Protein AF-A0A1M3D382-F1 (afdb_monomer_lite)

Secondary structure (DSSP, 8-state):
--------------------------------------------GGG---SEEEEEEEEEPTTS-TTSGGGTS-EEE--SSGGG-SEEEEEEE-TT-THIIIIIIHHHTTPPEEPTT----HHHHHTT---S-EE--SS--EEE-SSS-EEE---EEE--TT-GGGGPPP---TT--S--GGGS--SS--HHHHHHHHTTT-EEEB---S-S-TT-HHHHHHHHHHHHHHHHHHTTT----EEEPSTT-HHHHHHHHH-TT--EEEESSS-B---GGG--S--TT-EEE-EE--HHHHHHHHHHHHTS-GGGPPPEEEEES--HHHHHHHHHHHHHHHSTTTT--EE---HHHHHHHHHHHHH-EEEEEEETTEEEEEEEE---TT----EEEEEEET--GGGEEEEEE-TT--EEEEEEETTEEEEEEE--TTHHHHHHHHHHHHHHH--HHHHHHHHHHHHTSPSSHHHHHHHHHHT--

Foldseek 3Di:
DDDDDDDDDDDDDDDDDDDDPDPPPPPPPPPPPPPPPPPPDFQQLQPWDFWDKWKKKFFFDPPDDCPDPLNVDKDKAFDLDQLQFLAEAAEEAEQQWQCVQQPVVCLQLQHWRAPPFFGDAPVCVLLVVDDPGTDTPNDHFAFASNFPAGQTFEYEYEDALPDCCLQDDQDHDHPDDPDRPSGGIDSHHHLRSVRVNVLSVHAYAYEDFPDPPLLDLVRLLVRLVVSQVSCCVSNNHQGHQEYEYYPQRCSNLVSSVVPQSNQYAEDAPPADFCLSLPDQDACGSGHHHEDEDDLVVLVVLVVVQVVDRSNRGTHHHYYHHRQGPSNSVVSVVCRCDCHHVHPSNYDRHYPLLSNLSSVQNNPKDWDWDDDPSMIMIIITRGDDPNRQWSKTKMWTGSAAPVRTPDMDIDLQFFFWGKDGDDNTIIIITTRGPCLLVSLVVLLVVCVVPVDPSSLVVSCNSLNRGDDDPSSVVSCVSSVND

pLDDT: mean 91.49, std 16.64, range [26.42, 98.94]

Radius of gyration: 28.89 Å; chains: 1; bounding box: 68×46×131 Å

Sequence (481 aa):
MNLLKAYKPYLFFSLLLLTFNSCLKLVMPSNPKPEEEEKRYLYPFSNEVNNIIANIYIDINEDVDLNQPEFNDIITEIPHLKYNKTWLLLISQDDTRQDSFSSTFAAIHGRPVPAEKYYYDIEHLEKNDLPPDTLSFGKTLGHTDGAGNEVRFSFLITVQPQEEWMGVKPNVNPGFTGNFNRFLMKSGLTYNNVKEMMNYGVGIAFHDVKTLNVNNKDSVCKHIEISQSIILDSLLGRGCKTLAEPNGNKVYIDAARMLPFIHVITAQQGVLRIHPFQIDNDLYQVALGRWFHTESTFRVFVENQLIKPKEQREAVSLGVHGTRIPWANNLLWLNDTYGKDGDDSMWAPNIEEYYEYNYYRVHGKTDVKRTGRRLHLEINLPAAEYFYYPSVTVNVKGIKMADIASITSGDEVKGMSYADYDGGVMVNIDCRKYLLEHATHYVEKYEKSKLKHLKSDAIYFVNMLKDSPAKKALQSRLGQS

Structure (mmCIF, N/CA/C/O backbone):
data_AF-A0A1M3D382-F1
#
_entry.id   AF-A0A1M3D382-F1
#
loop_
_atom_site.group_PDB
_atom_site.id
_atom_site.type_symbol
_atom_site.label_atom_id
_atom_site.label_alt_id
_atom_site.label_comp_id
_atom_site.label_asym_id
_atom_site.label_entity_id
_atom_site.label_seq_id
_atom_site.pdbx_PDB_ins_code
_atom_site.Cartn_x
_atom_site.Cartn_y
_atom_site.Cartn_z
_atom_site.occupancy
_atom_site.B_iso_or_equiv
_atom_site.auth_seq_id
_atom_site.auth_comp_id
_atom_site.auth_asym_id
_atom_site.auth_atom_id
_atom_site.pdbx_PDB_model_num
ATOM 1 N N . MET A 1 1 ? 40.091 -7.649 -94.694 1.00 38.78 1 MET A N 1
ATOM 2 C CA . MET A 1 1 ? 39.550 -8.772 -93.901 1.00 38.78 1 MET A CA 1
ATOM 3 C C . MET A 1 1 ? 38.042 -8.582 -93.785 1.00 38.78 1 MET A C 1
ATOM 5 O O . MET A 1 1 ? 37.605 -7.702 -93.062 1.00 38.78 1 MET A O 1
ATOM 9 N N . ASN A 1 2 ? 37.322 -9.304 -94.652 1.00 34.56 2 ASN A N 1
ATOM 10 C CA . ASN A 1 2 ? 35.906 -9.726 -94.662 1.00 34.56 2 ASN A CA 1
ATOM 11 C C . ASN A 1 2 ? 35.071 -9.468 -93.390 1.00 34.56 2 ASN A C 1
ATOM 13 O O . ASN A 1 2 ? 35.599 -9.639 -92.302 1.00 34.56 2 ASN A O 1
ATOM 17 N N . LEU A 1 3 ? 33.753 -9.225 -93.382 1.00 33.16 3 LEU A N 1
ATOM 18 C CA . LEU A 1 3 ? 32.632 -9.099 -94.343 1.00 33.16 3 LEU A CA 1
ATOM 19 C C . LEU A 1 3 ? 31.444 -8.649 -93.436 1.00 33.16 3 LEU A C 1
ATOM 21 O O . LEU A 1 3 ? 31.245 -9.241 -92.383 1.00 33.16 3 LEU A O 1
ATOM 25 N N . LEU A 1 4 ? 3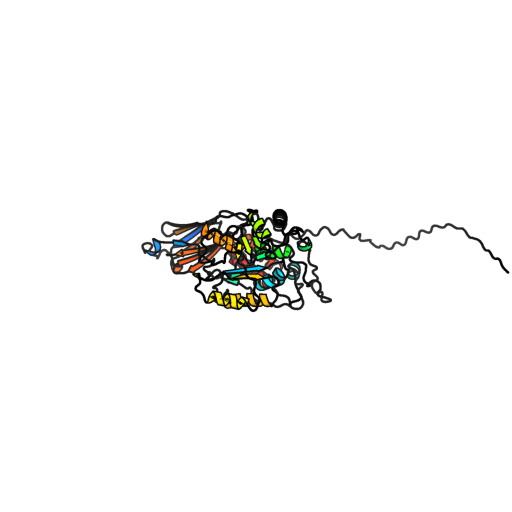0.784 -7.503 -93.645 1.00 35.09 4 LEU A N 1
ATOM 26 C CA . LEU A 1 4 ? 29.459 -7.358 -94.287 1.00 35.09 4 LEU A CA 1
ATOM 27 C C . LEU A 1 4 ? 28.348 -8.345 -93.850 1.00 35.09 4 LEU A C 1
ATOM 29 O O . LEU A 1 4 ? 28.414 -9.521 -94.200 1.00 35.09 4 LEU A O 1
ATOM 33 N N . LYS A 1 5 ? 27.288 -7.800 -93.212 1.00 34.88 5 LYS A N 1
ATOM 34 C CA . LYS A 1 5 ? 25.818 -8.010 -93.412 1.00 34.88 5 LYS A CA 1
ATOM 35 C C . LYS A 1 5 ? 25.081 -7.596 -92.117 1.00 34.88 5 LYS A C 1
ATOM 37 O O . LYS A 1 5 ? 25.279 -8.223 -91.091 1.00 34.88 5 LYS A O 1
ATOM 42 N N . ALA A 1 6 ? 24.398 -6.453 -92.000 1.00 38.69 6 ALA A N 1
ATOM 43 C CA . ALA A 1 6 ? 23.149 -6.014 -92.643 1.00 38.69 6 ALA A CA 1
ATOM 44 C C . ALA A 1 6 ? 21.990 -7.018 -92.494 1.00 38.69 6 ALA A C 1
ATOM 46 O O . ALA A 1 6 ? 22.061 -8.075 -93.101 1.00 38.69 6 ALA A O 1
ATOM 47 N N . TYR A 1 7 ? 20.932 -6.658 -91.750 1.00 30.59 7 TYR A N 1
ATOM 48 C CA . TYR A 1 7 ? 19.534 -6.613 -92.221 1.00 30.59 7 TYR A CA 1
ATOM 49 C C . TYR A 1 7 ? 18.663 -5.791 -91.245 1.00 30.59 7 TYR A C 1
ATOM 51 O O . TYR A 1 7 ? 18.943 -5.696 -90.055 1.00 30.59 7 TYR A O 1
ATOM 59 N N . LYS A 1 8 ? 17.670 -5.110 -91.819 1.00 36.41 8 LYS A N 1
ATOM 60 C CA . LYS A 1 8 ? 16.887 -3.972 -91.300 1.00 36.41 8 LYS A CA 1
ATOM 61 C C . LYS A 1 8 ? 15.404 -4.425 -91.082 1.00 36.41 8 LYS A C 1
ATOM 63 O O . LYS A 1 8 ? 15.166 -5.627 -91.123 1.00 36.41 8 LYS A O 1
ATOM 68 N N . PRO A 1 9 ? 14.420 -3.538 -90.817 1.00 53.00 9 PRO A N 1
ATOM 69 C CA . PRO A 1 9 ? 13.468 -3.598 -89.698 1.00 53.00 9 PRO A CA 1
ATOM 70 C C . PRO A 1 9 ? 12.046 -4.070 -90.080 1.00 53.00 9 PRO A C 1
ATOM 72 O O . PRO A 1 9 ? 11.712 -4.114 -91.259 1.00 53.00 9 PRO A O 1
ATOM 75 N N . TYR A 1 10 ? 11.165 -4.279 -89.091 1.00 33.38 10 TYR A N 1
ATOM 76 C CA . TYR A 1 10 ? 9.712 -4.203 -89.300 1.00 33.38 10 TYR A CA 1
ATOM 77 C C . TYR A 1 10 ? 9.013 -3.434 -88.171 1.00 33.38 10 TYR A C 1
ATOM 79 O O . TYR A 1 10 ? 9.110 -3.771 -86.994 1.00 33.38 10 TYR A O 1
ATOM 87 N N . LEU A 1 11 ? 8.325 -2.371 -88.592 1.00 37.41 11 LEU A N 1
ATOM 88 C CA . LEU A 1 11 ? 7.204 -1.703 -87.934 1.00 37.41 11 LEU A CA 1
ATOM 89 C C . LEU A 1 11 ? 6.090 -2.729 -87.651 1.00 37.41 11 LEU A C 1
ATOM 91 O O . LEU A 1 11 ? 5.818 -3.533 -88.535 1.00 37.41 11 LEU A O 1
ATOM 95 N N . PHE A 1 12 ? 5.387 -2.638 -86.518 1.00 32.16 12 PHE A N 1
ATOM 96 C CA . PHE A 1 12 ? 3.940 -2.354 -86.498 1.00 32.16 12 PHE A CA 1
ATOM 97 C C . PHE A 1 12 ? 3.411 -2.210 -85.062 1.00 32.16 12 PHE A C 1
ATOM 99 O O . PHE A 1 12 ? 3.708 -2.995 -84.167 1.00 32.16 12 PHE A O 1
ATOM 106 N N . PHE A 1 13 ? 2.613 -1.163 -84.882 1.00 40.59 13 PHE A N 1
ATOM 107 C CA . PHE A 1 13 ? 1.751 -0.889 -83.740 1.00 40.59 13 PHE A CA 1
ATOM 108 C C . PHE A 1 13 ? 0.617 -1.923 -83.703 1.00 40.59 13 PHE A C 1
ATOM 110 O O . PHE A 1 13 ? -0.061 -2.096 -84.714 1.00 40.59 13 PHE A O 1
ATOM 117 N N . SER A 1 14 ? 0.334 -2.524 -82.549 1.00 35.16 14 SER A N 1
ATOM 118 C CA . SER A 1 14 ? -1.008 -3.048 -82.265 1.00 35.16 14 SER A CA 1
ATOM 119 C C . SER A 1 14 ? -1.209 -3.253 -80.768 1.00 35.16 14 SER A C 1
ATOM 121 O O . SER A 1 14 ? -0.724 -4.202 -80.158 1.00 35.16 14 SER A O 1
ATOM 123 N N . LEU A 1 15 ? -1.955 -2.299 -80.219 1.00 42.44 15 LEU A N 1
ATOM 124 C CA . LEU A 1 15 ? -2.762 -2.377 -79.015 1.00 42.44 15 LEU A CA 1
ATOM 125 C C . LEU A 1 15 ? -3.522 -3.718 -78.985 1.00 42.44 15 LEU A C 1
ATOM 127 O O . LEU A 1 15 ? -4.312 -3.985 -79.889 1.00 42.44 15 LEU A O 1
ATOM 131 N N . LEU A 1 16 ? -3.330 -4.535 -77.950 1.00 35.66 16 LEU A N 1
ATOM 132 C CA . LEU A 1 16 ? -4.281 -5.596 -77.629 1.00 35.66 16 LEU A CA 1
ATOM 133 C C . LEU A 1 16 ? -4.580 -5.556 -76.131 1.00 35.66 16 LEU A C 1
ATOM 135 O O . LEU A 1 16 ? -3.845 -6.086 -75.299 1.00 35.66 16 LEU A O 1
ATOM 139 N N . LEU A 1 17 ? -5.683 -4.875 -75.812 1.00 42.41 17 LEU A N 1
ATOM 140 C CA . LEU A 1 17 ? -6.456 -5.127 -74.607 1.00 42.41 17 LEU A CA 1
ATOM 141 C C . LEU A 1 17 ? -6.859 -6.606 -74.605 1.00 42.41 17 LEU A C 1
ATOM 143 O O . LEU A 1 17 ? -7.662 -7.031 -75.432 1.00 42.41 17 LEU A O 1
ATOM 147 N N . LEU A 1 18 ? -6.349 -7.365 -73.641 1.00 36.84 18 LEU A N 1
ATOM 148 C CA . LEU A 1 18 ? -6.991 -8.591 -73.186 1.00 36.84 18 LEU A CA 1
ATOM 149 C C . LEU A 1 18 ? -7.339 -8.424 -71.713 1.00 36.84 18 LEU A C 1
ATOM 151 O O . LEU A 1 18 ? -6.524 -8.581 -70.807 1.00 36.84 18 LEU A O 1
ATOM 155 N N . THR A 1 19 ? -8.596 -8.048 -71.518 1.00 39.75 19 THR A N 1
ATOM 156 C CA . THR A 1 19 ? -9.332 -8.083 -70.264 1.00 39.75 19 THR A CA 1
ATOM 157 C C . THR A 1 19 ? -9.413 -9.524 -69.766 1.00 39.75 19 THR A C 1
ATOM 159 O O . THR A 1 19 ? -10.273 -10.286 -70.207 1.00 39.75 19 THR A O 1
ATOM 162 N N . PHE A 1 20 ? -8.555 -9.898 -68.820 1.00 37.25 20 PHE A N 1
ATOM 163 C CA . PHE A 1 20 ? -8.860 -11.013 -67.930 1.00 37.25 20 PHE A CA 1
ATOM 164 C C . PHE A 1 20 ? -9.636 -10.478 -66.728 1.00 37.25 20 PHE A C 1
ATOM 166 O O . PHE A 1 20 ? -9.079 -9.926 -65.782 1.00 37.25 20 PHE A O 1
ATOM 173 N N . ASN A 1 21 ? -10.957 -10.651 -66.796 1.00 42.28 21 ASN A N 1
ATOM 174 C CA . ASN A 1 21 ? -11.835 -10.670 -65.634 1.00 42.28 21 ASN A CA 1
ATOM 175 C C .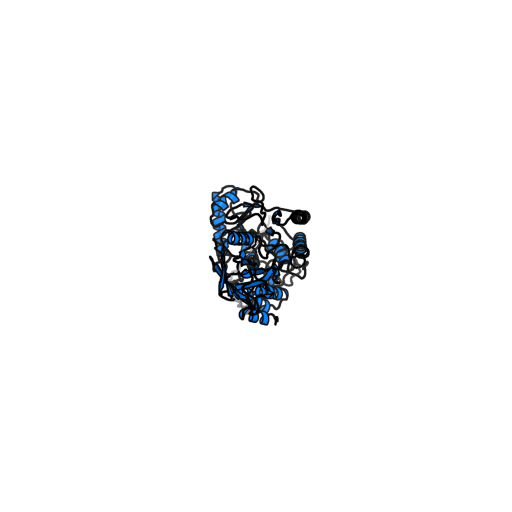 ASN A 1 21 ? -11.423 -11.847 -64.739 1.00 42.28 21 ASN A C 1
ATOM 177 O O . ASN A 1 21 ? -11.949 -12.949 -64.864 1.00 42.28 21 ASN A O 1
ATOM 181 N N . SER A 1 22 ? -10.487 -11.618 -63.822 1.00 33.88 22 SER A N 1
ATOM 182 C CA . SER A 1 22 ? -10.455 -12.362 -62.569 1.00 33.88 22 SER A CA 1
ATOM 183 C C . SER A 1 22 ? -11.112 -11.482 -61.516 1.00 33.88 22 SER A C 1
ATOM 185 O O . SER A 1 22 ? -10.588 -10.415 -61.195 1.00 33.88 22 SER A O 1
ATOM 187 N N . CYS A 1 23 ? -12.253 -11.911 -60.977 1.00 38.03 23 CYS A N 1
ATOM 188 C CA . CYS A 1 23 ? -12.840 -11.347 -59.766 1.00 38.03 23 CYS A CA 1
ATOM 189 C C . CYS A 1 23 ? -11.916 -11.599 -58.563 1.00 38.03 23 CYS A C 1
ATOM 191 O O . CYS A 1 23 ? -12.217 -12.398 -57.684 1.00 38.03 23 CYS A O 1
ATOM 193 N N . LEU A 1 24 ? -10.789 -10.898 -58.507 1.00 30.17 24 LEU A N 1
ATOM 194 C CA . LEU A 1 24 ? -10.094 -10.627 -57.264 1.00 30.17 24 LEU A CA 1
ATOM 195 C C . LEU A 1 24 ? -10.744 -9.370 -56.699 1.00 30.17 24 LEU A C 1
ATOM 197 O O . LEU A 1 24 ? -10.467 -8.255 -57.138 1.00 30.17 24 LEU A O 1
ATOM 201 N N . LYS A 1 25 ? -11.643 -9.552 -55.725 1.00 29.77 25 LYS A N 1
ATOM 202 C CA . LYS A 1 25 ? -11.921 -8.482 -54.767 1.00 29.77 25 LYS A CA 1
ATOM 203 C C . LYS A 1 25 ? -10.582 -8.161 -54.113 1.00 29.77 25 LYS A C 1
ATOM 205 O O . LYS A 1 25 ? -10.142 -8.889 -53.227 1.00 29.77 25 LYS A O 1
ATOM 210 N N . LEU A 1 26 ? -9.937 -7.086 -54.560 1.00 26.42 26 LEU A N 1
ATOM 211 C CA . LEU A 1 26 ? -8.982 -6.377 -53.728 1.00 26.42 26 LEU A CA 1
ATOM 212 C C . LEU A 1 26 ? -9.775 -5.928 -52.502 1.00 26.42 26 LEU A C 1
ATOM 214 O O . LEU A 1 26 ? -10.508 -4.939 -52.531 1.00 26.42 26 LEU A O 1
ATOM 218 N N . VAL A 1 27 ? -9.681 -6.718 -51.436 1.00 33.12 27 VAL A N 1
ATOM 219 C CA . VAL A 1 27 ? -9.951 -6.225 -50.097 1.00 33.12 27 VAL A CA 1
ATOM 220 C C . VAL A 1 27 ? -8.845 -5.212 -49.863 1.00 33.12 27 VAL A C 1
ATOM 222 O O . VAL A 1 27 ? -7.720 -5.568 -49.519 1.00 33.12 27 VAL A O 1
ATOM 225 N N . MET A 1 28 ? -9.147 -3.947 -50.155 1.00 32.56 28 MET A N 1
ATOM 226 C CA . MET A 1 28 ? -8.391 -2.835 -49.596 1.00 32.56 28 MET A CA 1
ATOM 227 C C . MET A 1 28 ? -8.269 -3.146 -48.105 1.00 32.56 28 MET A C 1
ATOM 229 O O . MET A 1 28 ? -9.311 -3.439 -47.503 1.00 32.56 28 MET A O 1
ATOM 233 N N . PRO A 1 29 ? -7.062 -3.165 -47.512 1.00 32.84 29 PRO A N 1
ATOM 234 C CA . PRO A 1 29 ? -6.962 -3.291 -46.074 1.00 32.84 29 PRO A CA 1
ATOM 235 C C . PRO A 1 29 ? -7.818 -2.161 -45.521 1.00 32.84 29 PRO A C 1
ATOM 237 O O . PRO A 1 29 ? -7.533 -0.983 -45.742 1.00 32.84 29 PRO A O 1
ATOM 240 N N . SER A 1 30 ? -8.939 -2.517 -44.893 1.00 35.94 30 SER A N 1
ATOM 241 C CA . SER A 1 30 ? -9.622 -1.578 -44.031 1.00 35.94 30 SER A CA 1
ATOM 242 C C . SER A 1 30 ? -8.530 -1.115 -43.090 1.00 35.94 30 SER A C 1
ATOM 244 O O . SER A 1 30 ? -7.963 -1.966 -42.396 1.00 35.94 30 SER A O 1
ATOM 246 N N . ASN A 1 31 ? -8.189 0.179 -43.116 1.00 33.97 31 ASN A N 1
ATOM 247 C CA . ASN A 1 31 ? -7.444 0.773 -42.016 1.00 33.97 31 ASN A CA 1
ATOM 248 C C . ASN A 1 31 ? -8.076 0.176 -40.763 1.00 33.97 31 ASN A C 1
ATOM 250 O O . ASN A 1 31 ? -9.305 0.304 -40.637 1.00 33.97 31 ASN A O 1
ATOM 254 N N . PRO A 1 32 ? -7.325 -0.569 -39.928 1.00 38.00 32 PRO A N 1
ATOM 255 C CA . PRO A 1 32 ? -7.893 -1.018 -38.680 1.00 38.00 32 PRO A CA 1
ATOM 256 C C . PRO A 1 32 ? -8.456 0.254 -38.065 1.00 38.00 32 PRO A C 1
ATOM 258 O O . PRO A 1 32 ? -7.742 1.255 -37.933 1.00 38.00 32 PRO A O 1
ATOM 261 N N . LYS A 1 33 ? -9.773 0.265 -37.812 1.00 32.38 33 LYS A N 1
ATOM 262 C CA . LYS A 1 33 ? -10.326 1.257 -36.896 1.00 32.38 33 LYS A CA 1
ATOM 263 C C . LYS A 1 33 ? -9.356 1.245 -35.718 1.00 32.38 33 LYS A C 1
ATOM 265 O O . LYS A 1 33 ? -9.006 0.127 -35.323 1.00 32.38 33 LYS A O 1
ATOM 270 N N . PRO A 1 34 ? -8.854 2.400 -35.240 1.00 33.56 34 PRO A N 1
ATOM 271 C CA . PRO A 1 34 ? -8.050 2.396 -34.031 1.00 33.56 34 PRO A CA 1
ATOM 272 C C . PRO A 1 34 ? -8.832 1.539 -33.045 1.00 33.56 34 PRO A C 1
ATOM 274 O O . PRO A 1 34 ? -10.006 1.829 -32.803 1.00 33.56 34 PRO A O 1
ATOM 277 N N . GLU A 1 35 ? -8.257 0.393 -32.665 1.00 38.28 35 GLU A N 1
ATOM 278 C CA . GLU A 1 35 ? -8.839 -0.449 -31.631 1.00 38.28 35 GLU A CA 1
ATOM 279 C C . GLU A 1 35 ? -9.096 0.532 -30.500 1.00 38.28 35 GLU A C 1
ATOM 281 O O . GLU A 1 35 ? -8.146 1.180 -30.047 1.00 38.28 35 GLU A O 1
ATOM 286 N N . GLU A 1 36 ? -10.371 0.757 -30.164 1.00 36.84 36 GLU A N 1
ATOM 287 C CA . GLU A 1 36 ? -10.712 1.548 -28.993 1.00 36.84 36 GLU A CA 1
ATOM 288 C C . GLU A 1 36 ? -9.889 0.941 -27.877 1.00 36.84 36 GLU A C 1
ATOM 290 O O . GLU A 1 36 ? -10.037 -0.241 -27.566 1.00 36.84 36 GLU A O 1
ATOM 295 N N . GLU A 1 37 ? -8.920 1.712 -27.392 1.00 46.94 37 GLU A N 1
ATOM 296 C CA . GLU A 1 37 ? -8.005 1.222 -26.392 1.00 46.94 37 GLU A CA 1
ATOM 297 C C . GLU A 1 37 ? -8.869 0.865 -25.194 1.00 46.94 37 GLU A C 1
ATOM 299 O O . GLU A 1 37 ? -9.465 1.751 -24.576 1.00 46.94 37 GLU A O 1
ATOM 304 N N . GLU A 1 38 ? -9.041 -0.438 -24.953 1.00 55.69 38 GLU A N 1
ATOM 305 C CA . GLU A 1 38 ? -9.892 -0.919 -23.879 1.00 55.69 38 GLU A CA 1
ATOM 306 C C . GLU A 1 38 ? -9.371 -0.263 -22.604 1.00 55.69 38 GLU A C 1
ATOM 308 O O . GLU A 1 38 ? -8.236 -0.503 -22.182 1.00 55.69 38 GLU A O 1
ATOM 313 N N . LYS A 1 39 ? -10.154 0.676 -22.059 1.00 77.56 39 LYS A N 1
ATOM 314 C CA . LYS A 1 39 ? -9.711 1.495 -20.936 1.00 77.56 39 LYS A CA 1
ATOM 315 C C . LYS A 1 39 ? -9.494 0.564 -19.751 1.00 77.56 39 LYS A C 1
ATOM 317 O O . LYS A 1 39 ? -10.454 0.147 -19.105 1.00 77.56 39 LYS A O 1
ATOM 322 N N . ARG A 1 40 ? -8.229 0.233 -19.474 1.00 89.19 40 ARG A N 1
ATOM 323 C CA . ARG A 1 40 ? -7.843 -0.559 -18.304 1.00 89.19 40 ARG A CA 1
ATOM 324 C C . ARG A 1 40 ? -8.331 0.165 -17.058 1.00 89.19 40 ARG A C 1
ATOM 326 O O . ARG A 1 40 ? -8.040 1.347 -16.872 1.00 89.19 40 ARG A O 1
ATOM 333 N N . TYR A 1 41 ? -9.069 -0.557 -16.223 1.00 95.62 41 TYR A N 1
ATOM 334 C CA . TYR A 1 41 ? -9.539 -0.027 -14.956 1.00 95.62 41 TYR A CA 1
ATOM 335 C C . TYR A 1 41 ? -8.351 0.411 -14.095 1.00 95.62 41 TYR A C 1
ATOM 337 O O . TYR A 1 41 ? -7.357 -0.306 -13.956 1.00 95.62 41 TYR A O 1
ATOM 345 N N . LEU A 1 42 ? -8.486 1.588 -13.505 1.00 97.00 42 LEU A N 1
ATOM 346 C CA . LEU A 1 42 ? -7.592 2.111 -12.492 1.00 97.00 42 LEU A CA 1
ATOM 347 C C . LEU A 1 42 ? -8.463 2.774 -11.431 1.00 97.00 42 LEU A C 1
ATOM 349 O O . LEU A 1 42 ? -9.425 3.468 -11.775 1.00 97.00 42 LEU A O 1
ATOM 353 N N . TYR A 1 43 ? -8.135 2.560 -10.160 1.00 97.88 43 TYR A N 1
ATOM 354 C CA . TYR A 1 43 ? -8.794 3.259 -9.066 1.00 97.88 43 TYR A CA 1
ATOM 355 C C . TYR A 1 43 ? -8.761 4.784 -9.322 1.00 97.88 43 TYR A C 1
ATOM 357 O O . TYR A 1 43 ? -7.725 5.313 -9.733 1.00 97.88 43 TYR A O 1
ATOM 365 N N . PRO A 1 44 ? -9.873 5.514 -9.132 1.00 96.88 44 PRO A N 1
ATOM 366 C CA . PRO A 1 44 ? -9.985 6.924 -9.517 1.00 96.88 44 PRO A CA 1
ATOM 367 C C . PRO A 1 44 ? -9.300 7.864 -8.506 1.00 96.88 44 PRO A C 1
ATOM 369 O O . PRO A 1 4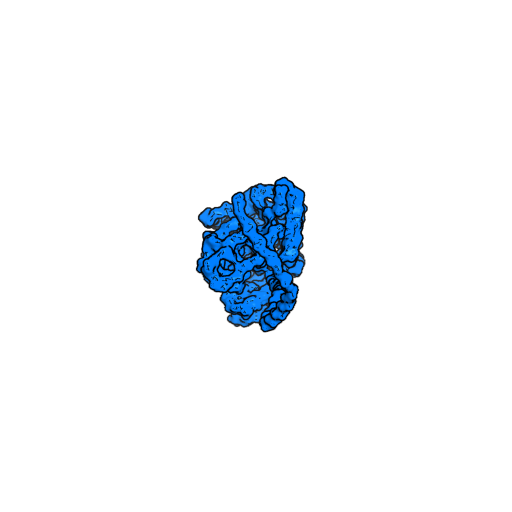4 ? -9.953 8.638 -7.807 1.00 96.88 44 PRO A O 1
ATOM 372 N N . PHE A 1 45 ? -7.969 7.810 -8.447 1.00 95.94 45 PHE A N 1
ATOM 373 C CA . PHE A 1 45 ? -7.135 8.515 -7.466 1.00 95.94 45 PHE A CA 1
ATOM 374 C C . PHE A 1 45 ? -7.324 10.036 -7.442 1.00 95.94 45 PHE A C 1
ATOM 376 O O . PHE A 1 45 ? -7.299 10.633 -6.372 1.00 95.94 45 PHE A O 1
ATOM 383 N N . SER A 1 46 ? -7.553 10.663 -8.598 1.00 94.06 46 SER A N 1
ATOM 384 C CA . SER A 1 46 ? -7.811 12.111 -8.697 1.00 94.06 46 SER A CA 1
ATOM 385 C C . SER A 1 46 ? -9.086 12.573 -7.994 1.00 94.06 46 SER A C 1
ATOM 387 O O . SER A 1 46 ? -9.214 13.754 -7.689 1.00 94.06 46 SER A O 1
ATOM 389 N N . ASN A 1 47 ? -10.027 11.661 -7.742 1.00 94.56 47 ASN A N 1
ATOM 390 C CA . ASN A 1 47 ? -11.316 11.984 -7.140 1.00 94.56 47 ASN A CA 1
ATOM 391 C C . ASN A 1 47 ? -11.414 11.556 -5.669 1.00 94.56 47 ASN A C 1
ATOM 393 O O . ASN A 1 47 ? -12.530 11.525 -5.126 1.00 94.56 47 ASN A O 1
ATOM 397 N N . GLU A 1 48 ? -10.288 11.166 -5.066 1.00 95.19 48 GLU A N 1
ATOM 398 C CA . GLU A 1 48 ? -10.210 10.759 -3.666 1.00 95.19 48 GLU A CA 1
ATOM 399 C C . GLU A 1 48 ? -10.542 11.927 -2.726 1.00 95.19 48 GLU A C 1
ATOM 401 O O . GLU A 1 48 ? -10.419 13.102 -3.083 1.00 95.19 48 GLU A O 1
ATOM 406 N N . VAL A 1 49 ? -11.040 11.602 -1.535 1.00 92.19 49 VAL A N 1
ATOM 407 C CA . VAL A 1 49 ? -11.396 12.600 -0.519 1.00 92.19 49 VAL A CA 1
ATOM 408 C C . VAL A 1 49 ? -10.198 12.996 0.333 1.00 92.19 49 VAL A C 1
ATOM 410 O O . VAL A 1 49 ? -9.382 12.164 0.714 1.00 92.19 49 VAL A O 1
ATOM 413 N N . ASN A 1 50 ? -10.150 14.279 0.685 1.00 93.62 50 ASN A N 1
ATOM 414 C CA . ASN A 1 50 ? -9.154 14.864 1.577 1.00 93.62 50 ASN A CA 1
ATOM 415 C C . ASN A 1 50 ? -9.829 15.359 2.859 1.00 93.62 50 ASN A C 1
ATOM 417 O O . ASN A 1 50 ? -11.000 15.736 2.819 1.00 93.62 50 ASN A O 1
ATOM 421 N N . ASN A 1 51 ? -9.068 15.439 3.956 1.00 96.56 51 ASN A N 1
ATOM 422 C CA . ASN A 1 51 ? -9.511 15.998 5.243 1.00 96.56 51 ASN A CA 1
ATOM 423 C C . ASN A 1 51 ? -10.802 15.342 5.757 1.00 96.56 51 ASN A C 1
ATOM 425 O O . ASN A 1 51 ? -11.851 15.976 5.868 1.00 96.56 51 ASN A O 1
ATOM 429 N N . ILE A 1 52 ? -10.721 14.038 6.009 1.00 97.62 52 ILE A N 1
ATOM 430 C CA . ILE A 1 52 ? -11.873 13.198 6.337 1.00 97.62 52 ILE A CA 1
ATOM 431 C C . ILE A 1 52 ? -12.139 13.271 7.838 1.00 97.62 52 ILE A C 1
ATOM 433 O O . ILE A 1 52 ? -11.211 13.185 8.635 1.00 97.62 52 ILE A O 1
ATOM 437 N N . ILE A 1 53 ? -13.409 13.359 8.227 1.00 98.12 53 ILE A N 1
ATOM 438 C CA . ILE A 1 53 ? -13.842 13.153 9.611 1.00 98.12 53 ILE A CA 1
ATOM 439 C C . ILE A 1 53 ? -14.648 11.859 9.643 1.00 98.12 53 ILE A C 1
ATOM 441 O O . ILE A 1 53 ? -15.811 11.852 9.245 1.00 98.12 53 ILE A O 1
ATOM 445 N N . ALA A 1 54 ? -14.015 10.769 10.069 1.00 98.19 54 ALA A N 1
ATOM 446 C CA . ALA A 1 54 ? -14.636 9.456 10.174 1.00 98.19 54 ALA A CA 1
ATOM 447 C C . ALA A 1 54 ? -15.379 9.297 11.503 1.00 98.19 54 ALA A C 1
ATOM 449 O O . ALA A 1 54 ? -14.836 9.567 12.570 1.00 98.19 54 ALA A O 1
ATOM 450 N N . ASN A 1 55 ? -16.620 8.827 11.433 1.00 98.44 55 ASN A N 1
ATOM 451 C CA . ASN A 1 55 ? -17.513 8.641 12.564 1.00 98.44 55 ASN A CA 1
ATOM 452 C C . ASN A 1 55 ? -17.757 7.154 12.782 1.00 98.44 55 ASN A C 1
ATOM 454 O O . ASN A 1 55 ? -18.275 6.463 11.900 1.00 98.44 55 ASN A O 1
ATOM 458 N N . ILE A 1 56 ? -17.436 6.681 13.982 1.00 98.56 56 ILE A N 1
ATOM 459 C CA . ILE A 1 56 ? -17.735 5.326 14.440 1.00 98.56 56 ILE A CA 1
ATOM 460 C C . ILE A 1 56 ? -18.682 5.420 15.631 1.00 98.56 56 ILE A C 1
ATOM 462 O O . ILE A 1 56 ? -18.527 6.274 16.506 1.00 98.56 56 ILE A O 1
ATOM 466 N N . TYR A 1 57 ? -19.663 4.529 15.676 1.00 98.12 57 TYR A N 1
ATOM 467 C CA . TYR A 1 57 ? -20.609 4.429 16.772 1.00 98.12 57 TYR A CA 1
ATOM 468 C C . TYR A 1 57 ? -20.561 3.035 17.374 1.00 98.12 57 TYR A C 1
ATOM 470 O O . TYR A 1 57 ? -20.696 2.049 16.651 1.00 98.12 57 TYR A O 1
ATOM 478 N N . ILE A 1 58 ? -20.401 2.970 18.691 1.00 97.75 58 ILE A N 1
ATOM 479 C CA . ILE A 1 58 ? -20.365 1.724 19.451 1.00 97.75 58 ILE A CA 1
ATOM 480 C C . ILE A 1 58 ? -21.536 1.749 20.427 1.00 97.75 58 ILE A C 1
ATOM 482 O O . ILE A 1 58 ? -21.574 2.589 21.326 1.00 97.75 58 ILE A O 1
ATOM 486 N N . ASP A 1 59 ? -22.499 0.857 20.232 1.00 97.31 59 ASP A N 1
ATOM 487 C CA . ASP A 1 59 ? -23.627 0.680 21.144 1.00 97.31 59 ASP A CA 1
ATOM 488 C C . ASP A 1 59 ? -23.273 -0.415 22.164 1.00 97.31 59 ASP A C 1
ATOM 490 O O . ASP A 1 59 ? -22.798 -1.487 21.791 1.00 97.31 59 ASP A O 1
ATOM 494 N N . ILE A 1 60 ? -23.467 -0.127 23.450 1.00 95.44 60 ILE A N 1
ATOM 495 C CA . 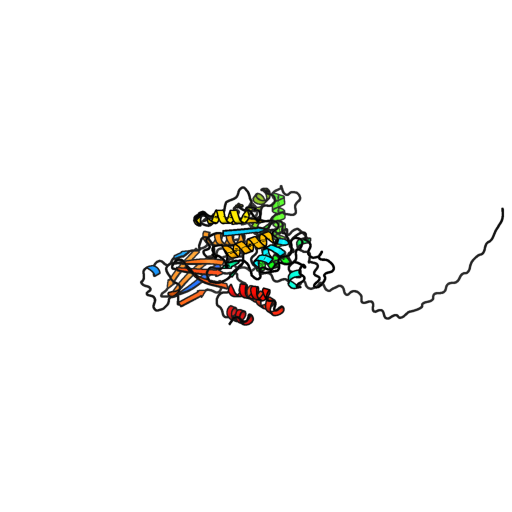ILE A 1 60 ? -23.121 -0.986 24.592 1.00 95.44 60 ILE A CA 1
ATOM 496 C C . ILE A 1 60 ? -24.338 -1.842 24.965 1.00 95.44 60 ILE A C 1
ATOM 498 O O . ILE A 1 60 ? -25.459 -1.327 25.023 1.00 95.44 60 ILE A O 1
ATOM 502 N N . ASN A 1 61 ? -24.113 -3.123 25.266 1.00 95.69 61 ASN A N 1
ATOM 503 C CA . ASN A 1 61 ? -25.148 -4.073 25.681 1.00 95.69 61 ASN A CA 1
ATOM 504 C C . ASN A 1 61 ? -25.944 -3.579 26.903 1.00 95.69 61 ASN A C 1
ATOM 506 O O . ASN A 1 61 ? -25.435 -2.831 27.739 1.00 95.69 61 ASN A O 1
ATOM 510 N N . GLU A 1 62 ? -27.217 -3.970 27.010 1.00 93.75 62 GLU A N 1
ATOM 511 C CA . GLU A 1 62 ? -28.138 -3.467 28.045 1.00 93.75 62 GLU A CA 1
ATOM 512 C C . GLU A 1 62 ? -27.796 -3.924 29.470 1.00 93.75 62 GLU A C 1
ATOM 514 O O . GLU A 1 62 ? -28.117 -3.223 30.432 1.00 93.75 62 GLU A O 1
ATOM 519 N N . ASP A 1 63 ? -27.141 -5.071 29.608 1.00 91.31 63 ASP A N 1
ATOM 520 C CA . ASP A 1 63 ? -26.762 -5.718 30.866 1.00 91.31 63 ASP A CA 1
ATOM 521 C C . ASP A 1 63 ? -25.453 -5.179 31.465 1.00 91.31 63 ASP A C 1
ATOM 523 O O . ASP A 1 63 ? -25.170 -5.407 32.641 1.00 91.31 63 ASP A O 1
ATOM 527 N N . VAL A 1 64 ? -24.690 -4.397 30.698 1.00 90.88 64 VAL A N 1
ATOM 528 C CA . VAL A 1 64 ? -23.441 -3.771 31.153 1.00 90.88 64 VAL A CA 1
ATOM 529 C C . VAL A 1 64 ? -23.737 -2.629 32.131 1.00 90.88 64 VAL A C 1
ATOM 531 O O . VAL A 1 64 ? -24.513 -1.715 31.818 1.00 90.88 64 VAL A O 1
ATOM 534 N N . ASP A 1 65 ? -23.101 -2.636 33.305 1.00 88.00 65 ASP A N 1
ATOM 535 C CA . ASP A 1 65 ? -23.175 -1.535 34.273 1.00 88.00 65 ASP A CA 1
ATOM 536 C C . ASP A 1 65 ? -22.240 -0.385 33.872 1.00 88.00 65 ASP A C 1
ATOM 538 O O . ASP A 1 65 ? -21.021 -0.458 34.013 1.00 88.00 65 ASP A O 1
ATOM 542 N N . LEU A 1 66 ? -22.829 0.716 33.403 1.00 85.50 66 LEU A N 1
ATOM 543 C CA . LEU A 1 66 ? -22.097 1.898 32.939 1.00 85.50 66 LEU A CA 1
ATOM 544 C C . LEU A 1 66 ? -21.450 2.721 34.063 1.00 85.50 66 LEU A C 1
ATOM 546 O O . LEU A 1 66 ? -20.760 3.695 33.766 1.00 85.50 66 LEU A O 1
ATOM 550 N N . ASN A 1 67 ? -21.716 2.399 35.332 1.00 83.81 67 ASN A N 1
ATOM 551 C CA . ASN A 1 67 ? -21.116 3.105 36.466 1.00 83.81 67 ASN A CA 1
ATOM 552 C C . ASN A 1 67 ? -19.737 2.548 36.840 1.00 83.81 67 ASN A C 1
ATOM 554 O O . ASN A 1 67 ? -19.090 3.079 37.747 1.00 83.81 67 ASN A O 1
ATOM 558 N N . GLN A 1 68 ? -19.283 1.484 36.169 1.00 79.19 68 GLN A N 1
ATOM 559 C CA . GLN A 1 68 ? -17.955 0.940 36.407 1.00 79.19 68 GLN A CA 1
ATOM 560 C C . GLN A 1 68 ? -16.863 1.942 35.991 1.00 79.19 68 GLN A C 1
ATOM 562 O O . GLN A 1 68 ? -17.015 2.629 34.976 1.00 79.19 68 GLN A O 1
ATOM 567 N N . PRO A 1 69 ? -15.744 2.025 36.741 1.00 76.12 69 PRO A N 1
ATOM 568 C CA . PRO A 1 69 ? -14.680 2.998 36.484 1.00 76.12 69 PRO A CA 1
ATOM 569 C C . PRO A 1 69 ? -14.110 2.955 35.061 1.00 76.12 69 PRO A C 1
ATOM 571 O O . PRO A 1 69 ? -13.760 3.998 34.522 1.00 76.12 69 PRO A O 1
ATOM 574 N N . GLU A 1 70 ? -14.068 1.776 34.436 1.00 74.00 70 GLU A N 1
ATOM 575 C CA . GLU A 1 70 ? -13.576 1.580 33.064 1.00 74.00 70 GLU A CA 1
ATOM 576 C C . GLU A 1 70 ? -14.340 2.389 32.001 1.00 74.00 70 GLU A C 1
ATOM 578 O O . GLU A 1 70 ? -13.738 2.819 31.019 1.00 74.00 70 GLU A O 1
ATOM 583 N N . PHE A 1 71 ? -15.617 2.717 32.237 1.00 77.94 71 PHE A N 1
ATOM 584 C CA . PHE A 1 71 ? -16.429 3.544 31.333 1.00 77.94 71 PHE A CA 1
ATOM 585 C C . PHE A 1 71 ? -16.296 5.056 31.565 1.00 77.94 71 PHE A C 1
ATOM 587 O O . PHE A 1 71 ? -16.887 5.844 30.813 1.00 77.94 71 PHE A O 1
ATOM 594 N N . ASN A 1 72 ? -15.558 5.476 32.598 1.00 73.81 72 ASN A N 1
ATOM 595 C CA . ASN A 1 72 ? -15.292 6.890 32.869 1.00 73.81 72 ASN A CA 1
ATOM 596 C C . ASN A 1 72 ? -14.085 7.412 32.078 1.00 73.81 72 ASN A C 1
ATOM 598 O O . ASN A 1 72 ? -14.073 8.589 31.727 1.00 73.81 72 ASN A O 1
ATOM 602 N N . ASP A 1 73 ? -13.142 6.529 31.729 1.00 79.00 73 ASP A N 1
ATOM 603 C CA . ASP A 1 73 ? -11.867 6.867 31.087 1.00 79.00 73 ASP A CA 1
ATOM 604 C C . ASP A 1 73 ? -11.687 6.114 29.754 1.00 79.00 73 ASP A C 1
ATOM 606 O O . ASP A 1 73 ? -10.687 5.431 29.526 1.00 79.00 73 ASP A O 1
ATOM 610 N N . ILE A 1 74 ? -12.671 6.219 28.852 1.00 88.25 74 ILE A N 1
ATOM 611 C CA . ILE A 1 74 ? -12.535 5.664 27.497 1.00 88.25 74 ILE A CA 1
ATOM 612 C C . ILE A 1 74 ? -11.510 6.499 26.732 1.00 88.25 74 ILE A C 1
ATOM 614 O O . ILE A 1 74 ? -11.699 7.697 26.517 1.00 88.25 74 ILE A O 1
ATOM 618 N N . ILE A 1 75 ? -10.434 5.846 26.302 1.00 90.50 75 ILE A N 1
ATOM 619 C CA . ILE A 1 75 ? -9.315 6.480 25.604 1.00 90.50 75 ILE A CA 1
ATOM 620 C C . ILE A 1 75 ? -9.217 5.893 24.206 1.00 90.50 75 ILE A C 1
ATOM 622 O O . ILE A 1 75 ? -9.261 4.676 24.023 1.00 90.50 75 ILE A O 1
ATOM 626 N N . THR A 1 76 ? -9.045 6.771 23.224 1.00 94.50 76 THR A N 1
ATOM 627 C CA . THR A 1 76 ? -8.789 6.396 21.837 1.00 94.50 76 THR A CA 1
ATOM 628 C C . THR A 1 76 ? -7.375 6.782 21.430 1.00 94.50 76 THR A C 1
ATOM 630 O O . THR A 1 76 ? -6.932 7.887 21.737 1.00 94.50 76 THR A O 1
ATOM 633 N N . GLU A 1 77 ? -6.680 5.903 20.714 1.00 94.94 77 GLU A N 1
ATOM 634 C CA . GLU A 1 77 ? -5.348 6.185 20.166 1.00 94.94 77 GLU A CA 1
ATOM 635 C C . GLU A 1 77 ? -5.163 5.545 18.785 1.00 94.94 77 GLU A C 1
ATOM 637 O O . GLU A 1 77 ? -5.665 4.450 18.527 1.00 94.94 77 GLU A O 1
ATOM 642 N N . ILE A 1 78 ? -4.401 6.203 17.907 1.00 97.75 78 ILE A N 1
ATOM 643 C CA . ILE A 1 78 ? -3.876 5.585 16.682 1.00 97.75 78 ILE A CA 1
ATOM 644 C C . ILE A 1 78 ? -2.505 4.970 17.034 1.00 97.75 78 ILE A C 1
ATOM 646 O O . ILE A 1 78 ? -1.575 5.716 17.359 1.00 97.75 78 ILE A O 1
ATOM 650 N N . PRO A 1 79 ? -2.341 3.632 16.999 1.00 97.56 79 PRO A N 1
ATOM 651 C CA . PRO A 1 79 ? -1.110 2.970 17.433 1.00 97.56 79 PRO A CA 1
ATOM 652 C C . PRO A 1 79 ? 0.062 3.259 16.485 1.00 97.56 79 PRO A C 1
ATOM 654 O O . PRO A 1 79 ? -0.148 3.581 15.318 1.00 97.56 79 PRO A O 1
ATOM 657 N N . HIS A 1 80 ? 1.307 3.085 16.955 1.00 97.88 80 HIS A N 1
ATOM 658 C CA . HIS A 1 80 ? 2.534 3.345 16.173 1.00 97.88 80 HIS A CA 1
ATOM 659 C C . HIS A 1 80 ? 2.564 2.678 14.796 1.00 97.88 80 HIS A C 1
ATOM 661 O O . HIS A 1 80 ? 3.038 3.272 13.830 1.00 97.88 80 HIS A O 1
ATOM 667 N N . LEU A 1 81 ? 2.043 1.457 14.703 1.00 98.69 81 LEU A N 1
ATOM 668 C CA . LEU A 1 81 ? 1.926 0.706 13.462 1.00 98.69 81 LEU A CA 1
ATOM 669 C C . LEU A 1 81 ? 0.468 0.314 13.250 1.00 98.69 81 LEU A C 1
ATOM 671 O O . LEU A 1 81 ? -0.216 -0.083 14.199 1.00 98.69 81 LEU A O 1
ATOM 675 N N . LYS A 1 82 ? 0.012 0.402 11.997 1.00 98.69 82 LYS A N 1
ATOM 676 C CA . LYS A 1 82 ? -1.329 -0.037 11.605 1.00 98.69 82 LYS A CA 1
ATOM 677 C C . LYS A 1 82 ? -1.519 -1.507 11.987 1.00 98.69 82 LYS A C 1
ATOM 679 O O . LYS A 1 82 ? -0.561 -2.282 11.997 1.00 98.69 82 LYS A O 1
ATOM 684 N N . TYR A 1 83 ? -2.748 -1.875 12.328 1.00 98.75 83 TYR A N 1
ATOM 685 C CA . TYR A 1 83 ? -3.156 -3.216 12.754 1.00 98.75 83 TYR A CA 1
ATOM 686 C C . TYR A 1 83 ? -2.466 -3.715 14.033 1.00 98.75 83 TYR A C 1
ATOM 688 O O . TYR A 1 83 ? -2.385 -4.921 14.256 1.00 98.75 83 TYR A O 1
ATOM 696 N N . ASN A 1 84 ? -1.929 -2.800 14.853 1.00 98.56 84 ASN A N 1
ATOM 697 C CA . ASN A 1 84 ? -1.173 -3.114 16.069 1.00 98.56 84 ASN A CA 1
ATOM 698 C C . ASN A 1 84 ? 0.021 -4.063 15.847 1.00 98.56 84 ASN A C 1
ATOM 700 O O . ASN A 1 84 ? 0.426 -4.806 16.745 1.00 98.56 84 ASN A O 1
ATOM 704 N N . LYS A 1 85 ? 0.614 -4.036 14.648 1.00 98.75 85 LYS A N 1
ATOM 705 C CA . LYS A 1 85 ? 1.803 -4.838 14.338 1.00 98.75 85 LYS A CA 1
ATOM 706 C C . LYS A 1 85 ? 2.998 -4.407 15.187 1.00 98.75 85 LYS A C 1
ATOM 708 O O . LYS A 1 85 ? 3.064 -3.294 15.706 1.00 98.75 85 LYS A O 1
ATOM 713 N N . THR A 1 86 ? 3.969 -5.302 15.338 1.00 98.56 86 THR A N 1
ATOM 714 C CA . THR A 1 86 ? 5.105 -5.110 16.256 1.00 98.56 86 THR A CA 1
ATOM 715 C C . THR A 1 86 ? 6.406 -4.730 15.554 1.00 98.56 86 THR A C 1
ATOM 717 O O . THR A 1 86 ? 7.392 -4.413 16.222 1.00 98.56 86 THR A O 1
ATOM 720 N N . TRP A 1 87 ? 6.443 -4.770 14.223 1.00 98.81 87 TRP A N 1
ATOM 721 C CA . TRP A 1 87 ? 7.562 -4.276 13.427 1.00 98.81 87 TRP A CA 1
ATOM 722 C C . TRP A 1 87 ? 7.130 -3.950 11.993 1.00 98.81 87 TRP A C 1
ATOM 724 O O . TRP A 1 87 ? 6.065 -4.369 11.534 1.00 98.81 87 TRP A O 1
ATOM 734 N N . LEU A 1 88 ? 7.960 -3.160 11.312 1.00 98.94 88 LEU A N 1
ATOM 735 C CA . LEU A 1 88 ? 7.677 -2.583 10.001 1.00 98.94 88 LEU A CA 1
ATOM 736 C C . LEU A 1 88 ? 8.644 -3.134 8.949 1.00 98.94 88 LEU A C 1
ATOM 738 O O . LEU A 1 88 ? 9.860 -3.055 9.132 1.00 98.94 88 LEU A O 1
ATOM 742 N N . LEU A 1 89 ? 8.094 -3.619 7.839 1.00 98.88 89 LEU A N 1
ATOM 743 C CA . LEU A 1 89 ? 8.806 -3.958 6.611 1.00 98.88 89 LEU A CA 1
ATOM 744 C C . LEU A 1 89 ? 8.431 -2.941 5.528 1.00 98.88 89 LEU A C 1
ATOM 746 O O . LEU A 1 89 ? 7.256 -2.741 5.253 1.00 98.88 89 LEU A O 1
ATOM 750 N N . LEU A 1 90 ? 9.423 -2.335 4.884 1.00 98.88 90 LEU A N 1
ATOM 751 C CA . LEU A 1 90 ? 9.232 -1.469 3.721 1.00 98.88 90 LEU A CA 1
ATOM 752 C C . LEU A 1 90 ? 10.045 -2.038 2.565 1.00 98.88 90 LEU A C 1
ATOM 754 O O . LEU A 1 90 ? 11.226 -2.331 2.734 1.00 98.88 90 LEU A O 1
ATOM 758 N N . ILE A 1 91 ? 9.437 -2.183 1.390 1.00 98.62 91 ILE A N 1
ATOM 759 C CA . ILE A 1 91 ? 10.126 -2.660 0.185 1.00 98.62 91 ILE A CA 1
ATOM 760 C C . ILE A 1 91 ? 10.015 -1.596 -0.903 1.00 98.62 91 ILE A C 1
ATOM 762 O O . ILE A 1 91 ? 8.920 -1.130 -1.218 1.00 98.62 91 ILE A O 1
ATOM 766 N N . SER A 1 92 ? 11.153 -1.242 -1.496 1.00 98.25 92 SER A N 1
ATOM 767 C CA . SER A 1 92 ? 11.249 -0.408 -2.694 1.00 98.25 92 SER A CA 1
ATOM 768 C C . SER A 1 92 ? 12.025 -1.137 -3.784 1.00 98.25 92 SER A C 1
ATOM 770 O O . SER A 1 92 ? 13.098 -1.680 -3.517 1.00 98.25 92 SER A O 1
ATOM 772 N N . GLN A 1 93 ? 11.468 -1.174 -4.994 1.00 98.56 93 GLN A N 1
ATOM 773 C CA . GLN A 1 93 ? 12.089 -1.786 -6.160 1.00 98.56 93 GLN A CA 1
ATOM 774 C C . GLN A 1 93 ? 12.422 -0.732 -7.219 1.00 98.56 93 GLN A C 1
ATOM 776 O O . GLN A 1 93 ? 11.531 -0.066 -7.754 1.00 98.56 93 GLN A O 1
ATOM 781 N N . ASP A 1 94 ? 13.715 -0.609 -7.505 1.00 98.31 94 ASP A N 1
ATOM 782 C CA . ASP A 1 94 ? 14.284 0.438 -8.349 1.00 98.31 94 ASP A CA 1
ATOM 783 C C . ASP A 1 94 ? 14.334 0.045 -9.841 1.00 98.31 94 ASP A C 1
ATOM 785 O O . ASP A 1 94 ? 13.924 -1.045 -10.251 1.00 98.31 94 ASP A O 1
ATOM 789 N N . ASP A 1 95 ? 14.804 0.982 -10.667 1.00 97.62 95 ASP A N 1
ATOM 790 C CA . ASP A 1 95 ? 14.996 0.887 -12.122 1.00 97.62 95 ASP A CA 1
ATOM 791 C C . ASP A 1 95 ? 13.760 0.537 -12.973 1.00 97.62 95 ASP A C 1
ATOM 793 O O . ASP A 1 95 ? 13.903 0.079 -14.106 1.00 97.62 95 ASP A O 1
ATOM 797 N N . THR A 1 96 ? 12.534 0.733 -12.466 1.00 97.94 96 THR A N 1
ATOM 798 C CA . THR A 1 96 ? 11.291 0.467 -13.226 1.00 97.94 96 THR A CA 1
ATOM 799 C C . THR A 1 96 ? 11.266 -0.949 -13.829 1.00 97.94 96 THR A C 1
ATOM 801 O O . THR A 1 96 ? 10.779 -1.177 -14.939 1.00 97.94 96 THR A O 1
ATOM 804 N N . ARG A 1 97 ? 11.841 -1.938 -13.132 1.00 96.62 97 ARG A N 1
ATOM 805 C CA . ARG A 1 97 ? 12.100 -3.254 -13.730 1.00 96.62 97 ARG A CA 1
ATOM 806 C C . ARG A 1 97 ? 10.839 -4.085 -13.932 1.00 96.62 97 ARG A C 1
ATOM 808 O O . ARG A 1 97 ? 9.942 -4.128 -13.095 1.00 96.62 97 ARG A O 1
ATOM 815 N N . GLN A 1 98 ? 10.811 -4.847 -15.025 1.00 96.81 98 GLN A N 1
ATOM 816 C CA . GLN A 1 98 ? 9.684 -5.723 -15.366 1.00 96.81 98 GLN A CA 1
ATOM 817 C C . GLN A 1 98 ? 9.457 -6.863 -14.344 1.00 96.81 98 GLN A C 1
ATOM 819 O O . GLN A 1 98 ? 8.339 -7.371 -14.208 1.00 96.81 98 GLN A O 1
ATOM 824 N N . ASP A 1 99 ? 10.490 -7.269 -13.595 1.00 96.06 99 ASP A N 1
ATOM 825 C CA . ASP A 1 99 ? 10.360 -8.256 -12.510 1.00 96.06 99 ASP A CA 1
ATOM 826 C C . ASP A 1 99 ? 9.641 -7.709 -11.267 1.00 96.06 99 ASP A C 1
ATOM 828 O O . ASP A 1 99 ? 9.137 -8.510 -10.479 1.00 96.06 99 ASP A O 1
ATOM 832 N N . SER A 1 100 ? 9.448 -6.391 -11.133 1.00 98.06 100 SER A N 1
ATOM 833 C CA . SER A 1 100 ? 8.508 -5.834 -10.148 1.00 98.06 100 SER A CA 1
ATOM 834 C C . SER A 1 100 ? 7.092 -6.370 -10.358 1.00 98.06 100 SER A C 1
ATOM 836 O O . SER A 1 100 ? 6.405 -6.716 -9.400 1.00 98.06 100 SER A O 1
ATOM 838 N N . PHE A 1 101 ? 6.668 -6.512 -11.619 1.00 98.56 101 PHE A N 1
ATOM 839 C CA . PHE A 1 101 ? 5.360 -7.069 -11.960 1.00 98.56 101 PHE A CA 1
ATOM 840 C C . PHE A 1 101 ? 5.383 -8.600 -12.014 1.00 98.56 101 PHE A C 1
ATOM 842 O O . PHE A 1 101 ? 4.596 -9.276 -11.353 1.00 98.56 101 PHE A O 1
ATOM 849 N N . SER A 1 102 ? 6.295 -9.157 -12.811 1.00 97.75 102 SER A N 1
ATOM 850 C CA . SER A 1 102 ? 6.303 -10.593 -13.117 1.00 97.75 102 SER A CA 1
ATOM 851 C C . SER A 1 102 ? 6.868 -11.470 -12.000 1.00 97.75 102 SER A C 1
ATOM 853 O O . SER A 1 102 ? 6.674 -12.679 -12.042 1.00 97.75 102 SER A O 1
ATOM 855 N N . SER A 1 103 ? 7.517 -10.890 -10.985 1.00 97.38 103 SER A N 1
ATOM 856 C CA . SER A 1 103 ? 8.045 -11.633 -9.839 1.00 97.38 103 SER A CA 1
ATOM 857 C C . SER A 1 103 ? 7.512 -11.121 -8.506 1.00 97.38 103 SER A C 1
ATOM 859 O O . SER A 1 103 ? 6.851 -11.877 -7.803 1.00 97.38 103 SER A O 1
ATOM 861 N N . THR A 1 104 ? 7.753 -9.857 -8.148 1.00 98.50 104 THR A N 1
ATOM 862 C CA . THR A 1 104 ? 7.382 -9.320 -6.823 1.00 98.50 104 THR A CA 1
ATOM 863 C C . THR A 1 104 ? 5.865 -9.274 -6.644 1.00 98.50 104 THR A C 1
ATOM 865 O O . THR A 1 104 ? 5.315 -9.955 -5.778 1.00 98.50 104 THR A O 1
ATOM 868 N N . PHE A 1 105 ? 5.169 -8.546 -7.521 1.00 98.75 105 PHE A N 1
ATOM 869 C CA . PHE A 1 105 ? 3.708 -8.503 -7.550 1.00 98.75 105 PHE A CA 1
ATOM 870 C C . PHE A 1 105 ? 3.114 -9.896 -7.801 1.00 98.75 105 PHE A C 1
ATOM 872 O O . PHE A 1 105 ? 2.166 -10.304 -7.131 1.00 98.75 105 PHE A O 1
ATOM 879 N N . ALA A 1 106 ? 3.699 -10.665 -8.722 1.00 98.31 106 ALA A N 1
ATOM 880 C CA . ALA A 1 106 ? 3.239 -12.016 -9.010 1.00 98.31 106 ALA A CA 1
ATOM 881 C C . ALA A 1 106 ? 3.236 -12.918 -7.765 1.00 98.31 106 ALA A C 1
ATOM 883 O O . ALA A 1 106 ? 2.208 -13.516 -7.450 1.00 98.31 106 ALA A O 1
ATOM 884 N N . ALA A 1 107 ? 4.343 -12.957 -7.022 1.00 98.31 107 ALA A N 1
ATOM 885 C CA . ALA A 1 107 ? 4.475 -13.728 -5.791 1.00 98.31 107 ALA A CA 1
ATOM 886 C C . ALA A 1 107 ? 3.435 -13.311 -4.743 1.00 98.31 107 ALA A C 1
ATOM 888 O O . ALA A 1 107 ? 2.717 -14.159 -4.216 1.00 98.31 107 ALA A O 1
ATOM 889 N N . ILE A 1 108 ? 3.310 -12.005 -4.486 1.00 98.81 108 ILE A N 1
ATOM 890 C CA . ILE A 1 108 ? 2.393 -11.455 -3.477 1.00 98.81 108 ILE A CA 1
ATOM 891 C C . ILE A 1 108 ? 0.935 -11.791 -3.807 1.00 98.81 108 ILE A C 1
ATOM 893 O O . ILE A 1 108 ? 0.174 -12.221 -2.937 1.00 98.81 108 ILE A O 1
ATOM 897 N N . HIS A 1 109 ? 0.533 -11.641 -5.070 1.00 98.38 109 HIS A N 1
ATOM 898 C CA . HIS A 1 109 ? -0.861 -11.794 -5.491 1.00 98.38 109 HIS A CA 1
ATOM 899 C C . HIS A 1 109 ? -1.183 -13.194 -6.041 1.00 98.38 109 HIS A C 1
ATOM 901 O O . HIS A 1 109 ? -2.195 -13.381 -6.724 1.00 98.38 109 HIS A O 1
ATOM 907 N N . GLY A 1 110 ? -0.350 -14.195 -5.731 1.00 96.81 110 GLY A N 1
ATOM 908 C CA . GLY A 1 110 ? -0.603 -15.597 -6.070 1.00 96.81 110 GLY A CA 1
ATOM 909 C C . GLY A 1 110 ? -0.654 -15.863 -7.578 1.00 96.81 110 GLY A C 1
ATOM 910 O O . GLY A 1 110 ? -1.438 -16.695 -8.039 1.00 96.81 110 GLY A O 1
ATOM 911 N N . ARG A 1 111 ? 0.134 -15.123 -8.361 1.00 96.44 111 ARG A N 1
ATOM 912 C CA . ARG A 1 111 ? 0.311 -15.327 -9.803 1.00 96.44 111 ARG A CA 1
ATOM 913 C C . ARG A 1 111 ? 1.532 -16.211 -10.079 1.00 96.44 111 ARG A C 1
ATOM 915 O O . ARG A 1 111 ? 2.366 -16.397 -9.194 1.00 96.44 111 ARG A O 1
ATOM 922 N N . PRO A 1 112 ? 1.642 -16.782 -11.288 1.00 96.12 112 PRO A N 1
ATOM 923 C CA . PRO A 1 112 ? 2.816 -17.557 -11.673 1.00 96.12 112 PRO A CA 1
ATOM 924 C C . PRO A 1 112 ? 4.072 -16.676 -11.703 1.00 96.12 112 PRO A C 1
ATOM 926 O O . PRO A 1 112 ? 4.077 -15.653 -12.368 1.00 96.12 112 PRO A O 1
ATOM 929 N N . VAL A 1 113 ? 5.138 -17.078 -11.016 1.00 97.38 113 VAL A N 1
ATOM 930 C CA . VAL A 1 113 ? 6.465 -16.447 -11.053 1.00 97.38 113 VAL A CA 1
ATOM 931 C C . VAL A 1 113 ? 7.311 -17.173 -12.104 1.00 97.38 113 VAL A C 1
ATOM 933 O O . VAL A 1 113 ? 7.467 -18.391 -12.008 1.00 97.38 113 VAL A O 1
ATOM 936 N N . PRO A 1 114 ? 7.855 -16.493 -13.120 1.00 95.56 114 PRO A N 1
ATOM 937 C CA . PRO A 1 114 ? 8.579 -17.137 -14.206 1.00 95.56 114 PRO A CA 1
ATOM 938 C C . PRO A 1 114 ? 9.981 -17.594 -13.777 1.00 95.56 114 PRO A C 1
ATOM 940 O O . PRO A 1 114 ? 10.579 -17.051 -12.846 1.00 95.56 114 PRO A O 1
ATOM 943 N N . ALA A 1 115 ? 10.533 -18.577 -14.491 1.00 89.44 115 ALA A N 1
ATOM 944 C CA . ALA A 1 115 ? 11.945 -18.946 -14.385 1.00 89.44 115 ALA A CA 1
ATOM 945 C C . ALA A 1 115 ? 12.883 -17.769 -14.730 1.00 89.44 115 ALA A C 1
ATOM 947 O O . ALA A 1 115 ? 12.495 -16.838 -15.431 1.00 89.44 115 ALA A O 1
ATOM 948 N N . GLU A 1 116 ? 14.148 -17.835 -14.294 1.00 81.81 116 GLU A N 1
ATOM 949 C CA . GLU A 1 116 ? 15.056 -16.673 -14.188 1.00 81.81 116 GLU A CA 1
ATOM 950 C C . GLU A 1 116 ? 15.277 -15.826 -15.454 1.00 81.81 116 GLU A C 1
ATOM 952 O O . GLU A 1 116 ? 15.664 -14.661 -15.349 1.00 81.81 116 GLU A O 1
ATOM 957 N N . LYS A 1 117 ? 15.054 -16.388 -16.645 1.00 89.00 117 LYS A N 1
ATOM 958 C CA . LYS A 1 117 ? 15.240 -15.698 -17.934 1.00 89.00 117 LYS A CA 1
ATOM 959 C C . LYS A 1 117 ? 13.963 -15.082 -18.509 1.00 89.00 117 LYS A C 1
ATOM 961 O O . LYS A 1 117 ? 14.047 -14.411 -19.537 1.00 89.00 117 LYS A O 1
ATOM 966 N N . TYR A 1 118 ? 12.808 -15.354 -17.906 1.00 95.94 118 TYR A N 1
ATOM 967 C CA . TYR A 1 118 ? 11.512 -14.971 -18.446 1.00 95.94 118 TYR A CA 1
ATOM 968 C C . TYR A 1 118 ? 10.805 -13.924 -17.593 1.00 95.94 118 TYR A C 1
ATOM 970 O O . TYR A 1 118 ? 10.976 -13.844 -16.382 1.00 95.94 118 TYR A O 1
ATOM 978 N N . TYR A 1 119 ? 9.994 -13.129 -18.275 1.00 97.06 119 TYR A N 1
ATOM 979 C CA . TYR A 1 119 ? 9.232 -12.002 -17.771 1.00 97.06 119 TYR A CA 1
ATOM 980 C C . TYR A 1 119 ? 7.904 -11.978 -18.522 1.00 97.06 119 TYR A C 1
ATOM 982 O O . TYR A 1 119 ? 7.808 -12.462 -19.649 1.00 97.06 119 TYR A O 1
ATOM 990 N N . TYR A 1 120 ? 6.866 -11.422 -17.917 1.00 97.38 120 TYR A N 1
ATOM 991 C CA . TYR A 1 120 ? 5.579 -11.259 -18.580 1.00 97.38 120 TYR A CA 1
ATOM 992 C C . TYR A 1 120 ? 4.922 -9.952 -18.146 1.00 97.38 120 TYR A C 1
ATOM 994 O O . TYR A 1 120 ? 5.364 -9.296 -17.205 1.00 97.38 120 TYR A O 1
ATOM 1002 N N . ASP A 1 121 ? 3.851 -9.593 -18.846 1.00 97.81 121 ASP A N 1
ATOM 1003 C CA . ASP A 1 121 ? 3.090 -8.367 -18.617 1.00 97.81 121 ASP A CA 1
ATOM 1004 C C . ASP A 1 121 ? 1.630 -8.697 -18.343 1.00 97.81 121 ASP A C 1
ATOM 1006 O O . ASP A 1 121 ? 1.205 -9.840 -18.511 1.00 97.81 121 ASP A O 1
ATOM 1010 N N . ILE A 1 122 ? 0.847 -7.718 -17.907 1.00 96.19 122 ILE A N 1
ATOM 1011 C CA . ILE A 1 122 ? -0.551 -7.963 -17.549 1.00 96.19 122 ILE A CA 1
ATOM 1012 C C . ILE A 1 122 ? -1.356 -8.561 -18.712 1.00 96.19 122 ILE A C 1
ATOM 1014 O O . ILE A 1 122 ? -2.132 -9.487 -18.500 1.00 96.19 122 ILE A O 1
ATOM 1018 N N . GLU A 1 123 ? -1.091 -8.155 -19.951 1.00 96.06 123 GLU A N 1
ATOM 1019 C CA . GLU A 1 123 ? -1.761 -8.690 -21.138 1.00 96.06 123 GLU A CA 1
ATOM 1020 C C . GLU A 1 123 ? -1.426 -10.167 -21.393 1.00 96.06 123 GLU A C 1
ATOM 1022 O O . GLU A 1 123 ? -2.266 -10.916 -21.894 1.00 96.06 123 GLU A O 1
ATOM 1027 N N . HIS A 1 124 ? -0.213 -10.603 -21.036 1.00 96.94 124 HIS A N 1
ATOM 1028 C CA . HIS A 1 124 ? 0.173 -12.013 -21.078 1.00 96.94 124 HIS A CA 1
ATOM 1029 C C . HIS A 1 124 ? -0.638 -12.821 -20.055 1.00 96.94 124 HIS A C 1
ATOM 1031 O O . HIS A 1 124 ? -1.205 -13.861 -20.390 1.00 96.94 124 HIS A O 1
ATOM 1037 N N . LEU A 1 125 ? -0.751 -12.307 -18.823 1.00 93.62 125 LEU A N 1
ATOM 1038 C CA . LEU A 1 125 ? -1.515 -12.945 -17.750 1.00 93.62 125 LEU A CA 1
ATOM 1039 C C . LEU A 1 125 ? -3.011 -13.040 -18.093 1.00 93.62 125 LEU A C 1
ATOM 1041 O O . LEU A 1 125 ? -3.619 -14.090 -17.906 1.00 93.62 125 LEU A O 1
ATOM 1045 N N . GLU A 1 126 ? -3.596 -11.973 -18.639 1.00 92.31 126 GLU A N 1
ATOM 1046 C CA . GLU A 1 126 ? -5.014 -11.914 -19.022 1.00 92.31 126 GLU A CA 1
ATOM 1047 C C . GLU A 1 126 ? -5.372 -12.873 -20.156 1.00 92.31 126 GLU A C 1
ATOM 1049 O O . GLU A 1 126 ? -6.467 -13.433 -20.170 1.00 92.31 126 GLU A O 1
ATOM 1054 N N . LYS A 1 127 ? -4.445 -13.093 -21.093 1.00 92.75 127 LYS A N 1
ATOM 1055 C CA . LYS A 1 127 ? -4.630 -14.023 -22.214 1.00 92.75 127 LYS A CA 1
ATOM 1056 C C . LYS A 1 127 ? -4.103 -15.431 -21.928 1.00 92.75 127 LYS A C 1
ATOM 1058 O O . LYS A 1 127 ? -4.109 -16.266 -22.831 1.00 92.75 127 LYS A O 1
ATOM 1063 N N . ASN A 1 128 ? -3.664 -15.699 -20.695 1.00 92.06 128 ASN A N 1
ATOM 1064 C CA . ASN A 1 128 ? -3.040 -16.960 -20.288 1.00 92.06 128 ASN A CA 1
ATOM 1065 C C . ASN A 1 128 ? -1.885 -17.390 -21.223 1.00 92.06 128 ASN A C 1
ATOM 1067 O O . ASN A 1 128 ? -1.692 -18.572 -21.502 1.00 92.06 128 ASN A O 1
ATOM 1071 N N . ASP A 1 129 ? -1.130 -16.415 -21.731 1.00 95.81 129 ASP A N 1
ATOM 1072 C CA . ASP A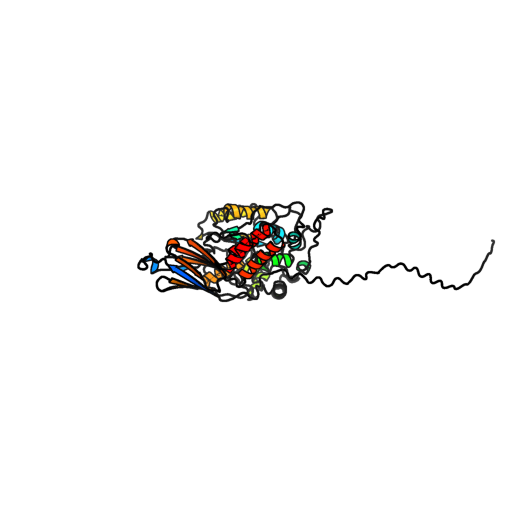 1 129 ? 0.083 -16.617 -22.519 1.00 95.81 129 ASP A CA 1
ATOM 1073 C C . ASP A 1 129 ? 1.282 -16.507 -21.583 1.00 95.81 129 ASP A C 1
ATOM 1075 O O . ASP A 1 129 ? 1.843 -15.432 -21.395 1.00 95.81 129 ASP A O 1
ATOM 1079 N N . LEU A 1 130 ? 1.621 -17.612 -20.928 1.00 95.44 130 LEU A N 1
ATOM 1080 C CA . LEU A 1 130 ? 2.651 -17.656 -19.896 1.00 95.44 130 LEU A CA 1
ATOM 1081 C C . LEU A 1 130 ? 3.937 -18.314 -20.419 1.00 95.44 130 LEU A C 1
ATOM 1083 O O . LEU A 1 130 ? 3.882 -19.139 -21.339 1.00 95.44 130 LEU A O 1
ATOM 1087 N N . PRO A 1 131 ? 5.105 -17.980 -19.840 1.00 95.25 131 PRO A N 1
ATOM 1088 C CA . PRO A 1 131 ? 6.342 -18.689 -20.140 1.00 95.25 131 PRO A CA 1
ATOM 1089 C C . PRO A 1 131 ? 6.241 -20.178 -19.756 1.00 95.25 131 PRO A C 1
ATOM 1091 O O . PRO A 1 131 ? 5.417 -20.542 -18.918 1.00 95.25 131 PRO A O 1
ATOM 1094 N N . PRO A 1 132 ? 7.077 -21.052 -20.350 1.00 90.88 132 PRO A N 1
ATOM 1095 C CA . PRO A 1 132 ? 6.953 -22.506 -20.198 1.00 90.88 132 PRO A CA 1
ATOM 1096 C C . PRO A 1 132 ? 7.228 -22.993 -18.769 1.00 90.88 132 PRO A C 1
ATOM 1098 O O . PRO A 1 132 ? 6.657 -23.996 -18.352 1.00 90.88 132 PRO A O 1
ATOM 1101 N N . ASP A 1 133 ? 8.062 -22.263 -18.024 1.00 88.44 133 ASP A N 1
ATOM 1102 C CA . ASP A 1 133 ? 8.477 -22.604 -16.667 1.00 88.44 133 ASP A CA 1
ATOM 1103 C C . ASP A 1 133 ? 8.026 -21.505 -15.702 1.00 88.44 133 ASP A C 1
ATOM 1105 O O . ASP A 1 133 ? 8.590 -20.404 -15.678 1.00 88.44 133 ASP A O 1
ATOM 1109 N N . THR A 1 134 ? 7.009 -21.811 -14.897 1.00 93.44 134 THR A N 1
ATOM 1110 C CA . THR A 1 134 ? 6.515 -20.923 -13.840 1.00 93.44 134 THR A CA 1
ATOM 1111 C C . THR A 1 134 ? 6.365 -21.658 -12.516 1.00 93.44 134 THR A C 1
ATOM 1113 O O . THR A 1 134 ? 5.845 -22.772 -12.471 1.00 93.44 134 THR A O 1
ATOM 1116 N N . LEU A 1 135 ? 6.741 -20.992 -11.434 1.00 93.31 135 LEU A N 1
ATOM 1117 C CA . LEU A 1 135 ? 6.483 -21.376 -10.055 1.00 93.31 135 LEU A CA 1
ATOM 1118 C C . LEU A 1 135 ? 5.187 -20.715 -9.570 1.00 93.31 135 LEU A C 1
ATOM 1120 O O . LEU A 1 135 ? 4.959 -19.537 -9.813 1.00 93.31 135 LEU A O 1
ATOM 1124 N N . SER A 1 136 ? 4.350 -21.435 -8.830 1.00 91.56 136 SER A N 1
ATOM 1125 C CA . SER A 1 136 ? 3.246 -20.833 -8.078 1.00 91.56 136 SER A CA 1
ATOM 1126 C C . SER A 1 136 ? 3.288 -21.334 -6.645 1.00 91.56 136 SER A C 1
ATOM 1128 O O . SER A 1 136 ? 3.427 -22.533 -6.415 1.00 91.56 136 SER A O 1
ATOM 1130 N N . PHE A 1 137 ? 3.127 -20.426 -5.684 1.00 95.12 137 PHE A N 1
ATOM 1131 C CA . PHE A 1 137 ? 3.035 -20.787 -4.268 1.00 95.12 137 PHE A CA 1
ATOM 1132 C C . PHE A 1 137 ? 1.657 -21.329 -3.873 1.00 95.12 137 PHE A C 1
ATOM 1134 O O . PHE A 1 137 ? 1.480 -21.799 -2.755 1.00 95.12 137 PHE A O 1
ATOM 1141 N N . GLY A 1 138 ? 0.657 -21.246 -4.761 1.00 94.88 138 GLY A N 1
ATOM 1142 C CA . GLY A 1 138 ? -0.714 -21.682 -4.471 1.00 94.88 138 GLY A CA 1
ATOM 1143 C C . GLY A 1 138 ? -1.466 -20.801 -3.464 1.00 94.88 138 GLY A C 1
ATOM 1144 O O . GLY A 1 138 ? -2.614 -21.104 -3.140 1.00 94.88 138 GLY A O 1
ATOM 1145 N N . LYS A 1 139 ? -0.849 -19.708 -3.004 1.00 96.75 139 LYS A N 1
ATOM 1146 C CA . LYS A 1 139 ? -1.398 -18.733 -2.060 1.00 96.75 139 LYS A CA 1
ATOM 1147 C C . LYS A 1 139 ? -0.881 -17.326 -2.358 1.00 96.75 139 LYS A C 1
ATOM 1149 O O . LYS A 1 139 ? 0.100 -17.151 -3.077 1.00 96.75 139 LYS A O 1
ATOM 1154 N N . THR A 1 140 ? -1.575 -16.338 -1.816 1.00 98.50 140 THR A N 1
ATOM 1155 C CA . THR A 1 140 ? -1.147 -14.936 -1.729 1.00 98.50 140 THR A CA 1
ATOM 1156 C C . THR A 1 140 ? -0.258 -14.739 -0.505 1.00 98.50 140 THR A C 1
ATOM 1158 O O . THR A 1 140 ? -0.345 -15.531 0.435 1.00 98.50 140 THR A O 1
ATOM 1161 N N . LEU A 1 141 ? 0.564 -13.691 -0.496 1.00 98.88 141 LEU A N 1
ATOM 1162 C CA . LEU A 1 141 ? 1.504 -13.396 0.587 1.00 98.88 141 LEU A CA 1
ATOM 1163 C C . LEU A 1 141 ? 1.103 -12.101 1.297 1.00 98.88 141 LEU A C 1
ATOM 1165 O O . LEU A 1 141 ? 0.849 -11.082 0.648 1.00 98.88 141 LEU A O 1
ATOM 1169 N N . GLY A 1 142 ? 1.008 -12.150 2.622 1.00 98.69 142 GLY A N 1
ATOM 1170 C CA . GLY A 1 142 ? 0.431 -11.064 3.403 1.00 98.69 142 GLY A CA 1
ATOM 1171 C C . GLY A 1 142 ? 0.529 -11.267 4.908 1.00 98.69 142 GLY A C 1
ATOM 1172 O O . GLY A 1 142 ? 1.123 -12.223 5.399 1.00 98.69 142 GLY A O 1
ATOM 1173 N N . HIS A 1 143 ? -0.104 -10.357 5.627 1.00 98.81 143 HIS A N 1
ATOM 1174 C CA . HIS A 1 143 ? -0.436 -10.455 7.044 1.00 98.81 143 HIS A CA 1
ATOM 1175 C C . HIS A 1 143 ? -1.958 -10.298 7.199 1.00 98.81 143 HIS A C 1
ATOM 1177 O O . HIS A 1 143 ? -2.676 -10.213 6.201 1.00 98.81 143 HIS A O 1
ATOM 1183 N N . THR A 1 144 ? -2.482 -10.296 8.419 1.00 98.75 144 THR A N 1
ATOM 1184 C CA . THR A 1 144 ? -3.883 -9.940 8.685 1.00 98.75 144 THR A CA 1
ATOM 1185 C C . THR A 1 144 ? -4.006 -8.505 9.188 1.00 98.75 144 THR A C 1
ATOM 1187 O O . THR A 1 144 ? -3.013 -7.884 9.581 1.00 98.75 144 THR A O 1
ATOM 1190 N N . ASP A 1 145 ? -5.222 -7.968 9.186 1.00 98.56 145 ASP A N 1
ATOM 1191 C CA . ASP A 1 145 ? -5.557 -6.685 9.809 1.00 98.56 145 ASP A CA 1
ATOM 1192 C C . ASP A 1 145 ? -5.757 -6.780 11.340 1.00 98.56 145 ASP A C 1
ATOM 1194 O O . ASP A 1 145 ? -6.165 -5.804 11.969 1.00 98.56 145 ASP A O 1
ATOM 1198 N N . GLY A 1 146 ? -5.499 -7.946 11.947 1.00 97.88 146 GLY A N 1
ATOM 1199 C CA . GLY A 1 146 ? -5.772 -8.224 13.362 1.00 97.88 146 GLY A CA 1
ATOM 1200 C C . GLY A 1 146 ? -7.245 -8.527 13.666 1.00 97.88 146 GLY A C 1
ATOM 1201 O O . GLY A 1 146 ? -7.567 -8.911 14.784 1.00 97.88 146 GLY A O 1
ATOM 1202 N N . ALA A 1 147 ? -8.131 -8.414 12.671 1.00 97.75 147 ALA A N 1
ATOM 1203 C CA . ALA A 1 147 ? -9.571 -8.647 12.769 1.00 97.75 147 ALA A CA 1
ATOM 1204 C C . ALA A 1 147 ? -10.069 -9.692 11.750 1.00 97.75 147 ALA A C 1
ATOM 1206 O O . ALA A 1 147 ? -11.239 -9.708 11.366 1.00 97.75 147 ALA A O 1
ATOM 1207 N N . GLY A 1 148 ? -9.174 -10.589 11.322 1.00 95.69 148 GLY A N 1
ATOM 1208 C CA . GLY A 1 148 ? -9.496 -11.746 10.487 1.00 95.69 148 GLY A CA 1
ATOM 1209 C C . GLY A 1 148 ? -9.531 -11.487 8.979 1.00 95.69 148 GLY A C 1
ATOM 1210 O O . GLY A 1 148 ? -9.835 -12.419 8.232 1.00 95.69 148 GLY A O 1
ATOM 1211 N N . ASN A 1 149 ? -9.195 -10.283 8.500 1.00 98.25 149 ASN A N 1
ATOM 1212 C CA . ASN A 1 149 ? -9.073 -10.023 7.063 1.00 98.25 149 ASN A CA 1
ATOM 1213 C C . ASN A 1 149 ? -7.621 -10.101 6.598 1.00 98.25 149 ASN A C 1
ATOM 1215 O O . ASN A 1 149 ? -6.701 -9.653 7.278 1.00 98.25 149 ASN A O 1
ATOM 1219 N N . GLU A 1 150 ? -7.421 -10.636 5.394 1.00 98.69 150 GLU A N 1
ATOM 1220 C CA . GLU A 1 150 ? -6.124 -10.605 4.721 1.00 98.69 150 GLU A CA 1
ATOM 1221 C C . GLU A 1 150 ? -5.732 -9.166 4.355 1.00 98.69 150 GLU A C 1
ATOM 1223 O O . GLU A 1 150 ? -6.527 -8.420 3.786 1.00 98.69 150 GLU A O 1
ATOM 1228 N N . VAL A 1 151 ? -4.461 -8.831 4.578 1.00 98.88 151 VAL A N 1
ATOM 1229 C CA . VAL A 1 151 ? -3.770 -7.655 4.046 1.00 98.88 151 VAL A CA 1
ATOM 1230 C C . VAL A 1 151 ? -2.537 -8.148 3.292 1.00 98.88 151 VAL A C 1
ATOM 1232 O O . VAL A 1 151 ? -1.586 -8.664 3.882 1.00 98.88 151 VAL A O 1
ATOM 1235 N N . ARG A 1 152 ? -2.552 -8.042 1.962 1.00 98.88 152 ARG A N 1
ATOM 1236 C CA . ARG A 1 152 ? -1.418 -8.483 1.135 1.00 98.88 152 ARG A CA 1
ATOM 1237 C C . ARG A 1 152 ? -0.253 -7.506 1.273 1.00 98.88 152 ARG A C 1
ATOM 1239 O O . ARG A 1 152 ? -0.474 -6.315 1.476 1.00 98.88 152 ARG A O 1
ATOM 1246 N N . PHE A 1 153 ? 0.975 -8.008 1.146 1.00 98.88 153 PHE A N 1
ATOM 1247 C CA . PHE A 1 153 ? 2.162 -7.151 1.199 1.00 98.88 153 PHE A CA 1
ATOM 1248 C C . PHE A 1 153 ? 2.096 -6.058 0.131 1.00 98.88 153 PHE A C 1
ATOM 1250 O O . PHE A 1 153 ? 1.700 -6.308 -1.006 1.00 98.88 153 PHE A O 1
ATOM 1257 N N . SER A 1 154 ? 2.515 -4.854 0.495 1.00 98.75 154 SER A N 1
ATOM 1258 C CA . SER A 1 154 ? 2.607 -3.717 -0.409 1.00 98.75 154 SER A CA 1
ATOM 1259 C C . SER A 1 154 ? 4.060 -3.279 -0.547 1.00 98.75 154 SER A C 1
ATOM 1261 O O . SER A 1 154 ? 4.898 -3.524 0.320 1.00 98.75 154 SER A O 1
ATOM 1263 N N . PHE A 1 155 ? 4.383 -2.671 -1.681 1.00 98.88 155 PHE A N 1
ATOM 1264 C CA . PHE A 1 155 ? 5.733 -2.226 -1.995 1.00 98.88 155 PHE A CA 1
ATOM 1265 C C . PHE A 1 155 ? 5.703 -0.994 -2.899 1.00 98.88 155 PHE A C 1
ATOM 1267 O O . PHE A 1 155 ? 4.659 -0.604 -3.425 1.00 98.88 155 PHE A O 1
ATOM 1274 N N . LEU A 1 156 ? 6.853 -0.345 -3.022 1.00 98.81 156 LEU A N 1
ATOM 1275 C CA . LEU A 1 156 ? 7.074 0.821 -3.864 1.00 98.81 156 LEU A CA 1
ATOM 1276 C C . LEU A 1 156 ? 7.813 0.391 -5.132 1.00 98.81 156 LEU A C 1
ATOM 1278 O O . LEU A 1 156 ? 8.780 -0.364 -5.044 1.00 98.81 156 LEU A O 1
ATOM 1282 N N . ILE A 1 157 ? 7.411 0.909 -6.287 1.00 98.88 157 ILE A N 1
ATOM 1283 C CA . ILE A 1 157 ? 8.193 0.816 -7.524 1.00 98.88 157 ILE A CA 1
ATOM 1284 C C . ILE A 1 157 ? 8.671 2.193 -7.958 1.00 98.88 157 ILE A C 1
ATOM 1286 O O . ILE A 1 157 ? 7.972 3.189 -7.772 1.00 98.88 157 ILE A O 1
ATOM 1290 N N . THR A 1 158 ? 9.831 2.260 -8.595 1.00 98.81 158 THR A N 1
ATOM 1291 C CA . THR A 1 158 ? 10.198 3.453 -9.356 1.00 98.81 158 THR A CA 1
ATOM 1292 C C . THR A 1 158 ? 9.552 3.436 -10.740 1.00 98.81 158 THR A C 1
ATOM 1294 O O . THR A 1 158 ? 9.229 2.374 -11.281 1.00 98.81 158 THR A O 1
ATOM 1297 N N . VAL A 1 159 ? 9.329 4.622 -11.305 1.00 98.62 159 VAL A N 1
ATOM 1298 C CA . VAL A 1 159 ? 8.822 4.803 -12.673 1.00 98.62 159 VAL A CA 1
ATOM 1299 C C . VAL A 1 159 ? 9.706 5.776 -13.451 1.00 98.62 159 VAL A C 1
ATOM 1301 O O . VAL A 1 159 ? 10.287 6.695 -12.871 1.00 98.62 159 VAL A O 1
ATOM 1304 N N . GLN A 1 160 ? 9.760 5.615 -14.776 1.00 98.12 160 GLN A N 1
ATOM 1305 C CA . GLN A 1 160 ? 10.501 6.485 -15.699 1.00 98.12 160 GLN A CA 1
ATOM 1306 C C . GLN A 1 160 ? 9.563 7.095 -16.756 1.00 98.12 160 GLN A C 1
ATOM 1308 O O . GLN A 1 160 ? 9.609 6.726 -17.926 1.00 98.12 160 GLN A O 1
ATOM 1313 N N . PRO A 1 161 ? 8.695 8.054 -16.383 1.00 97.69 161 PRO A N 1
ATOM 1314 C CA . PRO A 1 161 ? 7.558 8.463 -17.215 1.00 97.69 161 PRO A CA 1
ATOM 1315 C C . PRO A 1 161 ? 7.937 9.092 -18.561 1.00 97.69 161 PRO A C 1
ATOM 1317 O O . PRO A 1 161 ? 7.152 9.086 -19.499 1.00 97.69 161 PRO A O 1
ATOM 1320 N N . GLN A 1 162 ? 9.138 9.662 -18.666 1.00 97.81 162 GLN A N 1
ATOM 1321 C CA . GLN A 1 162 ? 9.640 10.269 -19.904 1.00 97.81 162 GLN A CA 1
ATOM 1322 C C . GLN A 1 162 ? 10.190 9.237 -20.905 1.00 97.81 162 GLN A C 1
ATOM 1324 O O . GLN A 1 162 ? 10.579 9.594 -22.025 1.00 97.81 162 GLN A O 1
ATOM 1329 N N . GLU A 1 163 ? 10.266 7.967 -20.510 1.00 97.56 163 GLU A N 1
ATOM 1330 C CA . GLU A 1 163 ? 10.693 6.882 -21.375 1.00 97.56 163 GLU A CA 1
ATOM 1331 C C . GLU A 1 163 ? 9.522 6.325 -22.188 1.00 97.56 163 GLU A C 1
ATOM 1333 O O . GLU A 1 163 ? 8.559 5.773 -21.657 1.00 97.56 163 GLU A O 1
ATOM 1338 N N . GLU A 1 164 ? 9.626 6.424 -23.515 1.00 95.25 164 GLU A N 1
ATOM 1339 C CA . GLU A 1 164 ? 8.554 6.041 -24.446 1.00 95.25 164 GLU A CA 1
ATOM 1340 C C . GLU A 1 164 ? 8.193 4.554 -24.350 1.00 95.25 164 GLU A C 1
ATOM 1342 O O . GLU A 1 164 ? 7.050 4.165 -24.599 1.00 95.25 164 GLU A O 1
ATOM 1347 N N . TRP A 1 165 ? 9.147 3.709 -23.941 1.00 95.12 165 TRP A N 1
ATOM 1348 C CA . TRP A 1 165 ? 8.921 2.273 -23.809 1.00 95.12 165 TRP A CA 1
ATOM 1349 C C . TRP A 1 165 ? 7.911 1.916 -22.710 1.00 95.12 165 TRP A C 1
ATOM 1351 O O . TRP A 1 165 ? 7.333 0.831 -22.780 1.00 95.12 165 TRP A O 1
ATOM 1361 N N . MET A 1 166 ? 7.613 2.812 -21.756 1.00 96.81 166 MET A N 1
ATOM 1362 C CA . MET A 1 166 ? 6.525 2.589 -20.794 1.00 96.81 166 MET A CA 1
ATOM 1363 C C . MET A 1 166 ? 5.153 2.522 -21.488 1.00 96.81 166 MET A C 1
ATOM 1365 O O . MET A 1 166 ? 4.241 1.855 -21.001 1.00 96.81 166 MET A O 1
ATOM 1369 N N . GLY A 1 167 ? 4.993 3.171 -22.646 1.00 94.31 167 GLY A N 1
ATOM 1370 C CA . GLY A 1 167 ? 3.764 3.139 -23.446 1.00 94.31 167 GLY A CA 1
ATOM 1371 C C . GLY A 1 167 ? 3.654 1.953 -24.412 1.00 94.31 167 GLY A C 1
ATOM 1372 O O . GLY A 1 167 ? 2.648 1.828 -25.109 1.00 94.31 167 GLY A O 1
ATOM 1373 N N . VAL A 1 168 ? 4.667 1.083 -24.500 1.00 92.81 168 VAL A N 1
ATOM 1374 C CA . VAL A 1 168 ? 4.718 0.023 -25.520 1.00 92.81 168 VAL A CA 1
ATOM 1375 C C . VAL A 1 168 ? 3.912 -1.205 -25.098 1.00 92.81 168 VAL A C 1
ATOM 1377 O O . VAL A 1 168 ? 4.159 -1.807 -24.054 1.00 92.81 168 VAL A O 1
ATOM 1380 N N . LYS A 1 169 ? 2.986 -1.644 -25.960 1.00 91.06 169 LYS A N 1
ATOM 1381 C CA . LYS A 1 169 ? 2.195 -2.866 -25.744 1.00 91.06 169 LYS A CA 1
ATOM 1382 C C . LYS A 1 169 ? 3.049 -4.134 -25.925 1.00 91.06 169 LYS A C 1
ATOM 1384 O O . LYS A 1 169 ? 3.839 -4.210 -26.870 1.00 91.06 169 LYS A O 1
ATOM 1389 N N . PRO A 1 170 ? 2.903 -5.159 -25.063 1.00 93.44 170 PRO A N 1
ATOM 1390 C CA . PRO A 1 170 ? 3.529 -6.463 -25.274 1.00 93.44 170 PRO A CA 1
ATOM 1391 C C . PRO A 1 170 ? 3.030 -7.175 -26.529 1.00 93.44 170 PRO A C 1
ATOM 1393 O O . PRO A 1 170 ? 1.867 -7.069 -26.909 1.00 93.44 170 PRO A O 1
ATOM 1396 N N . ASN A 1 171 ? 3.907 -7.998 -27.104 1.00 95.06 171 ASN A N 1
ATOM 1397 C CA . ASN A 1 171 ? 3.513 -9.012 -28.071 1.00 95.06 171 ASN A CA 1
ATOM 1398 C C . ASN A 1 171 ? 2.956 -10.237 -27.332 1.00 95.06 171 ASN A C 1
ATOM 1400 O O . ASN A 1 171 ? 3.724 -10.930 -26.676 1.00 95.06 171 ASN A O 1
ATOM 1404 N N . VAL A 1 172 ? 1.660 -10.514 -27.475 1.00 96.62 172 VAL A N 1
ATOM 1405 C CA . VAL A 1 172 ? 0.986 -11.653 -26.834 1.00 96.62 172 VAL A CA 1
ATOM 1406 C C . VAL A 1 172 ? 0.536 -12.653 -27.895 1.00 96.62 172 VAL A C 1
ATOM 1408 O O . VAL A 1 172 ? -0.157 -12.277 -28.840 1.00 96.62 172 VAL A O 1
ATOM 1411 N N . ASN A 1 173 ? 0.901 -13.924 -27.735 1.00 96.75 173 ASN A N 1
ATOM 1412 C CA . ASN A 1 173 ? 0.612 -14.984 -28.699 1.00 96.75 173 ASN A CA 1
ATOM 1413 C C . ASN A 1 173 ? 0.283 -16.320 -27.993 1.00 96.75 173 ASN A C 1
ATOM 1415 O O . ASN A 1 173 ? 1.140 -17.212 -27.928 1.00 96.75 173 ASN A O 1
ATOM 1419 N N . PRO A 1 174 ? -0.944 -16.466 -27.449 1.00 95.56 174 PRO A N 1
ATOM 1420 C CA . PRO A 1 174 ? -1.346 -17.648 -26.691 1.00 95.56 174 PRO A CA 1
ATOM 1421 C C . PRO A 1 174 ? -1.211 -18.934 -27.514 1.00 95.56 174 PRO A C 1
ATOM 1423 O O . PRO A 1 174 ? -1.641 -19.004 -28.663 1.00 95.56 174 PRO A O 1
ATOM 1426 N N . GLY A 1 175 ? -0.622 -19.972 -26.917 1.00 93.75 175 GLY A N 1
ATOM 1427 C CA . GLY A 1 175 ? -0.427 -21.279 -27.558 1.00 93.75 175 GLY A CA 1
ATOM 1428 C C . GLY A 1 175 ? 0.791 -21.378 -28.486 1.00 93.75 175 GLY A C 1
ATOM 1429 O O . GLY A 1 175 ? 1.119 -22.477 -28.931 1.00 93.75 175 GLY A O 1
ATOM 1430 N N . PHE A 1 176 ? 1.509 -20.282 -28.755 1.00 95.75 176 PHE A N 1
ATOM 1431 C CA . PHE A 1 176 ? 2.729 -20.328 -29.562 1.00 95.75 176 PHE A CA 1
ATOM 1432 C C . PHE A 1 176 ? 3.944 -20.805 -28.751 1.00 95.75 176 PHE A C 1
ATOM 1434 O O . PHE A 1 176 ? 4.367 -20.161 -27.787 1.00 95.75 176 PHE A O 1
ATOM 1441 N N . THR A 1 177 ? 4.555 -21.905 -29.197 1.00 94.44 177 THR A N 1
ATOM 1442 C CA . THR A 1 177 ? 5.696 -22.565 -28.532 1.00 94.44 177 THR A CA 1
ATOM 1443 C C . THR A 1 177 ? 6.975 -22.608 -29.377 1.00 94.44 177 THR A C 1
ATOM 1445 O O . THR A 1 177 ? 7.983 -23.145 -28.929 1.00 94.44 177 THR A O 1
ATOM 1448 N N . GLY A 1 178 ? 6.976 -22.026 -30.585 1.00 94.62 178 GLY A N 1
ATOM 1449 C CA . GLY A 1 178 ? 8.140 -22.058 -31.485 1.00 94.62 178 GLY A CA 1
ATOM 1450 C C . GLY A 1 178 ? 9.355 -21.277 -30.966 1.00 94.62 178 GLY A C 1
ATOM 1451 O O . GLY A 1 178 ? 10.490 -21.600 -31.302 1.00 94.62 178 GLY A O 1
ATOM 1452 N N . ASN A 1 179 ? 9.126 -20.250 -30.143 1.00 94.62 179 ASN A N 1
ATOM 1453 C CA . ASN A 1 179 ? 10.127 -19.589 -29.306 1.00 94.62 179 ASN A CA 1
ATOM 1454 C C . ASN A 1 179 ? 9.437 -18.818 -28.164 1.00 94.62 179 ASN A C 1
ATOM 1456 O O . ASN A 1 179 ? 8.214 -18.654 -28.150 1.00 94.62 179 ASN A O 1
ATOM 1460 N N . PHE A 1 180 ? 10.241 -18.297 -27.238 1.00 95.56 180 PHE A N 1
ATOM 1461 C CA . PHE A 1 180 ? 9.782 -17.575 -26.047 1.00 95.56 180 PHE A CA 1
ATOM 1462 C C . PHE A 1 180 ? 10.329 -16.141 -25.974 1.00 95.56 180 PHE A C 1
ATOM 1464 O O . PHE A 1 180 ? 10.436 -15.571 -24.894 1.00 95.56 180 PHE A O 1
ATOM 1471 N N . ASN A 1 181 ? 10.668 -15.538 -27.121 1.00 95.44 181 ASN A N 1
ATOM 1472 C CA . ASN A 1 181 ? 11.297 -14.211 -27.171 1.00 95.44 181 ASN A CA 1
ATOM 1473 C C . ASN A 1 181 ? 10.398 -13.102 -26.603 1.00 95.44 181 ASN A C 1
ATOM 1475 O O . ASN A 1 181 ? 10.900 -12.129 -26.050 1.00 95.44 181 ASN A O 1
ATOM 1479 N N . ARG A 1 182 ? 9.071 -13.268 -26.694 1.00 96.44 182 ARG A N 1
ATOM 1480 C CA . ARG A 1 182 ? 8.081 -12.345 -26.108 1.00 96.44 182 ARG A CA 1
ATOM 1481 C C . ARG A 1 182 ? 8.154 -12.237 -24.581 1.00 96.44 182 ARG A C 1
ATOM 1483 O O . ARG A 1 182 ? 7.668 -11.259 -24.026 1.00 96.44 182 ARG A O 1
ATOM 1490 N N . PHE A 1 183 ? 8.794 -13.215 -23.937 1.00 97.31 183 PHE A N 1
ATOM 1491 C CA . PHE A 1 183 ? 9.014 -13.259 -22.497 1.00 97.31 183 PHE A CA 1
ATOM 1492 C C . PHE A 1 183 ? 10.433 -12.846 -22.089 1.00 97.31 183 PHE A C 1
ATOM 1494 O O . PHE A 1 183 ? 10.795 -13.008 -20.931 1.00 97.31 183 PHE A O 1
ATOM 1501 N N . LEU A 1 184 ? 11.278 -12.360 -23.003 1.00 95.00 184 LEU A N 1
ATOM 1502 C CA . LEU A 1 184 ? 12.567 -11.783 -22.609 1.00 95.00 184 LEU A CA 1
ATOM 1503 C C . LEU A 1 184 ? 12.353 -10.438 -21.911 1.00 95.00 184 LEU A C 1
ATOM 1505 O O . LEU A 1 184 ? 11.359 -9.754 -22.162 1.00 95.00 184 LEU A O 1
ATOM 1509 N N . MET A 1 185 ? 13.300 -10.066 -21.046 1.00 92.94 185 MET A N 1
ATOM 1510 C CA . MET A 1 185 ? 13.219 -8.808 -20.309 1.00 92.94 185 MET A CA 1
ATOM 1511 C C . MET A 1 185 ? 13.126 -7.628 -21.277 1.00 92.94 185 MET A C 1
ATOM 1513 O O . MET A 1 185 ? 13.960 -7.475 -22.172 1.00 92.94 185 MET A O 1
ATOM 1517 N N . LYS A 1 186 ? 12.118 -6.786 -21.071 1.00 94.44 186 LYS A N 1
ATOM 1518 C CA . LYS A 1 186 ? 11.981 -5.496 -21.747 1.00 94.44 186 LYS A CA 1
ATOM 1519 C C . LYS A 1 186 ? 12.772 -4.412 -21.023 1.00 94.44 186 LYS A C 1
ATOM 1521 O O . LYS A 1 186 ? 13.296 -4.639 -19.935 1.00 94.44 186 LYS A O 1
ATOM 1526 N N . SER A 1 187 ? 12.800 -3.213 -21.601 1.00 95.06 187 SER A N 1
ATOM 1527 C CA . SER A 1 187 ? 13.427 -2.038 -20.983 1.00 95.06 187 SER A CA 1
ATOM 1528 C C . SER A 1 187 ? 12.902 -1.744 -19.572 1.00 95.06 187 SER A C 1
ATOM 1530 O O . SER A 1 187 ? 13.668 -1.293 -18.733 1.00 95.06 187 SER A O 1
ATOM 1532 N N . GLY A 1 188 ? 11.636 -2.067 -19.287 1.00 96.19 188 GLY A N 1
ATOM 1533 C CA . GLY A 1 188 ? 11.050 -1.962 -17.956 1.00 96.19 188 GLY A CA 1
ATOM 1534 C C . GLY A 1 188 ? 9.544 -2.220 -17.962 1.00 96.19 188 GLY A C 1
ATOM 1535 O O . GLY A 1 188 ? 9.013 -2.862 -18.871 1.00 96.19 188 GLY A O 1
ATOM 1536 N N . LEU A 1 189 ? 8.863 -1.730 -16.930 1.00 97.81 189 LEU A N 1
ATOM 1537 C CA . LEU A 1 189 ? 7.412 -1.805 -16.764 1.00 97.81 189 LEU A CA 1
ATOM 1538 C C . LEU A 1 189 ? 6.661 -0.967 -17.800 1.00 97.81 189 LEU A C 1
ATOM 1540 O O . LEU A 1 189 ? 6.961 0.204 -18.014 1.00 97.81 189 LEU A O 1
ATOM 1544 N N . THR A 1 190 ? 5.589 -1.524 -18.355 1.00 97.62 190 THR A N 1
ATOM 1545 C CA . THR A 1 190 ? 4.617 -0.723 -19.108 1.00 97.62 190 THR A CA 1
ATOM 1546 C C . THR A 1 190 ? 3.672 0.014 -18.154 1.00 97.62 190 THR A C 1
ATOM 1548 O O . THR A 1 190 ? 3.443 -0.424 -17.020 1.00 97.62 190 THR A O 1
ATOM 1551 N N . TYR A 1 191 ? 3.023 1.082 -18.621 1.00 97.56 191 TYR A N 1
ATOM 1552 C CA . TYR A 1 191 ? 1.951 1.748 -17.877 1.00 97.56 191 TYR A CA 1
ATOM 1553 C C . TYR A 1 191 ? 0.815 0.793 -17.508 1.00 97.56 191 TYR A C 1
ATOM 1555 O O . TYR A 1 191 ? 0.191 0.972 -16.468 1.00 97.56 191 TYR A O 1
ATOM 1563 N N . ASN A 1 192 ? 0.554 -0.243 -18.308 1.00 97.31 192 ASN A N 1
ATOM 1564 C CA . ASN A 1 192 ? -0.475 -1.228 -17.987 1.00 97.31 192 ASN A CA 1
ATOM 1565 C C . ASN A 1 192 ? -0.076 -2.119 -16.805 1.00 97.31 192 ASN A C 1
ATOM 1567 O O . ASN A 1 192 ? -0.930 -2.408 -15.965 1.00 97.31 192 ASN A O 1
ATOM 1571 N N . ASN A 1 193 ? 1.207 -2.478 -16.674 1.00 98.25 193 ASN A N 1
ATOM 1572 C CA . ASN A 1 193 ? 1.699 -3.136 -15.462 1.00 98.25 193 ASN A CA 1
ATOM 1573 C C . ASN A 1 193 ? 1.536 -2.219 -14.246 1.00 98.25 193 ASN A C 1
ATOM 1575 O O . ASN A 1 193 ? 1.027 -2.657 -13.218 1.00 98.25 193 ASN A O 1
ATOM 1579 N N . VAL A 1 194 ? 1.947 -0.951 -14.371 1.00 98.50 194 VAL A N 1
ATOM 1580 C CA . VAL A 1 194 ? 1.866 0.041 -13.285 1.00 98.50 194 VAL A CA 1
ATOM 1581 C C . VAL A 1 194 ? 0.416 0.232 -12.831 1.00 98.50 194 VAL A C 1
ATOM 1583 O O . VAL A 1 194 ? 0.133 0.112 -11.643 1.00 98.50 194 VAL A O 1
ATOM 1586 N N . LYS A 1 195 ? -0.521 0.416 -13.770 1.00 98.12 195 LYS A N 1
ATOM 1587 C CA . LYS A 1 195 ? -1.960 0.540 -13.490 1.00 98.12 195 LYS A CA 1
ATOM 1588 C C . LYS A 1 195 ? -2.516 -0.669 -12.741 1.00 98.12 195 LYS A C 1
ATOM 1590 O O . LYS A 1 195 ? -3.224 -0.494 -11.753 1.00 98.12 195 LYS A O 1
ATOM 1595 N N . GLU A 1 196 ? -2.189 -1.886 -13.184 1.00 98.06 196 GLU A N 1
ATOM 1596 C CA . GLU A 1 196 ? -2.639 -3.093 -12.484 1.00 98.06 196 GLU A CA 1
ATOM 1597 C C . GLU A 1 196 ? -2.067 -3.142 -11.064 1.00 98.06 196 GLU A C 1
ATOM 1599 O O . GLU A 1 196 ? -2.826 -3.354 -10.130 1.00 98.06 196 GLU A O 1
ATOM 1604 N N . MET A 1 197 ? -0.770 -2.886 -10.871 1.00 98.75 197 MET A N 1
ATOM 1605 C CA . MET A 1 197 ? -0.144 -2.912 -9.542 1.00 98.75 197 MET A CA 1
ATOM 1606 C C . MET A 1 197 ? -0.744 -1.873 -8.585 1.00 98.75 197 MET A C 1
ATOM 1608 O O . MET A 1 197 ? -1.014 -2.180 -7.424 1.00 98.75 197 MET A O 1
ATOM 1612 N N . MET A 1 198 ? -1.027 -0.662 -9.068 1.00 98.50 198 MET A N 1
ATOM 1613 C CA . MET A 1 198 ? -1.637 0.401 -8.263 1.00 98.50 198 MET A CA 1
ATOM 1614 C C . MET A 1 198 ? -3.046 0.052 -7.781 1.00 98.50 198 MET A C 1
ATOM 1616 O O . MET A 1 198 ? -3.430 0.457 -6.685 1.00 98.50 198 MET A O 1
ATOM 1620 N N . ASN A 1 199 ? -3.802 -0.748 -8.541 1.00 98.62 199 ASN A N 1
ATOM 1621 C CA . ASN A 1 199 ? -5.092 -1.265 -8.079 1.00 98.62 199 ASN A CA 1
ATOM 1622 C C . ASN A 1 199 ? -4.958 -2.184 -6.853 1.00 98.62 199 ASN A C 1
ATOM 1624 O O . ASN A 1 199 ? -5.941 -2.416 -6.167 1.00 98.62 199 ASN A O 1
ATOM 1628 N N . TYR A 1 200 ? -3.769 -2.697 -6.540 1.00 98.69 200 TYR A N 1
ATOM 1629 C CA . TYR A 1 200 ? -3.521 -3.478 -5.324 1.00 98.69 200 TYR A CA 1
ATOM 1630 C C . TYR A 1 200 ? -2.775 -2.682 -4.247 1.00 98.69 200 TYR A C 1
ATOM 1632 O O . TYR A 1 200 ? -2.336 -3.257 -3.255 1.00 98.69 200 TYR A O 1
ATOM 1640 N N . GLY A 1 201 ? -2.650 -1.362 -4.416 1.00 97.94 201 GLY A N 1
ATOM 1641 C CA . GLY A 1 201 ? -2.017 -0.486 -3.436 1.00 97.94 201 GLY A CA 1
ATOM 1642 C C . GLY A 1 201 ? -0.495 -0.412 -3.534 1.00 97.94 201 GLY A C 1
ATOM 1643 O O . GLY A 1 201 ? 0.126 0.036 -2.577 1.00 97.94 201 GLY A O 1
ATOM 1644 N N . VAL A 1 202 ? 0.117 -0.833 -4.648 1.00 98.81 202 VAL A N 1
ATOM 1645 C CA . VAL A 1 202 ? 1.551 -0.600 -4.908 1.00 98.81 202 VAL A CA 1
ATOM 1646 C C . VAL A 1 202 ? 1.796 0.900 -5.114 1.00 98.81 202 VAL A C 1
ATOM 1648 O O . VAL A 1 202 ? 1.091 1.550 -5.890 1.00 98.81 202 VAL A O 1
ATOM 1651 N N . GLY A 1 203 ? 2.791 1.446 -4.411 1.00 98.69 203 GLY A N 1
ATOM 1652 C CA . GLY A 1 203 ? 3.184 2.854 -4.500 1.00 98.69 203 GLY A CA 1
ATOM 1653 C C . GLY A 1 203 ? 4.128 3.130 -5.673 1.00 98.69 203 GLY A C 1
ATOM 1654 O O . GLY A 1 203 ? 4.749 2.211 -6.209 1.00 98.69 203 GLY A O 1
ATOM 1655 N N . ILE A 1 204 ? 4.286 4.406 -6.034 1.00 98.88 204 ILE A N 1
ATOM 1656 C CA . ILE A 1 204 ? 5.191 4.846 -7.107 1.00 98.88 204 ILE A CA 1
ATOM 1657 C C . ILE A 1 204 ? 6.192 5.887 -6.602 1.00 98.88 204 ILE A C 1
ATOM 1659 O O . ILE A 1 204 ? 5.881 6.671 -5.711 1.00 98.88 204 ILE A O 1
ATOM 1663 N N . ALA A 1 205 ? 7.385 5.910 -7.187 1.00 98.88 205 ALA A N 1
ATOM 1664 C CA . ALA A 1 205 ? 8.409 6.902 -6.892 1.00 98.88 205 ALA A CA 1
ATOM 1665 C C . ALA A 1 205 ? 9.132 7.389 -8.145 1.00 98.88 205 ALA A C 1
ATOM 1667 O O . ALA A 1 205 ? 9.342 6.645 -9.107 1.00 98.88 205 ALA A O 1
ATOM 1668 N N . PHE A 1 206 ? 9.581 8.639 -8.093 1.00 98.88 206 PHE A N 1
ATOM 1669 C CA . PHE A 1 206 ? 10.632 9.128 -8.971 1.00 98.88 206 PHE A CA 1
ATOM 1670 C C . PHE A 1 206 ? 11.958 8.444 -8.646 1.00 98.88 206 PHE A C 1
ATOM 1672 O O . PHE A 1 206 ? 12.219 8.073 -7.500 1.00 98.88 206 PHE A O 1
ATOM 1679 N N . HIS A 1 207 ? 12.797 8.323 -9.666 1.00 98.25 207 HIS A N 1
ATOM 1680 C CA . HIS A 1 207 ? 14.161 7.822 -9.564 1.00 98.25 207 HIS A CA 1
ATOM 1681 C C . HIS A 1 207 ? 15.025 8.597 -10.559 1.00 98.25 207 HIS A C 1
ATOM 1683 O O . HIS A 1 207 ? 15.045 9.824 -10.482 1.00 98.25 207 HIS A O 1
ATOM 1689 N N . ASP A 1 208 ? 15.667 7.943 -11.528 1.00 97.44 208 ASP A N 1
ATOM 1690 C CA . ASP A 1 208 ? 16.316 8.629 -12.643 1.00 97.44 208 ASP A CA 1
ATOM 1691 C C . ASP A 1 208 ? 15.319 9.424 -13.493 1.00 97.44 208 ASP A C 1
ATOM 1693 O O . ASP A 1 208 ? 14.231 8.955 -13.842 1.00 97.44 208 ASP A O 1
ATOM 1697 N N . VAL A 1 209 ? 15.731 10.631 -13.875 1.00 96.94 209 VAL A N 1
ATOM 1698 C CA . VAL A 1 209 ? 15.004 11.470 -14.828 1.00 96.94 209 VAL A CA 1
ATOM 1699 C C . VAL A 1 209 ? 15.747 11.571 -16.160 1.00 96.94 209 VAL A C 1
ATOM 1701 O O . VAL A 1 209 ? 16.972 11.477 -16.213 1.00 96.94 209 VAL A O 1
ATOM 1704 N N . LYS A 1 210 ? 15.009 11.811 -17.251 1.00 96.88 210 LYS A N 1
ATOM 1705 C CA . LYS A 1 210 ? 15.537 11.832 -18.625 1.00 96.88 210 LYS A CA 1
ATOM 1706 C C . LYS A 1 210 ? 16.292 13.129 -18.954 1.00 96.88 210 LYS A C 1
ATOM 1708 O O . LYS A 1 210 ? 15.868 13.910 -19.801 1.00 96.88 210 LYS A O 1
ATOM 1713 N N . THR A 1 211 ? 17.414 13.363 -18.276 1.00 96.25 211 THR A N 1
ATOM 1714 C CA . THR A 1 211 ? 18.320 14.498 -18.513 1.00 96.25 211 THR A CA 1
ATOM 1715 C C . THR A 1 211 ? 19.764 14.039 -18.686 1.00 96.25 211 THR A C 1
ATOM 1717 O O . THR A 1 211 ? 20.207 13.086 -18.054 1.00 96.25 211 THR A O 1
ATOM 1720 N N . LEU A 1 212 ? 20.530 14.762 -19.506 1.00 94.94 212 LEU A N 1
ATOM 1721 C CA . LEU A 1 212 ? 21.984 14.586 -19.610 1.00 94.94 212 LEU A CA 1
ATOM 1722 C C . LEU A 1 212 ? 22.737 15.285 -18.465 1.00 94.94 212 LEU A C 1
ATOM 1724 O O . LEU A 1 212 ? 23.885 14.955 -18.183 1.00 94.94 212 LEU A O 1
ATOM 1728 N N . ASN A 1 213 ? 22.093 16.237 -17.784 1.00 96.44 213 ASN A N 1
ATOM 1729 C CA . ASN A 1 213 ? 22.698 17.057 -16.736 1.00 96.44 213 ASN A CA 1
ATOM 1730 C C . ASN A 1 213 ? 22.245 16.602 -15.342 1.00 96.44 213 ASN A C 1
ATOM 1732 O O . ASN A 1 213 ? 21.756 17.403 -14.549 1.00 96.44 213 ASN A O 1
ATOM 1736 N N . VAL A 1 214 ? 22.426 15.318 -15.025 1.00 96.31 214 VAL A N 1
ATOM 1737 C CA . VAL A 1 214 ? 21.957 14.696 -13.765 1.00 96.31 214 VAL A CA 1
ATOM 1738 C C . VAL A 1 214 ? 22.578 15.284 -12.489 1.00 96.31 214 VAL A C 1
ATOM 1740 O O . VAL A 1 214 ? 22.080 15.047 -11.395 1.00 96.31 214 VAL A O 1
ATOM 1743 N N . ASN A 1 215 ? 23.656 16.064 -12.613 1.00 97.56 215 ASN A N 1
ATOM 1744 C CA . ASN A 1 215 ? 24.303 16.770 -11.501 1.00 97.56 215 ASN A CA 1
ATOM 1745 C C . ASN A 1 215 ? 23.906 18.255 -11.418 1.00 97.56 215 ASN A C 1
ATOM 1747 O O . ASN A 1 215 ? 24.442 18.996 -10.598 1.00 97.56 215 ASN A O 1
ATOM 1751 N N . ASN A 1 216 ? 22.991 18.716 -12.275 1.00 98.19 216 ASN A N 1
ATOM 1752 C CA . ASN A 1 216 ? 22.436 20.061 -12.221 1.00 98.19 216 ASN A CA 1
ATOM 1753 C C . ASN A 1 216 ? 21.050 20.013 -11.568 1.00 98.19 216 ASN A C 1
ATOM 1755 O O . ASN A 1 216 ? 20.108 19.460 -12.134 1.00 98.19 216 ASN A O 1
ATOM 1759 N N . LYS A 1 217 ? 20.934 20.624 -10.388 1.00 98.00 217 LYS A N 1
ATOM 1760 C CA . LYS A 1 217 ? 19.706 20.626 -9.586 1.00 98.00 217 LYS A CA 1
ATOM 1761 C C . LYS A 1 217 ? 18.495 21.161 -10.348 1.00 98.00 217 LYS A C 1
ATOM 1763 O O . LYS A 1 217 ? 17.458 20.513 -10.337 1.00 98.00 217 LYS A O 1
ATOM 1768 N N . ASP A 1 218 ? 18.630 22.282 -11.051 1.00 98.06 218 ASP A N 1
ATOM 1769 C CA . ASP A 1 218 ? 17.512 22.900 -11.775 1.00 98.06 218 ASP A CA 1
ATOM 1770 C C . ASP A 1 218 ? 17.046 22.019 -12.942 1.00 98.06 218 ASP A C 1
ATOM 1772 O O . ASP A 1 218 ? 15.848 21.895 -13.198 1.00 98.06 218 ASP A O 1
ATOM 1776 N N . SER A 1 219 ? 17.983 21.343 -13.616 1.00 98.31 219 SER A N 1
ATOM 1777 C CA . SER A 1 219 ? 17.660 20.353 -14.644 1.00 98.31 219 SER A CA 1
ATOM 1778 C C . SER A 1 219 ? 16.908 19.164 -14.049 1.00 98.31 219 SER A C 1
ATOM 1780 O O . SER A 1 219 ? 15.868 18.780 -14.581 1.00 98.31 219 SER A O 1
ATOM 1782 N N . VAL A 1 220 ? 17.384 18.612 -12.930 1.00 98.75 220 VAL A N 1
ATOM 1783 C CA . VAL A 1 220 ? 16.705 17.503 -12.249 1.00 98.75 220 VAL A CA 1
ATOM 1784 C C . VAL A 1 220 ? 15.305 17.923 -11.791 1.00 98.75 220 VAL A C 1
ATOM 1786 O O . VAL A 1 220 ? 14.346 17.241 -12.146 1.00 98.75 220 VAL A O 1
ATOM 1789 N N . CYS A 1 221 ? 15.154 19.074 -11.119 1.00 98.50 221 CYS A N 1
ATOM 1790 C CA . CYS A 1 221 ? 13.851 19.641 -10.746 1.00 98.50 221 CYS A CA 1
ATOM 1791 C C . CYS A 1 221 ? 12.912 19.703 -11.950 1.00 98.50 221 CYS A C 1
ATOM 1793 O O . CYS A 1 221 ? 11.801 19.174 -11.902 1.00 98.50 221 CYS A O 1
ATOM 1795 N N . LYS A 1 222 ? 13.382 20.288 -13.060 1.00 98.69 222 LYS A N 1
ATOM 1796 C CA . LYS A 1 222 ? 12.554 20.472 -14.249 1.00 98.69 222 LYS A CA 1
ATOM 1797 C C . LYS A 1 222 ? 12.053 19.149 -14.816 1.00 98.69 222 LYS A C 1
ATOM 1799 O O . LYS A 1 222 ? 10.900 19.043 -15.228 1.00 98.69 222 LYS A O 1
ATOM 1804 N N . HIS A 1 223 ? 12.910 18.136 -14.849 1.00 98.69 223 HIS A N 1
ATOM 1805 C CA . HIS A 1 223 ? 12.514 16.835 -15.364 1.00 98.69 223 HIS A CA 1
ATOM 1806 C C . HIS A 1 223 ? 11.653 16.032 -14.378 1.00 98.69 223 HIS A C 1
ATOM 1808 O O . HIS A 1 223 ? 10.850 15.226 -14.845 1.00 98.69 223 HIS A O 1
ATOM 1814 N N . ILE A 1 224 ? 11.734 16.266 -13.063 1.00 98.81 224 ILE A N 1
ATOM 1815 C CA . ILE A 1 224 ? 10.755 15.715 -12.110 1.00 98.81 224 ILE A CA 1
ATOM 1816 C C . ILE A 1 224 ? 9.366 16.318 -12.377 1.00 98.81 224 ILE A C 1
ATOM 1818 O O . ILE A 1 224 ? 8.400 15.567 -12.469 1.00 98.81 224 ILE A O 1
ATOM 1822 N N . GLU A 1 225 ? 9.247 17.632 -12.596 1.00 98.75 225 GLU A N 1
ATOM 1823 C CA . GLU A 1 225 ? 7.963 18.278 -12.940 1.00 98.75 225 GLU A CA 1
ATOM 1824 C C . GLU A 1 225 ? 7.355 17.735 -14.247 1.00 98.75 225 GLU A C 1
ATOM 1826 O O . GLU A 1 225 ? 6.147 17.493 -14.336 1.00 98.75 225 GLU A O 1
ATOM 1831 N N . ILE A 1 226 ? 8.191 17.518 -15.271 1.00 98.75 226 ILE A N 1
ATOM 1832 C CA . ILE A 1 226 ? 7.757 16.901 -16.535 1.00 98.75 226 ILE A CA 1
ATOM 1833 C C . ILE A 1 226 ? 7.259 15.479 -16.270 1.00 98.75 226 ILE A C 1
ATOM 1835 O O . ILE A 1 226 ? 6.163 15.119 -16.698 1.00 98.75 226 ILE A O 1
ATOM 1839 N N . SER A 1 227 ? 8.032 14.680 -15.530 1.00 98.69 227 SER A N 1
ATOM 1840 C CA . SER A 1 227 ? 7.636 13.322 -15.156 1.00 98.69 227 SER A CA 1
ATOM 1841 C C . SER A 1 227 ? 6.324 13.304 -14.362 1.00 98.69 227 SER A C 1
ATOM 1843 O O . SER A 1 227 ? 5.483 12.452 -14.635 1.00 98.69 227 SER A O 1
ATOM 1845 N N . GLN A 1 228 ? 6.110 14.245 -13.436 1.00 98.75 228 GLN A N 1
ATOM 1846 C CA . GLN A 1 228 ? 4.860 14.382 -12.682 1.00 98.75 228 GLN A CA 1
ATOM 1847 C C . GLN A 1 228 ? 3.671 14.649 -13.610 1.00 98.75 228 GLN A C 1
ATOM 1849 O O . GLN A 1 228 ? 2.632 14.012 -13.467 1.00 98.75 228 GLN A O 1
ATOM 1854 N N . SER A 1 229 ? 3.833 15.540 -14.591 1.00 98.62 229 SER A N 1
ATOM 1855 C CA . SER A 1 229 ? 2.779 15.846 -15.568 1.00 98.62 229 SER A CA 1
ATOM 1856 C C . SER A 1 229 ? 2.382 14.597 -16.365 1.00 98.62 229 SER A C 1
ATOM 1858 O O . SER A 1 229 ? 1.204 14.266 -16.463 1.00 98.62 229 SER A O 1
ATOM 1860 N N . ILE A 1 230 ? 3.370 13.832 -16.843 1.00 98.56 230 ILE A N 1
ATOM 1861 C CA . ILE A 1 230 ? 3.119 12.583 -17.577 1.00 98.56 230 ILE A CA 1
ATOM 1862 C C . ILE A 1 230 ? 2.468 11.523 -16.675 1.00 98.56 230 ILE A C 1
ATOM 1864 O O . ILE A 1 230 ? 1.593 10.782 -17.125 1.00 98.56 230 ILE A O 1
ATOM 1868 N N . ILE A 1 231 ? 2.888 11.428 -15.409 1.00 98.44 231 ILE A N 1
ATOM 1869 C CA . ILE A 1 231 ? 2.291 10.533 -14.408 1.00 98.44 231 ILE A CA 1
ATOM 1870 C C . ILE A 1 231 ? 0.810 10.858 -14.212 1.00 98.44 231 ILE A C 1
ATOM 1872 O O . ILE A 1 231 ? -0.020 9.954 -14.305 1.00 98.44 231 ILE A O 1
ATOM 1876 N N . LEU A 1 232 ? 0.475 12.132 -13.996 1.00 98.06 232 LEU A N 1
ATOM 1877 C CA . LEU A 1 232 ? -0.904 12.579 -13.812 1.00 98.06 232 LEU A CA 1
ATOM 1878 C C . LEU A 1 232 ? -1.767 12.213 -15.027 1.00 98.06 232 LEU A C 1
ATOM 1880 O O . LEU A 1 232 ? -2.842 11.638 -14.854 1.00 98.06 232 LEU A O 1
ATOM 1884 N N . ASP A 1 233 ? -1.272 12.443 -16.241 1.00 96.31 233 ASP A N 1
ATOM 1885 C CA . ASP A 1 233 ? -1.997 12.107 -17.470 1.00 96.31 233 ASP A CA 1
ATOM 1886 C C . ASP A 1 233 ? -2.161 10.588 -17.649 1.00 96.31 233 ASP A C 1
ATOM 1888 O O . ASP A 1 233 ? -3.245 10.084 -17.953 1.00 96.31 233 ASP A O 1
ATOM 1892 N N . SER A 1 234 ? -1.088 9.829 -17.422 1.00 95.38 234 SER A N 1
ATOM 1893 C CA . SER A 1 234 ? -1.048 8.391 -17.707 1.00 95.38 234 SER A CA 1
ATOM 1894 C C . SER A 1 234 ? -1.748 7.541 -16.644 1.00 95.38 234 SER A C 1
ATOM 1896 O O . SER A 1 234 ? -2.192 6.430 -16.950 1.00 95.38 234 SER A O 1
ATOM 1898 N N . LEU A 1 235 ? -1.848 8.038 -15.404 1.00 96.06 235 LEU A N 1
ATOM 1899 C CA . LEU A 1 235 ? -2.322 7.306 -14.221 1.00 96.06 235 LEU A CA 1
ATOM 1900 C C . LEU A 1 235 ? -3.574 7.940 -13.582 1.00 96.06 235 LEU A C 1
ATOM 1902 O O . LEU A 1 235 ? -3.759 7.875 -12.368 1.00 96.06 235 LEU A O 1
ATOM 1906 N N . LEU A 1 236 ? -4.451 8.537 -14.401 1.00 91.31 236 LEU A N 1
ATOM 1907 C CA . LEU A 1 236 ? -5.746 9.124 -13.999 1.00 91.31 236 LEU A CA 1
ATOM 1908 C C . LEU A 1 236 ? -5.651 10.095 -12.808 1.00 91.31 236 LEU A C 1
ATOM 1910 O O . LEU A 1 236 ? -6.471 10.073 -11.883 1.00 91.31 236 LEU A O 1
ATOM 1914 N N . GLY A 1 237 ? -4.635 10.952 -12.842 1.00 94.44 237 GLY A N 1
ATOM 1915 C CA . GLY A 1 237 ? -4.366 11.968 -11.832 1.00 94.44 237 GLY A CA 1
ATOM 1916 C C . GLY A 1 237 ? -3.844 11.417 -10.505 1.00 94.44 237 GLY A C 1
ATOM 1917 O O . GLY A 1 237 ? -3.884 12.121 -9.497 1.00 94.44 237 GLY A O 1
ATOM 1918 N N . ARG A 1 238 ? -3.326 10.181 -10.478 1.00 97.31 238 ARG A N 1
ATOM 1919 C CA . ARG A 1 238 ? -2.454 9.739 -9.385 1.00 97.31 238 ARG A CA 1
ATOM 1920 C C . ARG A 1 238 ? -1.102 10.441 -9.502 1.00 97.31 238 ARG A C 1
ATOM 1922 O O . ARG A 1 238 ? -0.239 9.981 -10.239 1.00 97.31 238 ARG A O 1
ATOM 1929 N N . GLY A 1 239 ? -0.919 11.521 -8.757 1.00 98.06 239 GLY A N 1
ATOM 1930 C CA . GLY A 1 239 ? 0.366 12.179 -8.591 1.00 98.06 239 GLY A CA 1
ATOM 1931 C C . GLY A 1 239 ? 1.363 11.327 -7.808 1.00 98.06 239 GLY A C 1
ATOM 1932 O O . GLY A 1 239 ? 0.994 10.515 -6.960 1.00 98.06 239 GLY A O 1
ATOM 1933 N N . CYS A 1 240 ? 2.646 11.512 -8.103 1.00 98.75 240 CYS A N 1
ATOM 1934 C CA . CYS A 1 240 ? 3.737 10.905 -7.356 1.00 98.75 240 CYS A CA 1
ATOM 1935 C C . CYS A 1 240 ? 4.241 11.889 -6.294 1.00 98.75 240 CYS A C 1
ATOM 1937 O O . CYS A 1 240 ? 4.506 13.052 -6.599 1.00 98.75 240 CYS A O 1
ATOM 1939 N N . LYS A 1 241 ? 4.401 11.410 -5.057 1.00 98.75 241 LYS A N 1
ATOM 1940 C CA . LYS A 1 241 ? 4.907 12.204 -3.922 1.00 98.75 241 LYS A CA 1
ATOM 1941 C C . LYS A 1 241 ? 6.214 11.678 -3.338 1.00 98.75 241 LYS A C 1
ATOM 1943 O O . LYS A 1 241 ? 6.641 12.119 -2.271 1.00 98.75 241 LYS A O 1
ATOM 1948 N N . THR A 1 242 ? 6.838 10.723 -4.019 1.00 98.81 242 THR A N 1
ATOM 1949 C CA . THR A 1 242 ? 7.970 9.968 -3.487 1.00 98.81 242 THR A CA 1
ATOM 1950 C C . THR A 1 242 ? 9.166 10.063 -4.416 1.00 98.81 242 THR A C 1
ATOM 1952 O O . THR A 1 242 ? 9.038 9.862 -5.620 1.00 98.81 242 THR A O 1
ATOM 1955 N N . LEU A 1 243 ? 10.346 10.319 -3.858 1.00 98.88 243 LEU A N 1
ATOM 1956 C CA . LEU A 1 243 ? 11.626 10.164 -4.537 1.00 98.88 243 LEU A CA 1
ATOM 1957 C C . LEU A 1 243 ? 12.408 9.016 -3.892 1.00 98.88 243 LEU A C 1
ATOM 1959 O O . LEU A 1 243 ? 12.725 9.060 -2.704 1.00 98.88 243 LEU A O 1
ATOM 1963 N N . ALA A 1 244 ? 12.798 8.033 -4.693 1.00 98.75 244 ALA A N 1
ATOM 1964 C CA . ALA A 1 244 ? 13.869 7.109 -4.358 1.00 98.75 244 ALA A CA 1
ATOM 1965 C C . ALA A 1 244 ? 15.170 7.643 -4.965 1.00 98.75 244 ALA A C 1
ATOM 1967 O O . ALA A 1 244 ? 15.243 7.827 -6.175 1.00 98.75 244 ALA A O 1
ATOM 1968 N N . GLU A 1 245 ? 16.192 7.918 -4.156 1.00 98.62 245 GLU A N 1
ATOM 1969 C CA . GLU A 1 245 ? 17.469 8.449 -4.645 1.00 98.62 245 GLU A CA 1
ATOM 1970 C C . GLU A 1 245 ? 18.136 7.474 -5.634 1.00 98.62 245 GLU A C 1
ATOM 1972 O O . GLU A 1 245 ? 18.452 6.347 -5.231 1.00 98.62 245 GLU A O 1
ATOM 1977 N N . PRO A 1 246 ? 18.413 7.903 -6.882 1.00 97.94 246 PRO A N 1
ATOM 1978 C CA . PRO A 1 246 ? 19.187 7.116 -7.829 1.00 97.94 246 PRO A CA 1
ATOM 1979 C C . PRO A 1 246 ? 20.687 7.335 -7.636 1.00 97.94 246 PRO A C 1
ATOM 1981 O O . PRO A 1 246 ? 21.157 8.453 -7.408 1.00 97.94 246 PRO A O 1
ATOM 1984 N N . ASN A 1 247 ? 21.464 6.260 -7.780 1.00 96.44 247 ASN A N 1
ATOM 1985 C CA . ASN A 1 247 ? 22.925 6.306 -7.925 1.00 96.44 247 ASN A CA 1
ATOM 1986 C C . ASN A 1 247 ? 23.692 7.013 -6.782 1.00 96.44 247 ASN A C 1
ATOM 1988 O O . ASN A 1 247 ? 24.824 7.453 -6.975 1.00 96.44 247 ASN A O 1
ATOM 1992 N N . GLY A 1 248 ? 23.085 7.166 -5.598 1.00 96.75 248 GLY A N 1
ATOM 1993 C CA . GLY A 1 248 ? 23.655 7.955 -4.497 1.00 96.75 248 GLY A CA 1
ATOM 1994 C C . GLY A 1 248 ? 23.790 9.455 -4.806 1.00 96.75 248 GLY A C 1
ATOM 1995 O O . GLY A 1 248 ? 24.554 10.156 -4.137 1.00 96.75 248 GLY A O 1
ATOM 1996 N N . ASN A 1 249 ? 23.094 9.949 -5.833 1.00 98.06 249 ASN A N 1
ATOM 1997 C CA . ASN A 1 249 ? 23.216 11.317 -6.309 1.00 98.06 249 ASN A CA 1
ATOM 1998 C C . ASN A 1 249 ? 22.344 12.276 -5.486 1.00 98.06 249 ASN A C 1
ATOM 2000 O O . ASN A 1 249 ? 21.149 12.448 -5.737 1.00 98.06 249 ASN A O 1
ATOM 2004 N N . LYS A 1 250 ? 22.989 12.979 -4.550 1.00 98.00 250 LYS A N 1
ATOM 2005 C CA . LYS A 1 250 ? 22.337 13.913 -3.619 1.00 98.00 250 LYS A CA 1
ATOM 2006 C C . LYS A 1 250 ? 21.653 15.101 -4.301 1.00 98.00 250 LYS A C 1
ATOM 2008 O O . LYS A 1 250 ? 20.738 15.670 -3.713 1.00 98.00 250 LYS A O 1
ATOM 2013 N N . VAL A 1 251 ? 22.002 15.417 -5.554 1.00 98.50 251 VAL A N 1
ATOM 2014 C CA . VAL A 1 251 ? 21.310 16.450 -6.343 1.00 98.50 251 VAL A CA 1
ATOM 2015 C C . VAL A 1 251 ? 19.823 16.126 -6.495 1.00 98.50 251 VAL A C 1
ATOM 2017 O O . VAL A 1 251 ? 19.006 17.042 -6.485 1.00 98.50 251 VAL A O 1
ATOM 2020 N N . TYR A 1 252 ? 19.450 14.844 -6.563 1.00 98.69 252 TYR A N 1
ATOM 2021 C CA . TYR A 1 252 ? 18.047 14.435 -6.608 1.00 98.69 252 TYR A CA 1
ATOM 2022 C C . TYR A 1 252 ? 17.316 14.743 -5.301 1.00 98.69 252 TYR A C 1
ATOM 2024 O O . TYR A 1 252 ? 16.199 15.247 -5.342 1.00 98.69 252 TYR A O 1
ATOM 2032 N N . ILE A 1 253 ? 17.947 14.503 -4.146 1.00 98.56 253 ILE A N 1
ATOM 2033 C CA . ILE A 1 253 ? 17.366 14.847 -2.839 1.00 98.56 253 ILE A CA 1
ATOM 2034 C C . ILE A 1 253 ? 17.183 16.364 -2.723 1.00 98.56 253 ILE A C 1
ATOM 2036 O O . ILE A 1 253 ? 16.123 16.830 -2.303 1.00 98.56 253 ILE A O 1
ATOM 2040 N N . ASP A 1 254 ? 18.193 17.139 -3.117 1.00 98.25 254 ASP A N 1
ATOM 2041 C CA . ASP A 1 254 ? 18.124 18.600 -3.073 1.00 98.25 254 ASP A CA 1
ATOM 2042 C C . ASP A 1 254 ? 17.067 19.152 -4.037 1.00 98.25 254 ASP A C 1
ATOM 2044 O O . ASP A 1 254 ? 16.369 20.106 -3.698 1.00 98.25 254 ASP A O 1
ATOM 2048 N N . ALA A 1 255 ? 16.910 18.533 -5.210 1.00 98.50 255 ALA A N 1
ATOM 2049 C CA . ALA A 1 255 ? 15.852 18.856 -6.158 1.00 98.50 255 ALA A CA 1
ATOM 2050 C C . ALA A 1 255 ? 14.460 18.518 -5.600 1.00 98.50 255 ALA A C 1
ATOM 2052 O O . ALA A 1 255 ? 13.568 19.361 -5.630 1.00 98.50 255 ALA A O 1
ATOM 2053 N N . ALA A 1 256 ? 14.277 17.326 -5.023 1.00 98.19 256 ALA A N 1
ATOM 2054 C CA . ALA A 1 256 ? 13.019 16.926 -4.393 1.00 98.19 256 ALA A CA 1
ATOM 2055 C C . ALA A 1 256 ? 12.585 17.893 -3.288 1.00 98.19 256 ALA A C 1
ATOM 2057 O O . ALA A 1 256 ? 11.416 18.249 -3.222 1.00 98.19 256 ALA A O 1
ATOM 2058 N N . ARG A 1 257 ? 13.520 18.387 -2.469 1.00 98.19 257 ARG A N 1
ATOM 2059 C CA . ARG A 1 257 ? 13.221 19.379 -1.421 1.00 98.19 257 ARG A CA 1
ATOM 2060 C C . ARG A 1 257 ? 12.731 20.724 -1.960 1.00 98.19 257 ARG A C 1
ATOM 2062 O O . ARG A 1 257 ? 12.082 21.470 -1.236 1.00 98.19 257 ARG A O 1
ATOM 2069 N N . MET A 1 258 ? 13.019 21.049 -3.219 1.00 98.06 258 MET A N 1
ATOM 2070 C CA . MET A 1 258 ? 12.484 22.251 -3.869 1.00 98.06 258 MET A CA 1
ATOM 2071 C C . MET A 1 258 ? 11.063 22.059 -4.409 1.00 98.06 258 MET A C 1
ATOM 2073 O O . MET A 1 258 ? 10.416 23.043 -4.763 1.00 98.06 258 MET A O 1
ATOM 2077 N N . LEU A 1 259 ? 10.582 20.818 -4.489 1.00 98.38 259 LEU A N 1
ATOM 2078 C CA . LEU A 1 259 ? 9.298 20.470 -5.081 1.00 98.38 259 LEU A CA 1
ATOM 2079 C C . LEU A 1 259 ? 8.299 20.144 -3.963 1.00 98.38 259 LEU A C 1
ATOM 2081 O O . LEU A 1 259 ? 8.406 19.084 -3.347 1.00 98.38 259 LEU A O 1
ATOM 2085 N N . PRO A 1 260 ? 7.320 21.024 -3.682 1.00 97.50 260 PRO A N 1
ATOM 2086 C CA . PRO A 1 260 ? 6.443 20.876 -2.519 1.00 97.50 260 PRO A CA 1
ATOM 2087 C C . PRO A 1 260 ? 5.567 19.620 -2.572 1.00 97.50 260 PRO A C 1
ATOM 2089 O O . PRO A 1 260 ? 5.185 19.111 -1.529 1.00 97.50 260 PRO A O 1
ATOM 2092 N N . PHE A 1 261 ? 5.304 19.084 -3.766 1.00 97.81 261 PHE A N 1
ATOM 2093 C CA . PHE A 1 261 ? 4.542 17.848 -3.928 1.00 97.81 261 PHE A CA 1
ATOM 2094 C C . PHE A 1 261 ? 5.340 16.572 -3.608 1.00 97.81 261 PHE A C 1
ATOM 2096 O O . PHE A 1 261 ? 4.763 15.488 -3.544 1.00 97.81 261 PHE A O 1
ATOM 2103 N N . ILE A 1 262 ? 6.666 16.659 -3.430 1.00 98.62 262 ILE A N 1
ATOM 2104 C CA . ILE A 1 262 ? 7.471 15.533 -2.951 1.00 98.62 262 ILE A CA 1
ATOM 2105 C C . ILE A 1 262 ? 7.454 15.553 -1.433 1.00 98.62 262 ILE A C 1
ATOM 2107 O O . ILE A 1 262 ? 8.020 16.447 -0.810 1.00 98.62 262 ILE A O 1
ATOM 2111 N N . HIS A 1 263 ? 6.819 14.551 -0.840 1.00 98.50 263 HIS A N 1
ATOM 2112 C CA . HIS A 1 263 ? 6.659 14.428 0.605 1.00 98.50 263 HIS A CA 1
ATOM 2113 C C . HIS A 1 263 ? 7.577 13.359 1.195 1.00 98.50 263 HIS A C 1
ATOM 2115 O O . HIS A 1 263 ? 8.000 13.480 2.341 1.00 98.50 263 HIS A O 1
ATOM 2121 N N . VAL A 1 264 ? 7.905 12.323 0.419 1.00 98.38 264 VAL A N 1
ATOM 2122 C CA . VAL A 1 264 ? 8.699 11.178 0.872 1.00 98.38 264 VAL A CA 1
ATOM 2123 C C . VAL A 1 264 ? 9.991 11.104 0.075 1.00 98.38 264 VAL A C 1
ATOM 2125 O O . VAL A 1 264 ? 9.982 11.143 -1.154 1.00 98.38 264 VAL A O 1
ATOM 2128 N N . ILE A 1 265 ? 11.119 10.968 0.766 1.00 98.81 265 ILE A N 1
ATOM 2129 C CA . ILE A 1 265 ? 12.426 10.757 0.143 1.00 98.81 265 ILE A CA 1
ATOM 2130 C C . ILE A 1 265 ? 13.038 9.507 0.765 1.00 98.81 265 ILE A C 1
ATOM 2132 O O . ILE A 1 265 ? 13.017 9.360 1.983 1.00 98.81 265 ILE A O 1
ATOM 2136 N N . THR A 1 266 ? 13.615 8.613 -0.035 1.00 98.56 266 THR A N 1
ATOM 2137 C CA . THR A 1 266 ? 14.370 7.462 0.477 1.00 98.56 266 THR A CA 1
ATOM 2138 C C . THR A 1 266 ? 15.751 7.339 -0.157 1.00 98.56 266 THR A C 1
ATOM 2140 O O . THR A 1 266 ? 15.925 7.611 -1.343 1.00 98.56 266 THR A O 1
ATOM 2143 N N . ALA A 1 267 ? 16.753 6.975 0.648 1.00 98.44 267 ALA A N 1
ATOM 2144 C CA . ALA A 1 267 ? 18.164 6.942 0.261 1.00 98.44 267 ALA A CA 1
ATOM 2145 C C . ALA A 1 267 ? 18.988 5.998 1.162 1.00 98.44 267 ALA A C 1
ATOM 2147 O O . ALA A 1 267 ? 18.519 5.562 2.213 1.00 98.44 267 ALA A O 1
ATOM 2148 N N . GLN A 1 268 ? 20.237 5.700 0.781 1.00 97.50 268 GLN A N 1
ATOM 2149 C CA . GLN A 1 268 ? 21.145 4.888 1.614 1.00 97.50 268 GLN A CA 1
ATOM 2150 C C . GLN A 1 268 ? 21.999 5.711 2.597 1.00 97.50 268 GLN A C 1
ATOM 2152 O O . GLN A 1 268 ? 22.502 5.173 3.580 1.00 97.50 268 GLN A O 1
ATOM 2157 N N . GLN A 1 269 ? 22.227 7.003 2.332 1.00 96.31 269 GLN A N 1
ATOM 2158 C CA . GLN A 1 269 ? 23.142 7.849 3.117 1.00 96.31 269 GLN A CA 1
ATOM 2159 C C . GLN A 1 269 ? 22.557 9.230 3.407 1.00 96.31 269 GLN A C 1
ATOM 2161 O O . GLN A 1 269 ? 21.822 9.774 2.582 1.00 96.31 269 GLN A O 1
ATOM 2166 N N . GLY A 1 270 ? 22.949 9.820 4.543 1.00 96.19 270 GLY A N 1
ATOM 2167 C CA . GLY A 1 270 ? 22.416 11.111 4.997 1.00 96.19 270 GLY A CA 1
ATOM 2168 C C . GLY A 1 270 ? 20.939 11.018 5.381 1.00 96.19 270 GLY A C 1
ATOM 2169 O O . GLY A 1 270 ? 20.161 11.911 5.059 1.00 96.19 270 GLY A O 1
ATOM 2170 N N . VAL A 1 271 ? 20.559 9.898 6.000 1.00 98.06 271 VAL A N 1
ATOM 2171 C CA . VAL A 1 271 ? 19.170 9.487 6.212 1.00 98.06 271 VAL A CA 1
ATOM 2172 C C . VAL A 1 271 ? 18.812 9.339 7.682 1.00 98.06 271 VAL A C 1
ATOM 2174 O O . VAL A 1 271 ? 19.661 9.017 8.515 1.00 98.06 271 VAL A O 1
ATOM 2177 N N . LEU A 1 272 ? 17.524 9.503 7.974 1.00 97.94 272 LEU A N 1
ATOM 2178 C CA . LEU A 1 272 ? 16.906 9.076 9.218 1.00 97.94 272 LEU A CA 1
ATOM 2179 C C . LEU A 1 272 ? 16.682 7.559 9.181 1.00 97.94 272 LEU A C 1
ATOM 2181 O O . LEU A 1 272 ? 16.036 7.036 8.269 1.00 97.94 272 LEU A O 1
ATOM 2185 N N . ARG A 1 273 ? 17.181 6.853 10.200 1.00 97.69 273 ARG A N 1
ATOM 2186 C CA . ARG A 1 273 ? 16.813 5.455 10.449 1.00 97.69 273 ARG A CA 1
ATOM 2187 C C . ARG A 1 273 ? 15.427 5.407 11.071 1.00 97.69 273 ARG A C 1
ATOM 2189 O O . ARG A 1 273 ? 15.171 6.089 12.060 1.00 97.69 273 ARG A O 1
ATOM 2196 N N . ILE A 1 274 ? 14.538 4.611 10.492 1.00 98.12 274 ILE A N 1
ATOM 2197 C CA . ILE A 1 274 ? 13.157 4.523 10.957 1.00 98.12 274 ILE A CA 1
ATOM 2198 C C . ILE A 1 274 ? 13.117 3.575 12.155 1.00 98.12 274 ILE A C 1
ATOM 2200 O O . ILE A 1 274 ? 13.302 2.376 11.992 1.00 98.12 274 ILE A O 1
ATOM 2204 N N . HIS A 1 275 ? 12.837 4.097 13.344 1.00 98.38 275 HIS A N 1
ATOM 2205 C CA . HIS A 1 275 ? 12.484 3.306 14.525 1.00 98.38 275 HIS A CA 1
ATOM 2206 C C . HIS A 1 275 ? 11.011 3.576 14.835 1.00 98.38 275 HIS A C 1
ATOM 2208 O O . HIS A 1 275 ? 10.725 4.559 15.512 1.00 98.38 275 HIS A O 1
ATOM 2214 N N . PRO A 1 276 ? 10.051 2.787 14.314 1.00 98.12 276 PRO A N 1
ATOM 2215 C CA . PRO A 1 276 ? 8.655 3.232 14.227 1.00 98.12 276 PRO A CA 1
ATOM 2216 C C . PRO A 1 276 ? 7.996 3.589 15.568 1.00 98.12 276 PRO A C 1
ATOM 2218 O O . PRO A 1 276 ? 7.162 4.485 15.642 1.00 98.12 276 PRO A O 1
ATOM 2221 N N . PHE A 1 277 ? 8.418 2.924 16.643 1.00 98.38 277 PHE A N 1
ATOM 2222 C CA . PHE A 1 277 ? 7.957 3.172 18.014 1.00 98.38 277 PHE A CA 1
ATOM 2223 C C . PHE A 1 277 ? 8.625 4.381 18.695 1.00 98.38 277 PHE A C 1
ATOM 2225 O O . PHE A 1 277 ? 8.357 4.656 19.856 1.00 98.38 277 PHE A O 1
ATOM 2232 N N . GLN A 1 278 ? 9.512 5.082 17.990 1.00 97.50 278 GLN A N 1
ATOM 2233 C CA . GLN A 1 278 ? 10.210 6.290 18.445 1.00 97.50 278 GLN A CA 1
ATOM 2234 C C . GLN A 1 278 ? 9.955 7.483 17.504 1.00 97.50 278 GLN A C 1
ATOM 2236 O O . GLN A 1 278 ? 10.524 8.557 17.693 1.00 97.50 278 GLN A O 1
ATOM 2241 N N . ILE A 1 279 ? 9.152 7.291 16.448 1.00 95.75 279 ILE A N 1
ATOM 2242 C CA . ILE A 1 279 ? 8.777 8.347 15.507 1.00 95.75 279 ILE A CA 1
ATOM 2243 C C . ILE A 1 279 ? 7.439 8.942 15.938 1.00 95.75 279 ILE A C 1
ATOM 2245 O O . ILE A 1 279 ? 6.387 8.331 15.742 1.00 95.75 279 ILE A O 1
ATOM 2249 N N . ASP A 1 280 ? 7.507 10.165 16.459 1.00 92.56 280 ASP A N 1
ATOM 2250 C CA . ASP A 1 280 ? 6.343 10.964 16.872 1.00 92.56 280 ASP A CA 1
ATOM 2251 C C . ASP A 1 280 ? 6.290 12.335 16.175 1.00 92.56 280 ASP A C 1
ATOM 2253 O O . ASP A 1 280 ? 5.499 13.200 16.538 1.00 92.56 280 ASP A O 1
ATOM 2257 N N . ASN A 1 281 ? 7.137 12.538 15.161 1.00 94.12 281 ASN A N 1
ATOM 2258 C CA . ASN A 1 281 ? 7.221 13.775 14.388 1.00 94.12 281 ASN A CA 1
ATOM 2259 C C . ASN A 1 281 ? 6.808 13.549 12.928 1.00 94.12 281 ASN A C 1
ATOM 2261 O O . ASN A 1 281 ? 6.870 12.428 12.409 1.00 94.12 281 ASN A O 1
ATOM 2265 N N . ASP A 1 282 ? 6.445 14.643 12.256 1.00 94.44 282 ASP A N 1
ATOM 2266 C CA . ASP A 1 282 ? 6.224 14.664 10.809 1.00 94.44 282 ASP A CA 1
ATOM 2267 C C . ASP A 1 282 ? 7.508 14.262 10.055 1.00 94.44 282 ASP A C 1
ATOM 2269 O O . ASP A 1 282 ? 8.625 14.589 10.461 1.00 94.44 282 ASP A O 1
ATOM 2273 N N . LEU A 1 283 ? 7.336 13.541 8.948 1.00 97.69 283 LEU A N 1
ATOM 2274 C CA . LEU A 1 283 ? 8.404 13.058 8.073 1.00 97.69 283 LEU A CA 1
ATOM 2275 C C . LEU A 1 283 ? 8.454 13.789 6.724 1.00 97.69 283 LEU A C 1
ATOM 2277 O O . LEU A 1 283 ? 9.156 13.333 5.823 1.00 97.69 283 LEU A O 1
ATOM 2281 N N . TYR A 1 284 ? 7.716 14.891 6.557 1.00 98.12 284 TYR A N 1
ATOM 2282 C CA . TYR A 1 284 ? 7.688 15.671 5.320 1.00 98.12 284 TYR A CA 1
ATOM 2283 C C . TYR A 1 284 ? 9.108 16.017 4.840 1.00 98.12 284 TYR A C 1
ATOM 2285 O O . TYR A 1 284 ? 9.881 16.679 5.534 1.00 98.12 284 TYR A O 1
ATOM 2293 N N . GLN A 1 285 ? 9.456 15.523 3.648 1.00 97.19 285 GLN A N 1
ATOM 2294 C CA . GLN A 1 285 ? 10.758 15.667 2.982 1.00 97.19 285 GLN A CA 1
ATOM 2295 C C . GLN A 1 285 ? 11.977 15.171 3.779 1.00 97.19 285 GLN A C 1
ATOM 2297 O O . GLN A 1 285 ? 13.132 15.466 3.435 1.00 97.19 285 GLN A O 1
ATOM 2302 N N . VAL A 1 286 ? 11.755 14.364 4.818 1.00 97.56 286 VAL A N 1
ATOM 2303 C CA . VAL A 1 286 ? 12.831 13.673 5.525 1.00 97.56 286 VAL A CA 1
ATOM 2304 C C . VAL A 1 286 ? 13.347 12.541 4.637 1.00 97.56 286 VAL A C 1
ATOM 2306 O O . VAL A 1 286 ? 12.578 11.745 4.105 1.00 97.56 286 VAL A O 1
ATOM 2309 N N . ALA A 1 287 ? 14.670 12.455 4.478 1.00 98.00 287 ALA A N 1
ATOM 2310 C CA . ALA A 1 287 ? 15.296 11.350 3.761 1.00 98.00 287 ALA A CA 1
ATOM 2311 C C . ALA A 1 287 ? 15.314 10.104 4.659 1.00 98.00 287 ALA A C 1
ATOM 2313 O O . ALA A 1 287 ? 16.036 10.061 5.654 1.00 98.00 287 ALA A O 1
ATOM 2314 N N . LEU A 1 288 ? 14.510 9.104 4.315 1.00 98.56 288 LEU A N 1
ATOM 2315 C CA . LEU A 1 288 ? 14.319 7.872 5.070 1.00 98.56 288 LEU A CA 1
ATOM 2316 C C . LEU A 1 288 ? 15.270 6.772 4.592 1.00 98.56 288 LEU A C 1
ATOM 2318 O O . LEU A 1 288 ? 15.424 6.534 3.390 1.00 98.56 288 LEU A O 1
ATOM 2322 N N . GLY A 1 289 ? 15.909 6.089 5.540 1.00 98.12 289 GLY A N 1
ATOM 2323 C CA . GLY A 1 289 ? 16.898 5.061 5.239 1.00 98.12 289 GLY A CA 1
ATOM 2324 C C . GLY A 1 289 ? 16.299 3.841 4.548 1.00 98.12 289 GLY A C 1
ATOM 2325 O O . GLY A 1 289 ? 15.238 3.354 4.942 1.00 98.12 289 GLY A O 1
ATOM 2326 N N . ARG A 1 290 ? 17.006 3.335 3.536 1.00 97.56 290 ARG A N 1
ATOM 2327 C CA . ARG A 1 290 ? 16.774 2.027 2.912 1.00 97.56 290 ARG A CA 1
ATOM 2328 C C . ARG A 1 290 ? 18.092 1.306 2.659 1.00 97.56 290 ARG A C 1
ATOM 2330 O O . ARG A 1 290 ? 19.111 1.936 2.368 1.00 97.56 290 ARG A O 1
ATOM 2337 N N . TRP A 1 291 ? 18.061 -0.018 2.732 1.00 97.31 291 TRP A N 1
ATOM 2338 C CA . TRP A 1 291 ? 19.242 -0.876 2.714 1.00 97.31 291 TRP A CA 1
ATOM 2339 C C . TRP A 1 291 ? 19.135 -1.925 1.616 1.00 97.31 291 TRP A C 1
ATOM 2341 O O . TRP A 1 291 ? 18.070 -2.491 1.394 1.00 97.31 291 TRP A O 1
ATOM 2351 N N . PHE A 1 292 ? 20.246 -2.200 0.939 1.00 96.81 292 PHE A N 1
ATOM 2352 C CA . PHE A 1 292 ? 20.315 -3.222 -0.100 1.00 96.81 292 PHE A CA 1
ATOM 2353 C C . PHE A 1 292 ? 21.031 -4.443 0.466 1.00 96.81 292 PHE A C 1
ATOM 2355 O O . PHE A 1 292 ? 22.201 -4.372 0.846 1.00 96.81 292 PHE A O 1
ATOM 2362 N N . HIS A 1 293 ? 20.311 -5.557 0.524 1.00 94.75 293 HIS A N 1
ATOM 2363 C CA . HIS A 1 293 ? 20.811 -6.840 0.997 1.00 94.75 293 HIS A CA 1
ATOM 2364 C C . HIS A 1 293 ? 20.783 -7.855 -0.140 1.00 94.75 293 HIS A C 1
ATOM 2366 O O . HIS A 1 293 ? 19.973 -7.754 -1.057 1.00 94.75 293 HIS A O 1
ATOM 2372 N N . THR A 1 294 ? 21.654 -8.855 -0.066 1.00 92.12 294 THR A N 1
ATOM 2373 C CA . THR A 1 294 ? 21.480 -10.076 -0.859 1.00 92.12 294 THR A CA 1
ATOM 2374 C C . THR A 1 294 ? 20.337 -10.904 -0.280 1.00 92.12 294 THR A C 1
ATOM 2376 O O . THR A 1 294 ? 19.957 -10.750 0.884 1.00 92.12 294 THR A O 1
ATOM 2379 N N . GLU A 1 295 ? 19.847 -11.865 -1.049 1.00 85.88 295 GLU A N 1
ATOM 2380 C CA . GLU A 1 295 ? 18.786 -12.775 -0.631 1.00 85.88 295 GLU A CA 1
ATOM 2381 C C . GLU A 1 295 ? 19.162 -13.568 0.625 1.00 85.88 295 GLU A C 1
ATOM 2383 O O . GLU A 1 295 ? 18.300 -13.834 1.461 1.00 85.88 295 GLU A O 1
ATOM 2388 N N . SER A 1 296 ? 20.449 -13.897 0.781 1.00 85.69 296 SER A N 1
ATOM 2389 C CA . SER A 1 296 ? 20.989 -14.598 1.950 1.00 85.69 296 SER A CA 1
ATOM 2390 C C . SER A 1 296 ? 21.161 -13.699 3.176 1.00 85.69 296 SER A C 1
ATOM 2392 O O . SER A 1 296 ? 20.917 -14.141 4.296 1.00 85.69 296 SER A O 1
ATOM 2394 N N . THR A 1 297 ? 21.565 -12.439 2.994 1.00 95.12 297 THR A N 1
ATOM 2395 C CA . THR A 1 297 ? 21.820 -11.515 4.115 1.00 95.12 297 THR A CA 1
ATOM 2396 C C . THR A 1 297 ? 20.553 -10.827 4.614 1.00 95.12 297 THR A C 1
ATOM 2398 O O . THR A 1 297 ? 20.512 -10.395 5.765 1.00 95.12 297 THR A O 1
ATOM 2401 N N . PHE A 1 298 ? 19.502 -10.772 3.791 1.00 96.31 298 PHE A N 1
ATOM 2402 C CA . PHE A 1 298 ? 18.219 -10.173 4.149 1.00 96.31 298 PHE A CA 1
ATOM 2403 C C . PHE A 1 298 ? 17.579 -10.828 5.380 1.00 96.31 298 PHE A C 1
ATOM 2405 O O . PHE A 1 298 ? 17.175 -10.128 6.307 1.00 96.31 298 PHE A O 1
ATOM 2412 N N . ARG A 1 299 ? 17.537 -12.166 5.435 1.00 96.12 299 ARG A N 1
ATOM 2413 C CA . ARG A 1 299 ? 16.936 -12.885 6.574 1.00 96.12 299 ARG A CA 1
ATOM 2414 C C . ARG A 1 299 ? 17.673 -12.604 7.877 1.00 96.12 299 ARG A C 1
ATOM 2416 O O . ARG A 1 299 ? 17.045 -12.272 8.873 1.00 96.12 299 ARG A O 1
ATOM 2423 N N . VAL A 1 300 ? 19.006 -12.618 7.824 1.00 95.88 300 VAL A N 1
ATOM 2424 C CA . VAL A 1 300 ? 19.865 -12.289 8.970 1.00 95.88 300 VAL A CA 1
ATOM 2425 C C . VAL A 1 300 ? 19.597 -10.866 9.465 1.00 95.88 300 VAL A C 1
ATOM 2427 O O . VAL A 1 300 ? 19.568 -10.620 10.668 1.00 95.88 300 VAL A O 1
ATOM 2430 N N . PHE A 1 301 ? 19.379 -9.910 8.556 1.00 96.25 301 PHE A N 1
ATOM 2431 C CA . PHE A 1 301 ? 19.025 -8.545 8.941 1.00 96.25 301 PHE A CA 1
ATOM 2432 C C . PHE A 1 301 ? 17.675 -8.478 9.668 1.00 96.25 301 PHE A C 1
ATOM 2434 O O . PHE A 1 301 ? 17.598 -7.840 10.718 1.00 96.25 301 PHE A O 1
ATOM 2441 N N . VAL A 1 302 ? 16.647 -9.171 9.165 1.00 98.19 302 VAL A N 1
ATOM 2442 C CA . VAL A 1 302 ? 15.333 -9.273 9.825 1.00 98.19 302 VAL A CA 1
ATOM 2443 C C . VAL A 1 302 ? 15.474 -9.894 11.217 1.00 98.19 302 VAL A C 1
ATOM 2445 O O . VAL A 1 302 ? 15.075 -9.284 12.206 1.00 98.19 302 VAL A O 1
ATOM 2448 N N . GLU A 1 303 ? 16.110 -11.061 11.319 1.00 97.31 303 GLU A N 1
ATOM 2449 C CA . GLU A 1 303 ? 16.302 -11.787 12.581 1.00 97.31 303 GLU A CA 1
ATOM 2450 C C . GLU A 1 303 ? 17.046 -10.934 13.624 1.00 97.31 303 GLU A C 1
ATOM 2452 O O . GLU A 1 303 ? 16.631 -10.858 14.781 1.00 97.31 303 GLU A O 1
ATOM 2457 N N . ASN A 1 304 ? 18.079 -10.193 13.209 1.00 97.56 304 ASN A N 1
ATOM 2458 C CA . ASN A 1 304 ? 18.818 -9.275 14.081 1.00 97.56 304 ASN A CA 1
ATOM 2459 C C . ASN A 1 304 ? 17.991 -8.080 14.583 1.00 97.56 304 ASN A C 1
ATOM 2461 O O . ASN A 1 304 ? 18.326 -7.500 15.619 1.00 97.56 304 ASN A O 1
ATOM 2465 N N . GLN A 1 305 ? 16.941 -7.664 13.870 1.00 98.12 305 GLN A N 1
ATOM 2466 C CA . GLN A 1 305 ? 15.996 -6.690 14.419 1.00 98.12 305 GLN A CA 1
ATOM 2467 C C . GLN A 1 305 ? 15.029 -7.365 15.389 1.00 98.12 305 GLN A C 1
ATOM 2469 O O . GLN A 1 305 ? 14.741 -6.803 16.442 1.00 98.12 305 GLN A O 1
ATOM 2474 N N . LEU A 1 306 ? 14.563 -8.577 15.090 1.00 97.81 306 LEU A N 1
ATOM 2475 C CA . LEU A 1 306 ? 13.531 -9.239 15.888 1.00 97.81 306 LEU A CA 1
ATOM 2476 C C . LEU A 1 306 ? 14.008 -9.761 17.248 1.00 97.81 306 LEU A C 1
ATOM 2478 O O . LEU A 1 306 ? 13.177 -9.901 18.145 1.00 97.81 306 LEU A O 1
ATOM 2482 N N . ILE A 1 307 ? 15.320 -9.926 17.461 1.00 97.62 307 ILE A N 1
ATOM 2483 C CA . ILE A 1 307 ? 15.881 -10.157 18.808 1.00 97.62 307 ILE A CA 1
ATOM 2484 C C . ILE A 1 307 ? 15.747 -8.940 19.742 1.00 97.62 307 ILE A C 1
ATOM 2486 O O . ILE A 1 307 ? 15.907 -9.078 20.954 1.00 97.62 307 ILE A O 1
ATOM 2490 N N . LYS A 1 308 ? 15.488 -7.740 19.205 1.00 98.38 308 LYS A N 1
ATOM 2491 C CA . LYS A 1 308 ? 15.348 -6.509 19.993 1.00 98.38 308 LYS A CA 1
ATOM 2492 C C . LYS A 1 308 ? 13.900 -6.326 20.474 1.00 98.38 308 LYS A C 1
ATOM 2494 O O . LYS A 1 308 ? 12.967 -6.742 19.771 1.00 98.38 308 LYS A O 1
ATOM 2499 N N . PRO A 1 309 ? 13.683 -5.633 21.611 1.00 98.25 309 PRO A N 1
ATOM 2500 C CA . PRO A 1 309 ? 12.357 -5.151 22.005 1.00 98.25 309 PRO A CA 1
ATOM 2501 C C . PRO A 1 309 ? 11.718 -4.334 20.880 1.00 98.25 309 PRO A C 1
ATOM 2503 O O . PRO A 1 309 ? 12.437 -3.609 20.188 1.00 98.25 309 PRO A O 1
ATOM 2506 N N . LYS A 1 310 ? 10.391 -4.427 20.693 1.00 97.94 310 LYS A N 1
ATOM 2507 C CA . LYS A 1 310 ? 9.688 -3.778 19.565 1.00 97.94 310 LYS A CA 1
ATOM 2508 C C . LYS A 1 310 ? 9.961 -2.273 19.488 1.00 97.94 310 LYS A C 1
ATOM 2510 O O . LYS A 1 310 ? 10.149 -1.741 18.399 1.00 97.94 310 LYS A O 1
ATOM 2515 N N . GLU A 1 311 ? 10.122 -1.631 20.641 1.00 98.12 311 GLU A N 1
ATOM 2516 C CA . GLU A 1 311 ? 10.414 -0.208 20.798 1.00 98.12 311 GLU A CA 1
ATOM 2517 C C . GLU A 1 311 ? 11.792 0.189 20.244 1.00 98.12 311 GLU A C 1
ATOM 2519 O O . GLU A 1 311 ? 12.026 1.355 19.940 1.00 98.12 311 GLU A O 1
ATOM 2524 N N . GLN A 1 312 ? 12.718 -0.764 20.104 1.00 98.25 312 GLN A N 1
ATOM 2525 C CA . GLN A 1 312 ? 14.098 -0.547 19.654 1.00 98.25 312 GLN A CA 1
ATOM 2526 C C . GLN A 1 312 ? 14.362 -1.064 18.233 1.00 98.25 312 GLN A C 1
ATOM 2528 O O . GLN A 1 312 ? 15.468 -0.895 17.709 1.00 98.25 312 GLN A O 1
ATOM 2533 N N . ARG A 1 313 ? 13.380 -1.712 17.598 1.00 98.56 313 ARG A N 1
ATOM 2534 C CA . ARG A 1 313 ? 13.536 -2.267 16.249 1.00 98.56 313 ARG A CA 1
ATOM 2535 C C . ARG A 1 313 ? 13.679 -1.138 15.239 1.00 98.56 313 ARG A C 1
ATOM 2537 O O . ARG A 1 313 ? 12.894 -0.191 15.234 1.00 98.56 313 ARG A O 1
ATOM 2544 N N . GLU A 1 314 ? 14.691 -1.240 14.387 1.00 98.19 314 GLU A N 1
ATOM 2545 C CA . GLU A 1 314 ? 14.719 -0.465 13.148 1.00 98.19 314 GLU A CA 1
ATOM 2546 C C . GLU A 1 314 ? 13.722 -1.107 12.175 1.00 98.19 314 GLU A C 1
ATOM 2548 O O . GLU A 1 314 ? 13.612 -2.336 12.128 1.00 98.19 314 GLU A O 1
ATOM 2553 N N . ALA A 1 315 ? 12.998 -0.301 11.400 1.00 98.44 315 ALA A N 1
ATOM 2554 C CA . ALA A 1 315 ? 12.213 -0.809 10.289 1.00 98.44 315 ALA A CA 1
ATOM 2555 C C . ALA A 1 315 ? 13.133 -1.571 9.333 1.00 98.44 315 ALA A C 1
ATOM 2557 O O . ALA A 1 315 ? 14.234 -1.121 8.998 1.00 98.44 315 ALA A O 1
ATOM 2558 N N . VAL A 1 316 ? 12.663 -2.712 8.848 1.00 98.38 316 VAL A N 1
ATOM 2559 C CA . VAL A 1 316 ? 13.343 -3.438 7.784 1.00 98.38 316 VAL A CA 1
ATOM 2560 C C . VAL A 1 316 ? 13.013 -2.724 6.478 1.00 98.38 316 VAL A C 1
ATOM 2562 O O . VAL A 1 316 ? 12.030 -3.036 5.818 1.00 98.38 316 VAL A O 1
ATOM 2565 N N . SER A 1 317 ? 13.799 -1.704 6.141 1.00 97.69 317 SER A N 1
ATOM 2566 C CA . SER A 1 317 ? 13.616 -0.899 4.931 1.00 97.69 317 SER A CA 1
ATOM 2567 C C . SER A 1 317 ? 14.548 -1.384 3.827 1.00 97.69 317 SER A C 1
ATOM 2569 O O . SER A 1 317 ? 15.756 -1.151 3.872 1.00 97.69 317 SER A O 1
ATOM 2571 N N . LEU A 1 318 ? 13.993 -2.104 2.858 1.00 97.62 318 LEU A N 1
ATOM 2572 C CA . LEU A 1 318 ? 14.711 -2.802 1.801 1.00 97.62 318 LEU A CA 1
ATOM 2573 C C . LEU A 1 318 ? 14.621 -2.043 0.466 1.00 97.62 318 LEU A C 1
ATOM 2575 O O . LEU A 1 318 ? 13.536 -1.726 -0.024 1.00 97.62 318 LEU A O 1
ATOM 2579 N N . GLY A 1 319 ? 15.777 -1.813 -0.153 1.00 97.38 319 GLY A N 1
ATOM 2580 C CA . GLY A 1 319 ? 15.906 -1.519 -1.578 1.00 97.38 319 GLY A CA 1
ATOM 2581 C C . GLY A 1 319 ? 16.301 -2.779 -2.351 1.00 97.38 319 GLY A C 1
ATOM 2582 O O . GLY A 1 319 ? 17.184 -3.522 -1.917 1.00 97.38 319 GLY A O 1
ATOM 2583 N N . VAL A 1 320 ? 15.663 -3.025 -3.495 1.00 96.88 320 VAL A N 1
ATOM 2584 C CA . VAL A 1 320 ? 15.996 -4.119 -4.423 1.00 96.88 320 VAL A CA 1
ATOM 2585 C C . VAL A 1 320 ? 15.988 -3.632 -5.868 1.00 96.88 320 VAL A C 1
ATOM 2587 O O . VAL A 1 320 ? 15.254 -2.715 -6.215 1.00 96.88 320 VAL A O 1
ATOM 2590 N N . HIS A 1 321 ? 16.778 -4.280 -6.726 1.00 94.25 321 HIS A N 1
ATOM 2591 C CA . HIS A 1 321 ? 16.704 -4.079 -8.176 1.00 94.25 321 HIS A CA 1
ATOM 2592 C C . HIS A 1 321 ? 15.936 -5.253 -8.806 1.00 94.25 321 HIS A C 1
ATOM 2594 O O . HIS A 1 321 ? 14.731 -5.171 -9.027 1.00 94.25 321 HIS A O 1
ATOM 2600 N N . GLY A 1 322 ? 16.605 -6.384 -9.057 1.00 92.62 322 GLY A N 1
ATOM 2601 C CA . GLY A 1 322 ? 15.974 -7.596 -9.591 1.00 92.62 322 GLY A CA 1
ATOM 2602 C C . GLY A 1 322 ? 15.555 -8.566 -8.490 1.00 92.62 322 GLY A C 1
ATOM 2603 O O . GLY A 1 322 ? 16.350 -8.854 -7.598 1.00 92.62 322 GLY A O 1
ATOM 2604 N N . THR A 1 323 ? 14.330 -9.091 -8.570 1.00 91.38 323 THR A N 1
ATOM 2605 C CA . THR A 1 323 ? 13.776 -9.985 -7.542 1.00 91.38 323 THR A CA 1
ATOM 2606 C C . THR A 1 323 ? 13.812 -11.462 -7.941 1.00 91.38 323 THR A C 1
ATOM 2608 O O . THR A 1 323 ? 14.501 -12.261 -7.307 1.00 91.38 323 THR A O 1
ATOM 2611 N N . ARG A 1 324 ? 13.125 -11.843 -9.025 1.00 90.25 324 ARG A N 1
ATOM 2612 C CA . ARG A 1 324 ? 13.040 -13.243 -9.501 1.00 90.25 324 ARG A CA 1
ATOM 2613 C C . ARG A 1 324 ? 12.634 -14.233 -8.376 1.00 90.25 324 ARG A C 1
ATOM 2615 O O . ARG A 1 324 ? 12.139 -13.850 -7.311 1.00 90.25 324 ARG A O 1
ATOM 2622 N N . ILE A 1 325 ? 12.831 -15.533 -8.613 1.00 94.56 325 ILE A N 1
ATOM 2623 C CA . ILE A 1 325 ? 12.475 -16.618 -7.679 1.00 94.56 325 ILE A CA 1
ATOM 2624 C C . ILE A 1 325 ? 13.144 -16.480 -6.295 1.00 94.56 325 ILE A C 1
ATOM 2626 O O . ILE A 1 325 ? 12.444 -16.673 -5.299 1.00 94.56 325 ILE A O 1
ATOM 2630 N N . PRO A 1 326 ? 14.445 -16.147 -6.168 1.00 94.06 326 PRO A N 1
ATOM 2631 C CA . PRO A 1 326 ? 15.085 -16.024 -4.857 1.00 94.06 326 PRO A CA 1
ATOM 2632 C C . PRO A 1 326 ? 14.384 -15.028 -3.922 1.00 94.06 326 PRO A C 1
ATOM 2634 O O . PRO A 1 326 ? 14.082 -15.364 -2.774 1.00 94.06 326 PRO A O 1
ATOM 2637 N N . TRP A 1 327 ? 14.023 -13.844 -4.422 1.00 95.81 327 TRP A N 1
ATOM 2638 C CA . TRP A 1 327 ? 13.252 -12.883 -3.634 1.00 95.81 327 TRP A CA 1
ATOM 2639 C C . TRP A 1 327 ? 11.801 -13.309 -3.430 1.00 95.81 327 TRP A C 1
ATOM 2641 O O . TRP A 1 327 ? 11.278 -13.107 -2.337 1.00 95.81 327 TRP A O 1
ATOM 2651 N N . ALA A 1 328 ? 11.164 -13.960 -4.409 1.00 96.31 328 ALA A N 1
ATOM 2652 C CA . ALA A 1 328 ? 9.833 -14.540 -4.214 1.00 96.31 328 ALA A CA 1
ATOM 2653 C C . ALA A 1 328 ? 9.815 -15.539 -3.036 1.00 96.31 328 ALA A C 1
ATOM 2655 O O . ALA A 1 328 ? 8.892 -15.522 -2.225 1.00 96.31 328 ALA A O 1
ATOM 2656 N N . ASN A 1 329 ? 10.870 -16.345 -2.877 1.00 97.12 329 ASN A N 1
ATOM 2657 C CA . ASN A 1 329 ? 11.029 -17.249 -1.733 1.00 97.12 329 ASN A CA 1
ATOM 2658 C C . ASN A 1 329 ? 11.281 -16.511 -0.408 1.00 97.12 329 ASN A C 1
ATOM 2660 O O . ASN A 1 329 ? 10.878 -16.999 0.646 1.00 97.12 329 ASN A O 1
ATOM 2664 N N . ASN A 1 330 ? 11.934 -15.345 -0.428 1.00 97.69 330 ASN A N 1
ATOM 2665 C CA . ASN A 1 330 ? 12.052 -14.500 0.764 1.00 97.69 330 ASN A CA 1
ATOM 2666 C C . ASN A 1 330 ? 10.710 -13.870 1.157 1.00 97.69 330 ASN A C 1
ATOM 2668 O O . ASN A 1 330 ? 10.405 -13.820 2.344 1.00 97.69 330 ASN A O 1
ATOM 2672 N N . LEU A 1 331 ? 9.880 -13.465 0.191 1.00 98.56 331 LEU A N 1
ATOM 2673 C CA . LEU A 1 331 ? 8.511 -13.011 0.462 1.00 98.56 331 LEU A CA 1
ATOM 2674 C C . LEU A 1 331 ? 7.649 -14.143 1.036 1.00 98.56 331 LEU A C 1
ATOM 2676 O O . LEU A 1 331 ? 6.902 -13.919 1.985 1.00 98.56 331 LEU A O 1
ATOM 2680 N N . LEU A 1 332 ? 7.780 -15.363 0.502 1.00 98.69 332 LEU A N 1
ATOM 2681 C CA . LEU A 1 332 ? 7.105 -16.539 1.054 1.00 98.69 332 LEU A CA 1
ATOM 2682 C C . LEU A 1 332 ? 7.544 -16.800 2.500 1.00 98.69 332 LEU A C 1
ATOM 2684 O O . LEU A 1 332 ? 6.705 -16.971 3.375 1.00 98.69 332 LEU A O 1
ATOM 2688 N N . TRP A 1 333 ? 8.849 -16.761 2.770 1.00 98.69 333 TRP A N 1
ATOM 2689 C CA . TRP A 1 333 ? 9.379 -16.919 4.124 1.00 98.69 333 TRP A CA 1
ATOM 2690 C C . TRP A 1 333 ? 8.849 -15.853 5.095 1.00 98.69 333 TRP A C 1
ATOM 2692 O O . TRP A 1 333 ? 8.466 -16.198 6.210 1.00 98.69 333 TRP A O 1
ATOM 2702 N N . LEU A 1 334 ? 8.772 -14.584 4.676 1.00 98.81 334 LEU A N 1
ATOM 2703 C CA . LEU A 1 334 ? 8.183 -13.514 5.489 1.00 98.81 334 LEU A CA 1
ATOM 2704 C C . LEU A 1 334 ? 6.716 -13.804 5.827 1.00 98.81 334 LEU A C 1
ATOM 2706 O O . LEU A 1 334 ? 6.323 -13.645 6.977 1.00 98.81 334 LEU A O 1
ATOM 2710 N N . ASN A 1 335 ? 5.923 -14.258 4.853 1.00 98.88 335 ASN A N 1
ATOM 2711 C CA . ASN A 1 335 ? 4.531 -14.659 5.070 1.00 98.88 335 ASN A CA 1
ATOM 2712 C C . ASN A 1 335 ? 4.414 -15.816 6.072 1.00 98.88 335 ASN A C 1
ATOM 2714 O O . ASN A 1 335 ? 3.602 -15.746 6.991 1.00 98.88 335 ASN A O 1
ATOM 2718 N N . ASP A 1 336 ? 5.234 -16.851 5.894 1.00 98.88 336 ASP A N 1
ATOM 2719 C CA . ASP A 1 336 ? 5.170 -18.098 6.666 1.00 98.88 336 ASP A CA 1
ATOM 2720 C C . ASP A 1 336 ? 5.738 -17.955 8.080 1.00 98.88 336 ASP A C 1
ATOM 2722 O O . ASP A 1 336 ? 5.440 -18.765 8.951 1.00 98.88 336 ASP A O 1
ATOM 2726 N N . THR A 1 337 ? 6.567 -16.936 8.312 1.00 98.75 337 THR A N 1
ATOM 2727 C CA . THR A 1 337 ? 7.212 -16.716 9.612 1.00 98.75 337 THR A CA 1
ATOM 2728 C C . THR A 1 337 ? 6.543 -15.583 10.384 1.00 98.75 337 THR A C 1
ATOM 2730 O O . THR A 1 337 ? 6.253 -15.745 11.566 1.00 98.75 337 THR A O 1
ATOM 2733 N N . TYR A 1 338 ? 6.255 -14.459 9.718 1.00 98.81 338 TYR A N 1
ATOM 2734 C CA . TYR A 1 338 ? 5.813 -13.219 10.370 1.00 98.81 338 TYR A CA 1
ATOM 2735 C C . TYR A 1 338 ? 4.523 -12.614 9.802 1.00 98.81 338 TYR A C 1
ATOM 2737 O O . TYR A 1 338 ? 4.077 -11.553 10.243 1.00 98.81 338 TYR A O 1
ATOM 2745 N N . GLY A 1 339 ? 3.960 -13.244 8.772 1.00 98.75 339 GLY A N 1
ATOM 2746 C CA . GLY A 1 339 ? 2.709 -12.847 8.143 1.00 98.75 339 GLY A CA 1
ATOM 2747 C C . GLY A 1 339 ? 1.545 -13.720 8.594 1.00 98.75 339 GLY A C 1
ATOM 2748 O O . GLY A 1 339 ? 1.567 -14.313 9.670 1.00 98.75 339 GLY A O 1
ATOM 2749 N N . LYS A 1 340 ? 0.527 -13.818 7.738 1.00 98.38 340 LYS A N 1
ATOM 2750 C CA . LYS A 1 340 ? -0.759 -14.465 8.045 1.00 98.38 340 LYS A CA 1
ATOM 2751 C C . LYS A 1 340 ? -0.667 -15.973 8.303 1.00 98.38 340 LYS A C 1
ATOM 2753 O O . LYS A 1 340 ? -1.587 -16.531 8.887 1.00 98.38 340 LYS A O 1
ATOM 2758 N N . ASP A 1 341 ? 0.411 -16.616 7.848 1.00 98.62 341 ASP A N 1
ATOM 2759 C CA . ASP A 1 341 ? 0.672 -18.043 8.080 1.00 98.62 341 ASP A CA 1
ATOM 2760 C C . ASP A 1 341 ? 1.739 -18.262 9.176 1.00 98.62 341 ASP A C 1
ATOM 2762 O O . ASP A 1 341 ? 2.133 -19.400 9.428 1.00 98.62 341 ASP A O 1
ATOM 2766 N N . GLY A 1 342 ? 2.211 -17.181 9.807 1.00 98.50 342 GLY A N 1
ATOM 2767 C CA . GLY A 1 342 ? 3.199 -17.176 10.882 1.00 98.50 342 GLY A CA 1
ATOM 2768 C C . GLY A 1 342 ? 2.653 -16.530 12.157 1.00 98.50 342 GLY A C 1
ATOM 2769 O O . GLY A 1 342 ? 1.514 -16.774 12.547 1.00 98.50 342 GLY A O 1
ATOM 2770 N N . ASP A 1 343 ? 3.465 -15.701 12.818 1.00 98.44 343 ASP A N 1
ATOM 2771 C CA . ASP A 1 343 ? 3.063 -14.999 14.051 1.00 98.44 343 ASP A CA 1
ATOM 2772 C C . ASP A 1 343 ? 2.230 -13.723 13.823 1.00 98.44 343 ASP A C 1
ATOM 2774 O O . ASP A 1 343 ? 1.824 -13.067 14.783 1.00 98.44 343 ASP A O 1
ATOM 2778 N N . ASP A 1 344 ? 1.996 -13.364 12.557 1.00 98.62 344 ASP A N 1
ATOM 2779 C CA . ASP A 1 344 ? 1.242 -12.190 12.123 1.00 98.62 344 ASP A CA 1
ATOM 2780 C C . ASP A 1 344 ? 1.721 -10.856 12.740 1.00 98.62 344 ASP A C 1
ATOM 2782 O O . ASP A 1 344 ? 0.954 -9.904 12.905 1.00 98.62 344 ASP A O 1
ATOM 2786 N N . SER A 1 345 ? 3.006 -10.761 13.089 1.00 98.69 345 SER A N 1
ATOM 2787 C CA . SER A 1 345 ? 3.590 -9.625 13.808 1.00 98.69 345 SER A CA 1
ATOM 2788 C C . SER A 1 345 ? 4.025 -8.456 12.919 1.00 98.69 345 SER A C 1
ATOM 2790 O O . SER A 1 345 ? 4.298 -7.370 13.445 1.00 98.69 345 SER A O 1
ATOM 2792 N N . MET A 1 346 ? 4.113 -8.664 11.604 1.00 98.81 346 MET A N 1
ATOM 2793 C CA . MET A 1 346 ? 4.680 -7.722 10.636 1.00 98.81 346 MET A CA 1
ATOM 2794 C C . MET A 1 346 ? 3.614 -6.835 9.983 1.00 98.81 346 MET A C 1
ATOM 2796 O O . MET A 1 346 ? 2.594 -7.331 9.509 1.00 98.81 346 MET A O 1
ATOM 2800 N N . TRP A 1 347 ? 3.891 -5.533 9.860 1.00 98.94 347 TRP A N 1
ATOM 2801 C CA . TRP A 1 347 ? 3.208 -4.664 8.894 1.00 98.94 347 TRP A CA 1
ATOM 2802 C C . TRP A 1 347 ? 4.113 -4.446 7.684 1.00 98.94 347 TRP A C 1
ATOM 2804 O O . TRP A 1 347 ? 5.257 -4.021 7.848 1.00 98.94 347 TRP A O 1
ATOM 2814 N N . ALA A 1 348 ? 3.606 -4.722 6.482 1.00 98.81 348 ALA A N 1
ATOM 2815 C CA . ALA A 1 348 ? 4.363 -4.589 5.236 1.00 98.81 348 ALA A CA 1
ATOM 2816 C C . ALA A 1 348 ? 3.678 -3.644 4.227 1.00 98.81 348 ALA A C 1
ATOM 2818 O O . ALA A 1 348 ? 3.196 -4.110 3.188 1.00 98.81 348 ALA A O 1
ATOM 2819 N N . PRO A 1 349 ? 3.580 -2.335 4.529 1.00 98.81 349 PRO A N 1
ATOM 2820 C CA . PRO A 1 349 ? 3.093 -1.338 3.588 1.00 98.81 349 PRO A CA 1
ATOM 2821 C C . PRO A 1 349 ? 4.197 -0.939 2.593 1.00 98.81 349 PRO A C 1
ATOM 2823 O O . PRO A 1 349 ? 5.385 -1.200 2.796 1.00 98.81 349 PRO A O 1
ATOM 2826 N N . ASN A 1 350 ? 3.830 -0.193 1.552 1.00 98.62 350 ASN A N 1
ATOM 2827 C CA . ASN A 1 350 ? 4.816 0.646 0.873 1.00 98.62 350 ASN A CA 1
ATOM 2828 C C . ASN A 1 350 ? 5.122 1.911 1.704 1.00 98.62 350 ASN A C 1
ATOM 2830 O O . ASN A 1 350 ? 4.382 2.276 2.619 1.00 98.62 350 ASN A O 1
ATOM 2834 N N . ILE A 1 351 ? 6.218 2.603 1.383 1.00 98.50 351 ILE A N 1
ATOM 2835 C CA . ILE A 1 351 ? 6.661 3.770 2.162 1.00 98.50 351 ILE A CA 1
ATOM 2836 C C . ILE A 1 351 ? 5.693 4.963 2.093 1.00 98.50 351 ILE A C 1
ATOM 2838 O O . ILE A 1 351 ? 5.659 5.751 3.034 1.00 98.50 351 ILE A O 1
ATOM 2842 N N . GLU A 1 352 ? 4.881 5.088 1.036 1.00 98.50 352 GLU A N 1
ATOM 2843 C CA . GLU A 1 352 ? 3.848 6.129 0.960 1.00 98.50 352 GLU A CA 1
ATOM 2844 C C . GLU A 1 352 ? 2.754 5.886 1.994 1.00 98.50 352 GLU A C 1
ATOM 2846 O O . GLU A 1 352 ? 2.390 6.800 2.724 1.00 98.50 352 GLU A O 1
ATOM 2851 N N . GLU A 1 353 ? 2.254 4.651 2.081 1.00 98.81 353 GLU A N 1
ATOM 2852 C CA . GLU A 1 353 ? 1.222 4.290 3.054 1.00 98.81 353 GLU A CA 1
ATOM 2853 C C . GLU A 1 353 ? 1.738 4.446 4.491 1.00 98.81 353 GLU A C 1
ATOM 2855 O O . GLU A 1 353 ? 1.020 4.961 5.347 1.00 98.81 353 GLU A O 1
ATOM 2860 N N . TYR A 1 354 ? 2.989 4.056 4.763 1.00 98.81 354 TYR A N 1
ATOM 2861 C CA . TYR A 1 354 ? 3.605 4.300 6.069 1.00 98.81 354 TYR A CA 1
ATOM 2862 C C . TYR A 1 354 ? 3.713 5.799 6.385 1.00 98.81 354 TYR A C 1
ATOM 2864 O O . TYR A 1 354 ? 3.392 6.215 7.499 1.00 98.81 354 TYR A O 1
ATOM 2872 N N . TYR A 1 355 ? 4.139 6.610 5.412 1.00 98.75 355 TYR A N 1
ATOM 2873 C CA . TYR A 1 355 ? 4.228 8.058 5.571 1.00 98.75 355 TYR A CA 1
ATOM 2874 C C . TYR A 1 355 ? 2.863 8.682 5.883 1.00 98.75 355 TYR A C 1
ATOM 2876 O O . TYR A 1 355 ? 2.749 9.423 6.856 1.00 98.75 355 TYR A O 1
ATOM 2884 N N . GLU A 1 356 ? 1.825 8.351 5.109 1.00 98.69 356 GLU A N 1
ATOM 2885 C CA . GLU A 1 356 ? 0.468 8.865 5.326 1.00 98.69 356 GLU A CA 1
ATOM 2886 C C . GLU A 1 356 ? -0.090 8.424 6.683 1.00 98.69 356 GLU A C 1
ATOM 2888 O O . GLU A 1 356 ? -0.654 9.231 7.416 1.00 98.69 356 GLU A O 1
ATOM 2893 N N . TYR A 1 357 ? 0.145 7.171 7.082 1.00 98.69 357 TYR A N 1
ATOM 2894 C CA . TYR A 1 357 ? -0.246 6.686 8.403 1.00 98.69 357 TYR A CA 1
ATOM 2895 C C . TYR A 1 357 ? 0.458 7.439 9.538 1.00 98.69 357 TYR A C 1
ATOM 2897 O O . TYR A 1 357 ? -0.188 7.827 10.512 1.00 98.69 357 TYR A O 1
ATOM 2905 N N . ASN A 1 358 ? 1.766 7.691 9.414 1.00 98.50 358 ASN A N 1
ATOM 2906 C CA . ASN A 1 358 ? 2.476 8.521 10.383 1.00 98.50 358 ASN A CA 1
ATOM 2907 C C . ASN A 1 358 ? 1.930 9.957 10.398 1.00 98.50 358 ASN A C 1
ATOM 2909 O O . ASN A 1 358 ? 1.747 10.532 11.465 1.00 98.50 358 ASN A O 1
ATOM 2913 N N . TYR A 1 359 ? 1.601 10.516 9.234 1.00 98.44 359 TYR A N 1
ATOM 2914 C CA . TYR A 1 359 ? 0.980 11.833 9.141 1.00 98.44 359 TYR A CA 1
ATOM 2915 C C . TYR A 1 359 ? -0.349 11.886 9.911 1.00 98.44 359 TYR A C 1
ATOM 2917 O O . TYR A 1 359 ? -0.564 12.811 10.691 1.00 98.44 359 TYR A O 1
ATOM 2925 N N . TYR A 1 360 ? -1.205 10.865 9.786 1.00 98.25 360 TYR A N 1
ATOM 2926 C CA . TYR A 1 360 ? -2.438 10.768 10.575 1.00 98.25 360 TYR A CA 1
ATOM 2927 C C . TYR A 1 360 ? -2.181 10.605 12.075 1.00 98.25 360 TYR A C 1
ATOM 2929 O O . TYR A 1 360 ? -2.929 11.157 12.873 1.00 98.25 360 TYR A O 1
ATOM 2937 N N . ARG A 1 361 ? -1.130 9.886 12.483 1.00 97.69 361 ARG A N 1
ATOM 2938 C CA . ARG A 1 361 ? -0.758 9.787 13.904 1.00 97.69 361 ARG A CA 1
ATOM 2939 C C . ARG A 1 361 ? -0.330 11.126 14.498 1.00 97.69 361 ARG A C 1
ATOM 2941 O O . ARG A 1 361 ? -0.652 11.403 15.647 1.00 97.69 361 ARG A O 1
ATOM 2948 N N . VAL A 1 362 ? 0.425 11.912 13.735 1.00 96.88 362 VAL A N 1
ATOM 2949 C CA . VAL A 1 362 ? 1.014 13.175 14.201 1.00 96.88 362 VAL A CA 1
ATOM 2950 C C . VAL A 1 362 ? -0.001 14.317 14.155 1.00 96.88 362 VAL A C 1
ATOM 2952 O O . VAL A 1 362 ? -0.060 15.122 15.080 1.00 96.88 362 VAL A O 1
ATOM 2955 N N . HIS A 1 363 ? -0.797 14.392 13.085 1.00 97.12 363 HIS A N 1
ATOM 2956 C CA . HIS A 1 363 ? -1.679 15.534 12.810 1.00 97.12 363 HIS A CA 1
ATOM 2957 C C . HIS A 1 363 ? -3.166 15.221 12.947 1.00 97.12 363 HIS A C 1
ATOM 2959 O O . HIS A 1 363 ? -3.985 16.138 13.025 1.00 97.12 363 HIS A O 1
ATOM 2965 N N . GLY A 1 364 ? -3.536 13.942 12.933 1.00 95.94 364 GLY A N 1
ATOM 2966 C CA . GLY A 1 364 ? -4.908 13.512 13.146 1.00 95.94 364 GLY A CA 1
ATOM 2967 C C . GLY A 1 364 ? -5.327 13.628 14.606 1.00 95.94 364 GLY A C 1
ATOM 2968 O O . GLY A 1 364 ? -4.520 13.828 15.514 1.00 95.94 364 GLY A O 1
ATOM 2969 N N . LYS A 1 365 ? -6.632 13.506 14.834 1.00 95.25 365 LYS A N 1
ATOM 2970 C CA . LYS A 1 365 ? -7.211 13.565 16.176 1.00 95.25 365 LYS A CA 1
ATOM 2971 C C . LYS A 1 365 ? -8.327 12.548 16.307 1.00 95.25 365 LYS A C 1
ATOM 2973 O O . LYS A 1 365 ? -9.161 12.437 15.417 1.00 95.25 365 LYS A O 1
ATOM 2978 N N . THR A 1 366 ? -8.350 11.842 17.428 1.00 95.75 366 THR A N 1
ATOM 2979 C CA . THR A 1 366 ? -9.459 10.972 17.823 1.00 95.75 366 THR A CA 1
ATOM 2980 C C . THR A 1 366 ? -10.137 11.572 19.047 1.00 95.75 366 THR A C 1
ATOM 2982 O O . THR A 1 366 ? -9.468 11.805 20.054 1.00 95.75 366 THR A O 1
ATOM 2985 N N . ASP A 1 367 ? -11.439 11.812 18.972 1.00 94.19 367 ASP A N 1
ATOM 2986 C CA . ASP A 1 367 ? -12.273 12.220 20.100 1.00 94.19 367 ASP A CA 1
ATOM 2987 C C . ASP A 1 367 ? -13.346 11.155 20.345 1.00 94.19 367 ASP A C 1
ATOM 2989 O O . ASP A 1 367 ? -13.890 10.582 19.403 1.00 94.19 367 ASP A O 1
ATOM 2993 N N . VAL A 1 368 ? -13.690 10.909 21.609 1.00 94.06 368 VAL A N 1
ATOM 2994 C CA . VAL A 1 368 ? -14.763 9.985 21.989 1.00 94.06 368 VAL A CA 1
ATOM 2995 C C . VAL A 1 368 ? -15.746 10.671 22.929 1.00 94.06 368 VAL A C 1
ATOM 2997 O O . 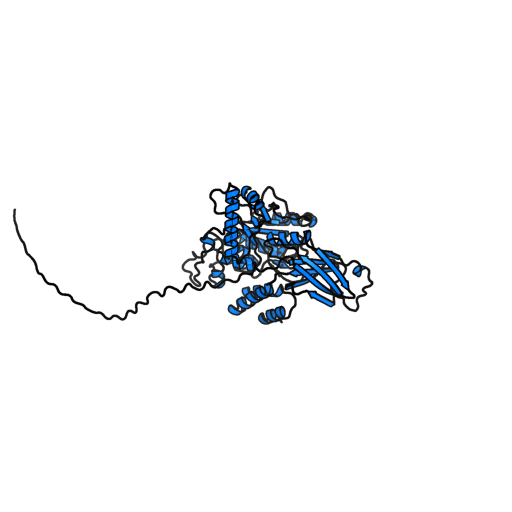VAL A 1 368 ? -15.361 11.370 23.865 1.00 94.06 368 VAL A O 1
ATOM 3000 N N . LYS A 1 369 ? -17.042 10.488 22.673 1.00 93.19 369 LYS A N 1
ATOM 3001 C CA . LYS A 1 369 ? -18.129 11.002 23.513 1.00 93.19 369 LYS A CA 1
ATOM 3002 C C . LYS A 1 369 ? -19.110 9.888 23.831 1.00 93.19 369 LYS A C 1
ATOM 3004 O O . LYS A 1 369 ? -19.613 9.226 22.927 1.00 93.19 369 LYS A O 1
ATOM 3009 N N . ARG A 1 370 ? -19.440 9.718 25.111 1.00 91.25 370 ARG A N 1
ATOM 3010 C CA . ARG A 1 370 ? -20.490 8.795 25.556 1.00 91.25 370 ARG A CA 1
ATOM 3011 C C . ARG A 1 370 ? -21.805 9.540 25.763 1.00 91.25 370 ARG A C 1
ATOM 3013 O O . ARG A 1 370 ? -21.857 10.513 26.506 1.00 91.25 370 ARG A O 1
ATOM 3020 N N . THR A 1 371 ? -22.876 9.058 25.142 1.00 91.69 371 THR A N 1
ATOM 3021 C CA . THR A 1 371 ? -24.254 9.509 25.384 1.00 91.69 371 THR A CA 1
ATOM 3022 C C . THR A 1 371 ? -25.105 8.294 25.741 1.00 91.69 371 THR A C 1
ATOM 3024 O O . THR A 1 371 ? -25.437 7.478 24.884 1.00 91.69 371 THR A O 1
ATOM 3027 N N . GLY A 1 372 ? -25.423 8.134 27.029 1.00 91.25 372 GLY A N 1
ATOM 3028 C CA . GLY A 1 372 ? -26.081 6.923 27.528 1.00 91.25 372 GLY A CA 1
ATOM 3029 C C . GLY A 1 372 ? -25.222 5.674 27.292 1.00 91.25 372 GLY A C 1
ATOM 3030 O O . GLY A 1 372 ? -24.088 5.611 27.774 1.00 91.25 372 GLY A O 1
ATOM 3031 N N . ARG A 1 373 ? -25.775 4.708 26.544 1.00 93.50 373 ARG A N 1
ATOM 3032 C CA . ARG A 1 373 ? -25.139 3.441 26.128 1.00 93.50 373 ARG A CA 1
ATOM 3033 C C . ARG A 1 373 ? -24.429 3.519 24.770 1.00 93.50 373 ARG A C 1
ATOM 3035 O O . ARG A 1 373 ? -24.029 2.491 24.249 1.00 93.50 373 ARG A O 1
ATOM 3042 N N . ARG A 1 374 ? -24.274 4.705 24.179 1.00 95.38 374 ARG A N 1
ATOM 3043 C CA . ARG A 1 374 ? -23.616 4.865 22.876 1.00 95.38 374 ARG A CA 1
ATOM 3044 C C . ARG A 1 374 ? -22.329 5.659 23.008 1.00 95.38 374 ARG A C 1
ATOM 3046 O O . ARG A 1 374 ? -22.335 6.748 23.585 1.00 95.38 374 ARG A O 1
ATOM 3053 N N . LEU A 1 375 ? -21.248 5.137 22.441 1.00 95.88 375 LEU A N 1
ATOM 3054 C CA . LEU A 1 375 ? -20.014 5.871 22.190 1.00 95.88 375 LEU A CA 1
ATOM 3055 C C . LEU A 1 375 ? -20.038 6.394 20.759 1.00 95.88 375 LEU A C 1
ATOM 3057 O O . LEU A 1 375 ? -20.365 5.663 19.827 1.00 95.88 375 LEU A O 1
ATOM 3061 N N . HIS A 1 376 ? -19.678 7.657 20.587 1.00 97.31 376 HIS A N 1
ATOM 3062 C CA . HIS A 1 376 ? -19.422 8.274 19.294 1.00 97.31 376 HIS A CA 1
ATOM 3063 C C . HIS A 1 376 ? -17.948 8.644 19.240 1.00 97.31 376 HIS A C 1
ATOM 3065 O O . HIS A 1 376 ? -17.486 9.456 20.040 1.00 97.31 376 HIS A O 1
ATOM 3071 N N . LEU A 1 377 ? -17.227 8.004 18.326 1.00 97.81 377 LEU A N 1
ATOM 3072 C CA . LEU A 1 377 ? -15.835 8.282 18.031 1.00 97.81 377 LEU A CA 1
ATOM 3073 C C . LEU A 1 377 ? -15.775 9.125 16.761 1.00 97.81 377 LEU A C 1
ATOM 3075 O O . LEU A 1 377 ? -16.342 8.746 15.735 1.00 97.81 377 LEU A O 1
ATOM 3079 N N . GLU A 1 378 ? -15.075 10.245 16.843 1.00 97.94 378 GLU A N 1
ATOM 3080 C CA . GLU A 1 378 ? -14.791 11.146 15.733 1.00 97.94 378 GLU A CA 1
ATOM 3081 C C . GLU A 1 378 ? -13.285 11.104 15.453 1.00 97.94 378 GLU A C 1
ATOM 3083 O O . GLU A 1 378 ? -12.474 11.363 16.342 1.00 97.94 378 GLU A O 1
ATOM 3088 N N . ILE A 1 379 ? -12.906 10.733 14.232 1.00 98.25 379 ILE A N 1
ATOM 3089 C CA . ILE A 1 379 ? -11.517 10.548 13.813 1.00 98.25 379 ILE A CA 1
ATOM 3090 C C . ILE A 1 379 ? -11.218 11.493 12.655 1.00 98.25 379 ILE A C 1
ATOM 3092 O O . ILE A 1 379 ? -11.660 11.278 11.528 1.00 98.25 379 ILE A O 1
ATOM 3096 N N . ASN A 1 380 ? -10.447 12.536 12.934 1.00 97.81 380 ASN A N 1
ATOM 3097 C CA . ASN A 1 380 ? -9.984 13.492 11.942 1.00 97.81 380 ASN A CA 1
ATOM 3098 C C . ASN A 1 380 ? -8.709 12.980 11.255 1.00 97.81 380 ASN A C 1
ATOM 3100 O O . ASN A 1 380 ? -7.682 12.781 11.908 1.00 97.81 380 ASN A O 1
ATOM 3104 N N . LEU A 1 381 ? -8.786 12.804 9.936 1.00 98.06 381 LEU A N 1
ATOM 3105 C CA . LEU A 1 381 ? -7.720 12.368 9.039 1.00 98.06 381 LEU A CA 1
ATOM 3106 C C . LEU A 1 381 ? -7.379 13.511 8.062 1.00 98.06 381 LEU A C 1
ATOM 3108 O O . LEU A 1 381 ? -7.911 13.551 6.942 1.00 98.06 381 LEU A O 1
ATOM 3112 N N . PRO A 1 382 ? -6.517 14.467 8.463 1.00 97.31 382 PRO A N 1
ATOM 3113 C CA . PRO A 1 382 ? -6.067 15.539 7.581 1.00 97.31 382 PRO A CA 1
ATOM 3114 C C . PRO A 1 382 ? -5.230 14.974 6.433 1.00 97.31 382 PRO A C 1
ATOM 3116 O O . PRO A 1 382 ? -4.488 14.013 6.617 1.00 97.31 382 PRO A O 1
ATOM 3119 N N . ALA A 1 383 ? -5.323 15.576 5.251 1.00 95.00 383 ALA A N 1
ATOM 3120 C CA . ALA A 1 383 ? -4.607 15.110 4.068 1.00 95.00 383 ALA A CA 1
ATOM 3121 C C . ALA A 1 383 ? -3.737 16.219 3.475 1.00 95.00 383 ALA A C 1
ATOM 3123 O O . ALA A 1 383 ? -4.185 17.359 3.330 1.00 95.00 383 ALA A O 1
ATOM 3124 N N . ALA A 1 384 ? -2.515 15.861 3.085 1.00 95.12 384 ALA A N 1
ATOM 3125 C CA . ALA A 1 384 ? -1.689 16.692 2.220 1.00 95.12 384 ALA A CA 1
ATOM 3126 C C . ALA A 1 384 ? -1.866 16.277 0.746 1.00 95.12 384 ALA A C 1
ATOM 3128 O O . ALA A 1 384 ? -2.610 15.347 0.424 1.00 95.12 384 ALA A O 1
ATOM 3129 N N . GLU A 1 385 ? -1.197 16.987 -0.163 1.00 95.44 385 GLU A N 1
ATOM 3130 C CA . GLU A 1 385 ? -1.225 16.672 -1.594 1.00 95.44 385 GLU A CA 1
ATOM 3131 C C . GLU A 1 385 ? -0.862 15.194 -1.858 1.00 95.44 385 GLU A C 1
ATOM 3133 O O . GLU A 1 385 ? 0.050 14.631 -1.250 1.00 95.44 385 GLU A O 1
ATOM 3138 N N . TYR A 1 386 ? -1.614 14.558 -2.762 1.00 97.38 386 TYR A N 1
ATOM 3139 C CA . TYR A 1 386 ? -1.423 13.169 -3.197 1.00 97.38 386 TYR A CA 1
ATOM 3140 C C . TYR A 1 386 ? -1.485 12.105 -2.088 1.00 97.38 386 TYR A C 1
ATOM 3142 O O . TYR A 1 386 ? -0.762 11.108 -2.148 1.00 97.38 386 TYR A O 1
ATOM 3150 N N . PHE A 1 387 ? -2.360 12.274 -1.095 1.00 97.94 387 PHE A N 1
ATOM 3151 C CA . PHE A 1 387 ? -2.703 11.205 -0.150 1.00 97.94 387 PHE A CA 1
ATOM 3152 C C . PHE A 1 387 ? -3.678 10.204 -0.783 1.00 97.94 387 PHE A C 1
ATOM 3154 O O . PHE A 1 387 ? -4.625 10.596 -1.462 1.00 97.94 387 PHE A O 1
ATOM 3161 N N . TYR A 1 388 ? -3.437 8.906 -0.578 1.00 98.12 388 TYR A N 1
ATOM 3162 C CA . TYR A 1 388 ? -4.178 7.823 -1.238 1.00 98.12 388 TYR A CA 1
ATOM 3163 C C . TYR A 1 388 ? -4.502 6.617 -0.352 1.00 98.12 388 TYR A C 1
ATOM 3165 O O . TYR A 1 388 ? -5.190 5.698 -0.804 1.00 98.12 388 TYR A O 1
ATOM 3173 N N . TYR A 1 389 ? -4.015 6.594 0.886 1.00 98.25 389 TYR A N 1
ATOM 3174 C CA . TYR A 1 389 ? -4.222 5.519 1.848 1.00 98.25 389 TYR A CA 1
ATOM 3175 C C . TYR A 1 389 ? -4.906 6.048 3.121 1.00 98.25 389 TYR A C 1
ATOM 3177 O O . TYR A 1 389 ? -4.341 5.898 4.207 1.00 98.25 389 TYR A O 1
ATOM 3185 N N . PRO A 1 390 ? -6.123 6.637 3.031 1.00 98.06 390 PRO A N 1
ATOM 3186 C CA . PRO A 1 390 ? -6.867 7.160 4.177 1.00 98.06 390 PRO A CA 1
ATOM 3187 C C . PRO A 1 390 ? -7.470 6.033 5.026 1.00 98.06 390 PRO A C 1
ATOM 3189 O O . PRO A 1 390 ? -8.688 5.881 5.142 1.00 98.06 390 PRO A O 1
ATOM 3192 N N . SER A 1 391 ? -6.600 5.205 5.599 1.00 98.19 391 SER A N 1
ATOM 3193 C CA . SER A 1 391 ? -6.959 4.107 6.481 1.00 98.19 391 SER A CA 1
ATOM 3194 C C . SER A 1 391 ? -6.077 4.080 7.721 1.00 98.19 391 SER A C 1
ATOM 3196 O O . SER A 1 391 ? -4.854 4.230 7.648 1.00 98.19 391 SER A O 1
ATOM 3198 N N . VAL A 1 392 ? -6.709 3.875 8.873 1.00 98.62 392 VAL A N 1
ATOM 3199 C CA . VAL A 1 392 ? -6.060 3.874 10.186 1.00 98.62 392 VAL A CA 1
ATOM 3200 C C . VAL A 1 392 ? -6.602 2.751 11.060 1.00 98.62 392 VAL A C 1
ATOM 3202 O O . VAL A 1 392 ? -7.706 2.254 10.846 1.00 98.62 392 VAL A O 1
ATOM 3205 N N . THR A 1 393 ? -5.825 2.375 12.069 1.00 98.81 393 THR A N 1
ATOM 3206 C CA . THR A 1 393 ? -6.300 1.588 13.207 1.00 98.81 393 THR A CA 1
ATOM 3207 C C . THR A 1 393 ? -6.528 2.540 14.367 1.00 98.81 393 THR A C 1
ATOM 3209 O O . THR A 1 393 ? -5.728 3.446 14.580 1.00 98.81 393 THR A O 1
ATOM 3212 N N . VAL A 1 394 ? -7.603 2.341 15.118 1.00 98.44 394 VAL A N 1
ATOM 3213 C CA . VAL A 1 394 ? -7.900 3.088 16.340 1.00 98.44 394 VAL A CA 1
ATOM 3214 C C . VAL A 1 394 ? -8.139 2.084 17.452 1.00 98.44 394 VAL A C 1
ATOM 3216 O O . VAL A 1 394 ? -9.027 1.241 17.343 1.00 98.44 394 VAL A O 1
ATOM 3219 N N . ASN A 1 395 ? -7.353 2.169 18.517 1.00 97.81 395 ASN A N 1
ATOM 3220 C CA . ASN A 1 395 ? -7.578 1.390 19.727 1.00 97.81 395 ASN A CA 1
ATOM 3221 C C . ASN A 1 395 ? -8.522 2.166 20.639 1.00 97.81 395 ASN A C 1
ATOM 3223 O O . ASN A 1 395 ? -8.298 3.348 20.882 1.00 97.81 395 ASN A O 1
ATOM 3227 N N . VAL A 1 396 ? -9.547 1.495 21.150 1.00 96.06 396 VAL A N 1
ATOM 3228 C CA . VAL A 1 396 ? -10.544 2.018 22.084 1.00 96.06 396 VAL A CA 1
ATOM 3229 C C . VAL A 1 396 ? -10.387 1.253 23.392 1.00 96.06 396 VAL A C 1
ATOM 3231 O O . VAL A 1 396 ? -10.791 0.096 23.503 1.00 96.06 396 VAL A O 1
ATOM 3234 N N . LYS A 1 397 ? -9.743 1.880 24.374 1.00 92.44 397 LYS A N 1
ATOM 3235 C CA . LYS A 1 397 ? -9.495 1.302 25.701 1.00 92.44 397 LYS A CA 1
ATOM 3236 C C . LYS A 1 397 ? -10.683 1.575 26.623 1.00 92.44 397 LYS A C 1
ATOM 3238 O O . LYS A 1 397 ? -11.369 2.581 26.462 1.00 92.44 397 LYS A O 1
ATOM 3243 N N . GLY A 1 398 ? -10.907 0.689 27.595 1.00 88.50 398 GLY A N 1
ATOM 3244 C CA . GLY A 1 398 ? -11.998 0.823 28.573 1.00 88.50 398 GLY A CA 1
ATOM 3245 C C . GLY A 1 398 ? -13.344 0.240 28.124 1.00 88.50 398 GLY A C 1
ATOM 3246 O O . GLY A 1 398 ? -14.345 0.442 28.801 1.00 88.50 398 GLY A O 1
ATOM 3247 N N . ILE A 1 399 ? -13.384 -0.488 27.002 1.00 89.50 399 ILE A N 1
ATOM 3248 C CA . ILE A 1 399 ? -14.560 -1.245 26.551 1.00 89.50 399 ILE A CA 1
ATOM 3249 C C . ILE A 1 399 ? -14.129 -2.568 25.919 1.00 89.50 399 ILE A C 1
ATOM 3251 O O . ILE A 1 399 ? -13.291 -2.576 25.021 1.00 89.50 399 ILE A O 1
ATOM 3255 N N . LYS A 1 400 ? -14.693 -3.690 26.371 1.00 91.25 400 LYS A N 1
ATOM 3256 C CA . LYS A 1 400 ? -14.374 -5.018 25.824 1.00 91.25 400 LYS A CA 1
ATOM 3257 C C . LYS A 1 400 ? -15.337 -5.355 24.696 1.00 91.25 400 LYS A C 1
ATOM 3259 O O . LYS A 1 400 ? -16.482 -4.907 24.717 1.00 91.25 400 LYS A O 1
ATOM 3264 N N . MET A 1 401 ? -14.931 -6.206 23.750 1.00 93.62 401 MET A N 1
ATOM 3265 C CA . MET A 1 401 ? -15.830 -6.618 22.664 1.00 93.62 401 MET A CA 1
ATOM 3266 C C . MET A 1 401 ? -17.111 -7.280 23.189 1.00 93.62 401 MET A C 1
ATOM 3268 O O . MET A 1 401 ? -18.184 -7.068 22.635 1.00 93.62 401 MET A O 1
ATOM 3272 N N . ALA A 1 402 ? -17.018 -8.037 24.287 1.00 93.31 402 ALA A N 1
ATOM 3273 C CA . ALA A 1 402 ? -18.167 -8.688 24.921 1.00 93.31 402 ALA A CA 1
ATOM 3274 C C . ALA A 1 402 ? -19.236 -7.701 25.437 1.00 93.31 402 ALA A C 1
ATOM 3276 O O . ALA A 1 402 ? -20.403 -8.070 25.551 1.00 93.31 402 ALA A O 1
ATOM 3277 N N . ASP A 1 403 ? -18.857 -6.450 25.709 1.00 93.44 403 ASP A N 1
ATOM 3278 C CA . ASP A 1 403 ? -19.760 -5.408 26.206 1.00 93.44 403 ASP A CA 1
ATOM 3279 C C . ASP A 1 403 ? -20.467 -4.659 25.061 1.00 93.44 403 ASP A C 1
ATOM 3281 O O . ASP A 1 403 ? -21.339 -3.821 25.302 1.00 93.44 403 ASP A O 1
ATOM 3285 N N . ILE A 1 404 ? -20.102 -4.941 23.807 1.00 95.69 404 ILE A N 1
ATOM 3286 C CA . ILE A 1 404 ? -20.583 -4.230 22.623 1.00 95.69 404 ILE A CA 1
ATOM 3287 C C . ILE A 1 404 ? -21.761 -4.975 21.991 1.00 95.69 404 ILE A C 1
ATOM 3289 O O . ILE A 1 404 ? -21.660 -6.144 21.623 1.00 95.69 404 ILE A O 1
ATOM 3293 N N . ALA A 1 405 ? -22.867 -4.258 21.800 1.00 97.19 405 ALA A N 1
ATOM 3294 C CA . ALA A 1 405 ? -24.035 -4.723 21.057 1.00 97.19 405 ALA A CA 1
ATOM 3295 C C . ALA A 1 405 ? -23.822 -4.605 19.543 1.00 97.19 405 ALA A C 1
ATOM 3297 O O . ALA A 1 405 ? -24.149 -5.513 18.777 1.00 97.19 405 ALA A O 1
ATOM 3298 N N . SER A 1 406 ? -23.273 -3.473 19.096 1.00 97.25 406 SER A N 1
ATOM 3299 C CA . SER A 1 406 ? -22.976 -3.234 17.683 1.00 97.25 406 SER A CA 1
ATOM 3300 C C . SER A 1 406 ? -21.939 -2.140 17.475 1.00 97.25 406 SER A C 1
ATOM 3302 O O . SER A 1 406 ? -21.882 -1.174 18.235 1.00 97.25 406 SER A O 1
ATOM 3304 N N . ILE A 1 407 ? -21.182 -2.256 16.381 1.00 97.94 407 ILE A N 1
ATOM 3305 C CA . ILE A 1 407 ? -20.300 -1.203 15.869 1.00 97.94 407 ILE A CA 1
ATOM 3306 C C . ILE A 1 407 ? -20.780 -0.807 14.475 1.00 97.94 407 ILE A C 1
ATOM 3308 O O . ILE A 1 407 ? -20.901 -1.644 13.582 1.00 97.94 407 ILE A O 1
ATOM 3312 N N . THR A 1 408 ? -21.061 0.477 14.283 1.00 98.19 408 THR A N 1
ATOM 3313 C CA . THR A 1 408 ? -21.507 1.050 13.005 1.00 98.19 408 THR A CA 1
ATOM 3314 C C . THR A 1 408 ? -20.670 2.274 12.649 1.00 98.19 408 THR A C 1
ATOM 3316 O O . THR A 1 408 ? -19.925 2.789 13.480 1.00 98.19 408 THR A O 1
ATOM 3319 N N . SER A 1 409 ? -20.759 2.744 11.405 1.00 98.38 409 SER A N 1
ATOM 3320 C CA . SER A 1 409 ? -19.965 3.879 10.930 1.00 98.38 409 SER A CA 1
ATOM 3321 C C . SER A 1 409 ? -20.707 4.756 9.930 1.00 98.38 409 SER A C 1
ATOM 3323 O O . SER A 1 409 ? -21.621 4.289 9.241 1.00 98.38 409 SER A O 1
ATOM 3325 N N . GLY A 1 410 ? -20.280 6.017 9.841 1.00 98.06 410 GLY A N 1
ATOM 3326 C CA . GLY A 1 410 ? -20.746 6.984 8.849 1.00 98.06 410 GLY A CA 1
ATOM 3327 C C . GLY A 1 410 ? -20.403 6.593 7.409 1.00 98.06 410 GLY A C 1
ATOM 3328 O O . GLY A 1 410 ? -19.669 5.634 7.142 1.00 98.06 410 GLY A O 1
ATOM 3329 N N . ASP A 1 411 ? -20.972 7.317 6.448 1.00 97.31 411 ASP A N 1
ATOM 3330 C CA . ASP A 1 411 ? -20.846 7.014 5.018 1.00 97.31 411 ASP A CA 1
ATOM 3331 C C . ASP A 1 411 ? -19.435 7.229 4.471 1.00 97.31 411 ASP A C 1
ATOM 3333 O O . ASP A 1 411 ? -19.065 6.606 3.476 1.00 97.31 411 ASP A O 1
ATOM 3337 N N . GLU A 1 412 ? -18.640 8.079 5.106 1.00 97.62 412 GLU A N 1
ATOM 3338 C CA . GLU A 1 412 ? -17.234 8.318 4.796 1.00 97.62 412 GLU A CA 1
ATOM 3339 C C . GLU A 1 412 ? -16.358 7.077 5.007 1.00 97.62 412 GLU A C 1
ATOM 3341 O O . GLU A 1 412 ? -15.380 6.888 4.286 1.00 97.62 412 GLU A O 1
ATOM 3346 N N . VAL A 1 413 ? -16.748 6.184 5.920 1.00 98.62 413 VAL A N 1
ATOM 3347 C CA . VAL A 1 413 ? -16.073 4.906 6.147 1.00 98.62 413 VAL A CA 1
ATOM 3348 C C . VAL A 1 413 ? -16.604 3.884 5.147 1.00 98.62 413 VAL A C 1
ATOM 3350 O O . VAL A 1 413 ? -17.791 3.543 5.158 1.00 98.62 413 VAL A O 1
ATOM 3353 N N . LYS A 1 414 ? -15.732 3.375 4.273 1.00 98.62 414 LYS A N 1
ATOM 3354 C CA . LYS A 1 414 ? -16.070 2.372 3.248 1.00 98.62 414 LYS A CA 1
ATOM 3355 C C . LYS A 1 414 ? -15.627 0.967 3.632 1.00 98.62 414 LYS A C 1
ATOM 3357 O O . LYS A 1 414 ? -16.309 0.001 3.285 1.00 98.62 414 LYS A O 1
ATOM 3362 N N . GLY A 1 415 ? -14.531 0.856 4.373 1.00 98.69 415 GLY A N 1
ATOM 3363 C CA . GLY A 1 415 ? -14.051 -0.380 4.975 1.00 98.69 415 GLY A CA 1
ATOM 3364 C C . GLY A 1 415 ? -14.012 -0.280 6.491 1.00 98.69 415 GLY A C 1
ATOM 3365 O O . GLY A 1 415 ? -13.644 0.759 7.033 1.00 98.69 415 GLY A O 1
ATOM 3366 N N . MET A 1 416 ? -14.433 -1.343 7.174 1.00 98.62 416 MET A N 1
ATOM 3367 C CA . MET A 1 416 ? -14.372 -1.414 8.630 1.00 98.62 416 MET A CA 1
ATOM 3368 C C . MET A 1 416 ? -14.250 -2.862 9.093 1.00 98.62 416 MET A C 1
ATOM 3370 O O . MET A 1 416 ? -15.032 -3.715 8.669 1.00 98.62 416 MET A O 1
ATOM 3374 N N . SER A 1 417 ? -13.307 -3.104 9.994 1.00 98.62 417 SER A N 1
ATOM 3375 C CA . SER A 1 417 ? -13.131 -4.362 10.723 1.00 98.62 417 SER A CA 1
ATOM 3376 C C . SER A 1 417 ? -12.703 -4.061 12.157 1.00 98.62 417 SER A C 1
ATOM 3378 O O . SER A 1 417 ? -12.195 -2.978 12.443 1.00 98.62 417 SER A O 1
ATOM 3380 N N . TYR A 1 418 ? -12.960 -4.974 13.088 1.00 98.38 418 TYR A N 1
ATOM 3381 C CA . TYR A 1 418 ? -12.693 -4.742 14.505 1.00 98.38 418 TYR A CA 1
ATOM 3382 C C . TYR A 1 418 ? -12.508 -6.057 15.259 1.00 98.38 418 TYR A C 1
ATOM 3384 O O . TYR A 1 418 ? -13.068 -7.082 14.870 1.00 98.38 418 TYR A O 1
ATOM 3392 N N . ALA A 1 419 ? -11.720 -6.018 16.330 1.00 97.56 419 ALA A N 1
ATOM 3393 C CA . ALA A 1 419 ? -11.388 -7.175 17.160 1.00 97.56 419 ALA A CA 1
ATOM 3394 C C . ALA A 1 419 ? -11.014 -6.751 18.586 1.00 97.56 419 ALA A C 1
ATOM 3396 O O . ALA A 1 419 ? -10.702 -5.583 18.825 1.00 97.56 419 ALA A O 1
ATOM 3397 N N . ASP A 1 420 ? -11.028 -7.697 19.527 1.00 96.62 420 ASP A N 1
ATOM 3398 C CA . ASP A 1 420 ? -10.447 -7.489 20.857 1.00 96.62 420 ASP A CA 1
ATOM 3399 C C . ASP A 1 420 ? -8.957 -7.147 20.745 1.00 96.62 420 ASP A C 1
ATOM 3401 O O . ASP A 1 420 ? -8.206 -7.800 20.016 1.00 96.62 420 ASP A O 1
ATOM 3405 N N . TYR A 1 421 ? -8.512 -6.142 21.499 1.00 95.62 421 TYR A N 1
ATOM 3406 C CA . TYR A 1 421 ? -7.101 -5.783 21.578 1.00 95.62 421 TYR A CA 1
ATOM 3407 C C . TYR A 1 421 ? -6.764 -5.109 22.910 1.00 95.62 421 TYR A C 1
ATOM 3409 O O . TYR A 1 421 ? -7.359 -4.095 23.261 1.00 95.62 421 TYR A O 1
ATOM 3417 N N . ASP A 1 422 ? -5.782 -5.659 23.631 1.00 89.31 422 ASP A N 1
ATOM 3418 C CA . ASP A 1 422 ? -5.195 -5.089 24.858 1.00 89.31 422 ASP A CA 1
ATOM 3419 C C . ASP A 1 422 ? -6.226 -4.627 25.912 1.00 89.31 422 ASP A C 1
ATOM 3421 O O . ASP A 1 422 ? -6.199 -3.502 26.407 1.00 89.31 422 ASP A O 1
ATOM 3425 N N . GLY A 1 423 ? -7.200 -5.493 26.218 1.00 84.44 423 GLY A N 1
ATOM 3426 C CA . GLY A 1 423 ? -8.278 -5.184 27.170 1.00 84.44 423 GLY A CA 1
ATOM 3427 C C . GLY A 1 423 ? -9.300 -4.156 26.667 1.00 84.44 423 GLY A C 1
ATOM 3428 O O . GLY A 1 423 ? -10.163 -3.732 27.436 1.00 84.44 423 GLY A O 1
ATOM 3429 N N . GLY A 1 424 ? -9.205 -3.769 25.396 1.00 93.25 424 GLY A N 1
ATOM 3430 C CA . GLY A 1 424 ? -10.134 -2.913 24.677 1.00 93.25 424 GLY A CA 1
ATOM 3431 C C . GLY A 1 424 ? -10.542 -3.516 23.330 1.00 93.25 424 GLY A C 1
ATOM 3432 O O . GLY A 1 424 ? -10.488 -4.731 23.122 1.00 93.25 424 GLY A O 1
ATOM 3433 N N . VAL A 1 425 ? -10.893 -2.646 22.386 1.00 96.75 425 VAL A N 1
ATOM 3434 C CA . VAL A 1 425 ? -11.210 -3.012 21.001 1.00 96.75 425 VAL A CA 1
ATOM 3435 C C . VAL A 1 425 ? -10.339 -2.220 20.041 1.00 96.75 425 VAL A C 1
ATOM 3437 O O . VAL A 1 425 ? -10.206 -1.006 20.173 1.00 96.75 425 VAL A O 1
ATOM 3440 N N . MET A 1 426 ? -9.770 -2.884 19.039 1.00 98.00 426 MET A N 1
ATOM 3441 C CA . MET A 1 426 ? -9.197 -2.208 17.879 1.00 98.00 426 MET A CA 1
ATOM 3442 C C . MET A 1 426 ? -10.238 -2.101 16.766 1.00 98.00 426 MET A C 1
ATOM 3444 O O . MET A 1 426 ? -10.965 -3.056 16.494 1.00 98.00 426 MET A O 1
ATOM 3448 N N . VAL A 1 427 ? -10.285 -0.952 16.098 1.00 98.50 427 VAL A N 1
ATOM 3449 C CA . VAL A 1 427 ? -11.135 -0.694 14.934 1.00 98.50 427 VAL A CA 1
ATOM 3450 C C . VAL A 1 427 ? -10.247 -0.251 13.781 1.00 98.50 427 VAL A C 1
ATOM 3452 O O . VAL A 1 427 ? -9.577 0.777 13.857 1.00 98.50 427 VAL A O 1
ATOM 3455 N N . ASN A 1 428 ? -10.236 -1.021 12.701 1.00 98.81 428 ASN A N 1
ATOM 3456 C CA . ASN A 1 428 ? -9.608 -0.642 11.445 1.00 98.81 428 ASN A CA 1
ATOM 3457 C C . ASN A 1 428 ? -10.636 0.081 10.582 1.00 98.81 428 ASN A C 1
ATOM 3459 O O . ASN A 1 428 ? -11.746 -0.412 10.377 1.00 98.81 428 ASN A O 1
ATOM 3463 N N . ILE A 1 429 ? -10.257 1.245 10.073 1.00 98.38 429 ILE A N 1
ATOM 3464 C CA . ILE A 1 429 ? -11.123 2.146 9.320 1.00 98.38 429 ILE A CA 1
ATOM 3465 C C . ILE A 1 429 ? -10.459 2.405 7.974 1.00 98.38 429 ILE A C 1
ATOM 3467 O O . ILE A 1 429 ? -9.277 2.737 7.925 1.00 98.38 429 ILE A O 1
ATOM 3471 N N . ASP A 1 430 ? -11.219 2.290 6.890 1.00 98.75 430 ASP A N 1
ATOM 3472 C CA . ASP A 1 430 ? -10.785 2.632 5.539 1.00 98.75 430 ASP A CA 1
ATOM 3473 C C . ASP A 1 430 ? -11.779 3.603 4.899 1.00 98.75 430 ASP A C 1
ATOM 3475 O O . ASP A 1 430 ? -12.959 3.284 4.721 1.00 98.75 430 ASP A O 1
ATOM 3479 N N . CYS A 1 431 ? -11.296 4.797 4.563 1.00 98.75 431 CYS A N 1
ATOM 3480 C CA . CYS A 1 431 ? -12.102 5.883 4.017 1.00 98.75 431 CYS A CA 1
ATOM 3481 C C . CYS A 1 431 ? -11.868 6.111 2.516 1.00 98.75 431 CYS A C 1
ATOM 3483 O O . CYS A 1 431 ? -12.267 7.150 1.991 1.00 98.75 431 CYS A O 1
ATOM 3485 N N . ARG A 1 432 ? -11.235 5.165 1.803 1.00 98.62 432 ARG A N 1
ATOM 3486 C CA . ARG A 1 432 ? -11.080 5.230 0.340 1.00 98.62 432 ARG A CA 1
ATOM 3487 C C . ARG A 1 432 ? -12.451 5.319 -0.321 1.00 98.62 432 ARG A C 1
ATOM 3489 O O . ARG A 1 432 ? -13.219 4.356 -0.288 1.00 98.62 432 ARG A O 1
ATOM 3496 N N . LYS A 1 433 ? -12.766 6.461 -0.936 1.00 98.25 433 LYS A N 1
ATOM 3497 C CA . LYS A 1 433 ? -14.119 6.812 -1.392 1.00 98.25 433 LYS A CA 1
ATOM 3498 C C . LYS A 1 433 ? -14.737 5.779 -2.323 1.00 98.25 433 LYS A C 1
ATOM 3500 O O . LYS A 1 433 ? -15.935 5.526 -2.207 1.00 98.25 433 LYS A O 1
ATOM 3505 N N . TYR A 1 434 ? -13.931 5.196 -3.209 1.00 98.38 434 TYR A N 1
ATOM 3506 C CA . TYR A 1 434 ? -14.384 4.292 -4.268 1.00 98.38 434 TYR A CA 1
ATOM 3507 C C . TYR A 1 434 ? -14.071 2.822 -3.983 1.00 98.38 434 TYR A C 1
ATOM 3509 O O . TYR A 1 434 ? -13.969 2.008 -4.904 1.00 98.38 434 TYR A O 1
ATOM 3517 N N . LEU A 1 435 ? -13.863 2.459 -2.712 1.00 98.69 435 LEU A N 1
ATOM 3518 C CA . LEU A 1 435 ? -13.530 1.086 -2.330 1.00 98.69 435 LEU A CA 1
ATOM 3519 C C . LEU A 1 435 ? -14.621 0.081 -2.746 1.00 98.69 435 LEU A C 1
ATOM 3521 O O . LEU A 1 435 ? -14.304 -1.041 -3.141 1.00 98.69 435 LEU A O 1
ATOM 3525 N N . LEU A 1 436 ? -15.898 0.481 -2.722 1.00 98.69 436 LEU A N 1
ATOM 3526 C CA . LEU A 1 436 ? -17.017 -0.365 -3.153 1.00 98.69 436 LEU A CA 1
ATOM 3527 C C . LEU A 1 436 ? -16.999 -0.622 -4.665 1.00 98.69 436 LEU A C 1
ATOM 3529 O O . LEU A 1 436 ? -17.159 -1.760 -5.110 1.00 98.69 436 LEU A O 1
ATOM 3533 N N . GLU A 1 437 ? -16.792 0.417 -5.464 1.00 98.69 437 GLU A N 1
ATOM 3534 C CA . GLU A 1 437 ? -16.674 0.346 -6.920 1.00 98.69 437 GLU A CA 1
ATOM 3535 C C . GLU A 1 437 ? -15.458 -0.490 -7.314 1.00 98.69 437 GLU A C 1
ATOM 3537 O O . GLU A 1 437 ? -15.516 -1.293 -8.245 1.00 98.69 437 GLU A O 1
ATOM 3542 N N . HIS A 1 438 ? -14.375 -0.356 -6.554 1.00 98.69 438 HIS A N 1
ATOM 3543 C CA . HIS A 1 438 ? -13.174 -1.154 -6.711 1.00 98.69 438 HIS A CA 1
ATOM 3544 C C . HIS A 1 438 ? -13.423 -2.643 -6.454 1.00 98.69 438 HIS A C 1
ATOM 3546 O O . HIS A 1 438 ? -13.099 -3.481 -7.295 1.00 98.69 438 HIS A O 1
ATOM 3552 N N . ALA A 1 439 ? -14.074 -2.989 -5.341 1.00 98.81 439 ALA A N 1
ATOM 3553 C CA . ALA A 1 439 ? -14.474 -4.367 -5.066 1.00 98.81 439 ALA A CA 1
ATOM 3554 C C . ALA A 1 439 ? -15.421 -4.909 -6.152 1.00 98.81 439 ALA A C 1
ATOM 3556 O O . ALA A 1 439 ? -15.252 -6.034 -6.627 1.00 98.81 439 ALA A O 1
ATOM 3557 N N . THR A 1 440 ? -16.371 -4.086 -6.604 1.00 98.75 440 THR A N 1
ATOM 3558 C CA . THR A 1 440 ? -17.315 -4.434 -7.675 1.00 98.75 440 THR A CA 1
ATOM 3559 C C . THR A 1 440 ? -16.591 -4.756 -8.981 1.00 98.75 440 THR A C 1
ATOM 3561 O O . THR A 1 440 ? -16.899 -5.774 -9.602 1.00 98.75 440 THR A O 1
ATOM 3564 N N . HIS A 1 441 ? -15.576 -3.969 -9.358 1.00 98.12 441 HIS A N 1
ATOM 3565 C CA . HIS A 1 441 ? -14.751 -4.230 -10.539 1.00 98.12 441 HIS A CA 1
ATOM 3566 C C . HIS A 1 441 ? -14.142 -5.639 -10.519 1.00 98.12 441 HIS A C 1
ATOM 3568 O O . HIS A 1 441 ? -14.211 -6.357 -11.517 1.00 98.12 441 HIS A O 1
ATOM 3574 N N . TYR A 1 442 ? -13.577 -6.074 -9.388 1.00 98.38 442 TYR A N 1
ATOM 3575 C CA . TYR A 1 442 ? -12.972 -7.406 -9.296 1.00 98.38 442 TYR A CA 1
ATOM 3576 C C . TYR A 1 442 ? -13.996 -8.537 -9.299 1.00 98.38 442 TYR A C 1
ATOM 3578 O O . TYR A 1 442 ? -13.733 -9.586 -9.894 1.00 98.38 442 TYR A O 1
ATOM 3586 N N . VAL A 1 443 ? -15.177 -8.325 -8.713 1.00 98.56 443 VAL A N 1
ATOM 3587 C CA . VAL A 1 443 ? -16.292 -9.276 -8.836 1.00 98.56 443 VAL A CA 1
ATOM 3588 C C . VAL A 1 443 ? -16.696 -9.427 -10.305 1.00 98.56 443 VAL A C 1
ATOM 3590 O O . VAL A 1 443 ? -16.793 -10.550 -10.793 1.00 98.56 443 VAL A O 1
ATOM 3593 N N . GLU A 1 444 ? -16.839 -8.328 -11.046 1.00 97.62 444 GLU A N 1
ATOM 3594 C CA . GLU A 1 444 ? -17.170 -8.356 -12.477 1.00 97.62 444 GLU A CA 1
ATOM 3595 C C . GLU A 1 444 ? -16.055 -8.984 -13.330 1.00 97.62 444 GLU A C 1
ATOM 3597 O O . GLU A 1 444 ? -16.328 -9.757 -14.253 1.00 97.62 444 GLU A O 1
ATOM 3602 N N . LYS A 1 445 ? -14.783 -8.706 -13.009 1.00 95.00 445 LYS A N 1
ATOM 3603 C CA . LYS A 1 445 ? -13.611 -9.318 -13.662 1.00 95.00 445 LYS A CA 1
ATOM 3604 C C . LYS A 1 445 ? -13.603 -10.838 -13.462 1.00 95.00 445 LYS A C 1
ATOM 3606 O O . LYS A 1 445 ? -13.363 -11.593 -14.412 1.00 95.00 445 LYS A O 1
ATOM 3611 N N . TYR A 1 446 ? -13.922 -11.307 -12.254 1.00 96.50 446 TYR A N 1
ATOM 3612 C CA . TYR A 1 446 ? -14.131 -12.728 -11.984 1.00 96.50 446 TYR A CA 1
ATOM 3613 C C . TYR A 1 446 ? -15.346 -13.277 -12.738 1.00 96.50 446 TYR A C 1
ATOM 3615 O O . TYR A 1 446 ? -15.256 -14.346 -13.332 1.00 96.50 446 TYR A O 1
ATOM 3623 N N . GLU A 1 447 ? -16.476 -12.577 -12.770 1.00 96.50 447 GLU A N 1
ATOM 3624 C CA . GLU A 1 447 ? -17.682 -13.074 -13.433 1.00 96.50 447 GLU A CA 1
ATOM 3625 C C . GLU A 1 447 ? -17.509 -13.279 -14.939 1.00 96.50 447 GLU A C 1
ATOM 3627 O O . GLU A 1 447 ? -18.048 -14.252 -15.465 1.00 96.50 447 GLU A O 1
ATOM 3632 N N . LYS A 1 448 ? -16.727 -12.424 -15.606 1.00 93.94 448 LYS A N 1
ATOM 3633 C CA . LYS A 1 448 ? -16.435 -12.530 -17.044 1.00 93.94 448 LYS A CA 1
ATOM 3634 C C . LYS A 1 448 ? -15.532 -13.716 -17.400 1.00 93.94 448 LYS A C 1
ATOM 3636 O O . LYS A 1 448 ? -15.683 -14.295 -18.468 1.00 93.94 448 LYS A O 1
ATOM 3641 N N . SER A 1 449 ? -14.592 -14.069 -16.526 1.00 89.25 449 SER A N 1
ATOM 3642 C CA . SER A 1 449 ? -13.526 -15.045 -16.817 1.00 89.25 449 SER A CA 1
ATOM 3643 C C . SER A 1 449 ? -13.692 -16.386 -16.096 1.00 89.25 449 SER A C 1
ATOM 3645 O O . SER A 1 449 ? -13.199 -17.412 -16.557 1.00 89.25 449 SER A O 1
ATOM 3647 N N . LYS A 1 450 ? -14.354 -16.369 -14.933 1.00 91.12 450 LYS A N 1
ATOM 3648 C CA . LYS A 1 450 ? -14.510 -17.469 -13.969 1.00 91.12 450 LYS A CA 1
ATOM 3649 C C . LYS A 1 450 ? -13.191 -18.106 -13.501 1.00 91.12 450 LYS A C 1
ATOM 3651 O O . LYS A 1 450 ? -13.190 -19.225 -12.992 1.00 91.12 450 LYS A O 1
ATOM 3656 N N . LEU A 1 451 ? -12.068 -17.392 -13.608 1.00 88.00 451 LEU A N 1
ATOM 3657 C CA . LEU A 1 451 ? -10.755 -17.886 -13.178 1.00 88.00 451 LEU A CA 1
ATOM 3658 C C . LEU A 1 451 ? -10.611 -17.866 -11.648 1.00 88.00 451 LEU A C 1
ATOM 3660 O O . LEU A 1 451 ? -10.972 -16.895 -10.981 1.00 88.00 451 LEU A O 1
ATOM 3664 N N . LYS A 1 452 ? -10.012 -18.923 -11.081 1.00 88.12 452 LYS A N 1
ATOM 3665 C CA . LYS A 1 452 ? -9.860 -19.098 -9.623 1.00 88.12 452 LYS A CA 1
ATOM 3666 C C . LYS A 1 452 ? -9.094 -17.953 -8.950 1.00 88.12 452 LYS A C 1
ATOM 3668 O O . LYS A 1 452 ? -9.502 -17.498 -7.886 1.00 88.12 452 LYS A O 1
ATOM 3673 N N . HIS A 1 453 ? -8.000 -17.483 -9.552 1.00 87.00 453 HIS A N 1
ATOM 3674 C CA . HIS A 1 453 ? -7.202 -16.400 -8.968 1.00 87.00 453 HIS A CA 1
ATOM 3675 C C . HIS A 1 453 ? -7.977 -15.071 -8.935 1.00 87.00 453 HIS A C 1
ATOM 3677 O O . HIS A 1 453 ? -7.909 -14.370 -7.934 1.00 87.00 453 HIS A O 1
ATOM 3683 N N . LEU A 1 454 ? -8.813 -14.791 -9.944 1.00 93.31 454 LEU A N 1
ATOM 3684 C CA . LEU A 1 454 ? -9.686 -13.611 -9.953 1.00 93.31 454 LEU A CA 1
ATOM 3685 C C . LEU A 1 454 ? -10.806 -13.709 -8.913 1.00 93.31 454 LEU A C 1
ATOM 3687 O O . LEU A 1 454 ? -11.178 -12.695 -8.331 1.00 93.31 454 LEU A O 1
ATOM 3691 N N . LYS A 1 455 ? -11.298 -14.921 -8.609 1.00 95.81 455 LYS A N 1
ATOM 3692 C CA . LYS A 1 455 ? -12.195 -15.127 -7.459 1.00 95.81 455 LYS A CA 1
ATOM 3693 C C . LYS A 1 455 ? -11.507 -14.750 -6.146 1.00 95.81 455 LYS A C 1
ATOM 3695 O O . LYS A 1 455 ? -12.123 -14.106 -5.305 1.00 95.81 455 LYS A O 1
ATOM 3700 N N . SER A 1 456 ? -10.243 -15.150 -5.980 1.00 95.88 456 SER A N 1
ATOM 3701 C CA . SER A 1 456 ? -9.442 -14.819 -4.794 1.00 95.88 456 SER A CA 1
ATOM 3702 C C . SER A 1 456 ? -9.289 -13.306 -4.619 1.00 95.88 456 SER A C 1
ATOM 3704 O O . SER A 1 456 ? -9.461 -12.793 -3.518 1.00 95.88 456 SER A O 1
ATOM 3706 N N . ASP A 1 457 ? -9.033 -12.570 -5.704 1.00 97.88 457 ASP A N 1
ATOM 3707 C CA . ASP A 1 457 ? -8.954 -11.105 -5.645 1.00 97.88 457 ASP A CA 1
ATOM 3708 C C . ASP A 1 457 ? -10.308 -10.466 -5.343 1.00 97.88 457 ASP A C 1
ATOM 3710 O O . ASP A 1 457 ? -10.389 -9.580 -4.499 1.00 97.88 457 ASP A O 1
ATOM 3714 N N . ALA A 1 458 ? -11.387 -10.944 -5.968 1.00 98.50 458 ALA A N 1
ATOM 3715 C CA . ALA A 1 458 ? -12.727 -10.443 -5.686 1.00 98.50 458 ALA A CA 1
ATOM 3716 C C . ALA A 1 458 ? -13.101 -10.622 -4.206 1.00 98.50 458 ALA A C 1
ATOM 3718 O O . ALA A 1 458 ? -13.581 -9.680 -3.583 1.00 98.50 458 ALA A O 1
ATOM 3719 N N . ILE A 1 459 ? -12.820 -11.793 -3.624 1.00 98.38 459 ILE A N 1
ATOM 3720 C CA . ILE A 1 459 ? -13.021 -12.044 -2.189 1.00 98.38 459 ILE A CA 1
ATOM 3721 C C . ILE A 1 459 ? -12.167 -11.087 -1.348 1.00 98.38 459 ILE A C 1
ATOM 3723 O O . ILE A 1 459 ? -12.681 -10.483 -0.412 1.00 98.38 459 ILE A O 1
ATOM 3727 N N . TYR A 1 460 ? -10.890 -10.919 -1.698 1.00 98.69 460 TYR A N 1
ATOM 3728 C CA . TYR A 1 460 ? -9.972 -10.021 -0.997 1.00 98.69 460 TYR A CA 1
ATOM 3729 C C . TYR A 1 460 ? -10.510 -8.585 -0.928 1.00 98.69 460 TYR A C 1
ATOM 3731 O O . TYR A 1 460 ? -10.639 -8.035 0.163 1.00 98.69 460 TYR A O 1
ATOM 3739 N N . PHE A 1 461 ? -10.910 -7.998 -2.060 1.00 98.81 461 PHE A N 1
ATOM 3740 C CA . PHE A 1 461 ? -11.428 -6.627 -2.079 1.00 98.81 461 PHE A CA 1
ATOM 3741 C C . PHE A 1 461 ? -12.822 -6.493 -1.454 1.00 98.81 461 PHE A C 1
ATOM 3743 O O . PHE A 1 461 ? -13.097 -5.490 -0.800 1.00 98.81 461 PHE A O 1
ATOM 3750 N N . VAL A 1 462 ? -13.702 -7.492 -1.595 1.00 98.75 462 VAL A N 1
ATOM 3751 C CA . VAL A 1 462 ? -15.020 -7.486 -0.930 1.00 98.75 462 VAL A CA 1
ATOM 3752 C C . VAL A 1 462 ? -14.875 -7.558 0.590 1.00 98.75 462 VAL A C 1
ATOM 3754 O O . VAL A 1 462 ? -15.630 -6.899 1.307 1.00 98.75 462 VAL A O 1
ATOM 3757 N N . ASN A 1 463 ? -13.893 -8.305 1.098 1.00 98.31 463 ASN A N 1
ATOM 3758 C CA . ASN A 1 463 ? -13.654 -8.419 2.535 1.00 98.31 463 ASN A CA 1
ATOM 3759 C C . ASN A 1 463 ? -13.181 -7.106 3.173 1.00 98.31 463 ASN A C 1
ATOM 3761 O O . ASN A 1 463 ? -13.496 -6.885 4.339 1.00 98.31 463 ASN A O 1
ATOM 3765 N N . MET A 1 464 ? -12.551 -6.205 2.408 1.00 98.50 464 MET A N 1
ATOM 3766 C CA . MET A 1 464 ? -12.178 -4.866 2.891 1.00 98.50 464 MET A CA 1
ATOM 3767 C C . MET A 1 464 ? -13.383 -3.978 3.217 1.00 98.50 464 MET A C 1
ATOM 3769 O O . MET A 1 464 ? -13.245 -3.032 3.985 1.00 98.50 464 MET A O 1
ATOM 3773 N N . LEU A 1 465 ? -14.552 -4.231 2.620 1.00 98.75 465 LEU A N 1
ATOM 3774 C CA . LEU A 1 465 ? -15.735 -3.388 2.804 1.00 98.75 465 LEU A CA 1
ATOM 3775 C C . LEU A 1 465 ? -16.312 -3.526 4.215 1.00 98.75 465 LEU A C 1
ATOM 3777 O O . LEU A 1 465 ? -16.303 -4.613 4.798 1.00 98.75 465 LEU A O 1
ATOM 3781 N N . LYS A 1 466 ? -16.906 -2.450 4.739 1.00 98.19 466 LYS A N 1
ATOM 3782 C CA . LYS A 1 466 ? -17.716 -2.511 5.964 1.00 98.19 466 LYS A CA 1
ATOM 3783 C C . LYS A 1 466 ? -18.970 -3.362 5.750 1.00 98.19 466 LYS A C 1
ATOM 3785 O O . LYS A 1 466 ? -19.432 -3.513 4.609 1.00 98.19 466 LYS A O 1
ATOM 3790 N N . ASP A 1 467 ? -19.551 -3.892 6.831 1.00 97.00 467 ASP A N 1
ATOM 3791 C CA . ASP A 1 467 ? -20.833 -4.595 6.710 1.00 97.00 467 ASP A CA 1
ATOM 3792 C C . ASP A 1 467 ? -21.899 -3.662 6.125 1.00 97.00 467 ASP A C 1
ATOM 3794 O O . ASP A 1 467 ? -22.081 -2.525 6.559 1.00 97.00 467 ASP A O 1
ATOM 3798 N N . SER A 1 468 ? -22.555 -4.128 5.069 1.00 97.56 468 SER A N 1
ATOM 3799 C CA . SER A 1 468 ? -23.546 -3.358 4.325 1.00 97.56 468 SER A CA 1
ATOM 3800 C C . SER A 1 468 ? -24.352 -4.277 3.405 1.00 97.56 468 SER A C 1
ATOM 3802 O O . SER A 1 468 ? -23.869 -5.346 3.012 1.00 97.56 468 SER A O 1
ATOM 3804 N N . PRO A 1 469 ? -25.557 -3.860 2.973 1.00 97.88 469 PRO A N 1
ATOM 3805 C CA . PRO A 1 469 ? -26.297 -4.577 1.936 1.00 97.88 469 PRO A CA 1
ATOM 3806 C C . PRO A 1 469 ? -25.482 -4.766 0.648 1.00 97.88 469 PRO A C 1
ATOM 3808 O O . PRO A 1 469 ? -25.559 -5.819 0.019 1.00 97.88 469 PRO A O 1
ATOM 3811 N N . ALA A 1 470 ? -24.653 -3.781 0.284 1.00 98.19 470 ALA A N 1
ATOM 3812 C CA . ALA A 1 470 ? -23.788 -3.856 -0.889 1.00 98.19 470 ALA A CA 1
ATOM 3813 C C . ALA A 1 470 ? -22.712 -4.948 -0.746 1.00 98.19 470 ALA A C 1
ATOM 3815 O O . ALA A 1 470 ? -22.557 -5.760 -1.657 1.00 98.19 470 ALA A O 1
ATOM 3816 N N . LYS A 1 471 ? -22.033 -5.041 0.411 1.00 98.38 471 LYS A N 1
ATOM 3817 C CA . LYS A 1 471 ? -21.077 -6.128 0.695 1.00 98.38 471 LYS A CA 1
ATOM 3818 C C . LYS A 1 471 ? -21.751 -7.499 0.586 1.00 98.38 471 LYS A C 1
ATOM 3820 O O . LYS A 1 471 ? -21.248 -8.358 -0.135 1.00 98.38 471 LYS A O 1
ATOM 3825 N N . LYS A 1 472 ? -22.924 -7.675 1.207 1.00 98.12 472 LYS A N 1
ATOM 3826 C CA . LYS A 1 472 ? -23.704 -8.932 1.165 1.00 98.12 472 LYS A CA 1
ATOM 3827 C C . LYS A 1 472 ? -24.113 -9.318 -0.260 1.00 98.12 472 LYS A C 1
ATOM 3829 O O . LYS A 1 472 ? -24.033 -10.488 -0.638 1.00 98.12 472 LYS A O 1
ATOM 3834 N N . ALA A 1 473 ? -24.491 -8.339 -1.085 1.00 98.31 473 ALA A N 1
ATOM 3835 C CA . ALA A 1 473 ? -24.803 -8.565 -2.495 1.00 98.31 473 ALA A CA 1
ATOM 3836 C C . ALA A 1 473 ? -23.574 -9.034 -3.297 1.00 98.31 473 ALA A C 1
ATOM 3838 O O . ALA A 1 473 ? -23.681 -9.958 -4.106 1.00 98.31 473 ALA A O 1
ATOM 3839 N N . LEU A 1 474 ? -22.396 -8.446 -3.055 1.00 98.56 474 LEU A N 1
ATOM 3840 C CA . LEU A 1 474 ? -21.147 -8.885 -3.686 1.00 98.56 474 LEU A CA 1
ATOM 3841 C C . LEU A 1 474 ? -20.711 -10.279 -3.204 1.00 98.56 474 LEU A C 1
ATOM 3843 O O . LEU A 1 474 ? -20.342 -11.112 -4.029 1.00 98.56 474 LEU A O 1
ATOM 3847 N N . GLN A 1 475 ? -20.818 -10.577 -1.907 1.00 98.00 475 GLN A N 1
ATOM 3848 C CA . GLN A 1 475 ? -20.535 -11.909 -1.348 1.00 98.00 475 GLN A CA 1
ATOM 3849 C C . GLN A 1 475 ? -21.431 -12.991 -1.968 1.00 98.00 475 GLN A C 1
ATOM 3851 O O . GLN A 1 475 ? -20.938 -14.034 -2.406 1.00 98.00 475 GLN A O 1
ATOM 3856 N N . SER A 1 476 ? -22.725 -12.696 -2.131 1.00 97.25 476 SER A N 1
ATOM 3857 C CA . SER A 1 476 ? -23.681 -13.599 -2.784 1.00 97.25 476 SER A CA 1
ATOM 3858 C C . SER A 1 476 ? -23.269 -13.928 -4.226 1.00 97.25 476 SER A C 1
ATOM 3860 O O . SER A 1 476 ? -23.303 -15.090 -4.632 1.00 97.25 476 SER A O 1
ATOM 3862 N N . ARG A 1 477 ? -22.785 -12.937 -4.992 1.00 97.31 477 ARG A N 1
ATOM 3863 C CA . ARG A 1 477 ? -22.250 -13.134 -6.360 1.00 97.31 477 ARG A CA 1
ATOM 3864 C C . ARG A 1 477 ? -21.005 -14.031 -6.396 1.00 97.31 477 ARG A C 1
ATOM 3866 O O . ARG A 1 477 ? -20.731 -14.680 -7.406 1.00 97.31 477 ARG A O 1
ATOM 3873 N N . LEU A 1 478 ? -20.263 -14.110 -5.290 1.00 95.88 478 LEU A N 1
ATOM 3874 C CA . LEU A 1 478 ? -19.083 -14.966 -5.129 1.00 95.88 478 LEU A CA 1
ATOM 3875 C C . LEU A 1 478 ? -19.412 -16.362 -4.567 1.00 95.88 478 LEU A C 1
ATOM 3877 O O . LEU A 1 478 ? -18.523 -17.224 -4.515 1.00 95.88 478 LEU A O 1
ATOM 3881 N N . GLY A 1 479 ? -20.670 -16.615 -4.197 1.00 90.50 479 GLY A N 1
ATOM 3882 C CA . GLY A 1 479 ? -21.097 -17.848 -3.536 1.00 90.50 479 GLY A CA 1
ATOM 3883 C C . GLY A 1 479 ? -20.616 -17.946 -2.086 1.00 90.50 479 GLY A C 1
ATOM 3884 O O . GLY A 1 479 ? -20.330 -19.045 -1.621 1.00 90.50 479 GLY A O 1
ATOM 3885 N N . GLN A 1 480 ? -20.457 -16.804 -1.411 1.00 77.25 480 GLN A N 1
ATOM 3886 C CA . GLN A 1 480 ? -20.265 -16.711 0.034 1.00 77.25 480 GLN A CA 1
ATOM 3887 C C . GLN A 1 480 ? -21.625 -16.339 0.638 1.00 77.25 480 GLN A C 1
ATOM 3889 O O . GLN A 1 480 ? -22.119 -15.242 0.382 1.00 77.25 480 GLN A O 1
ATOM 3894 N N . SER A 1 481 ? -22.259 -17.285 1.334 1.00 51.28 481 SER A N 1
ATOM 3895 C CA . SER A 1 481 ? -23.527 -17.093 2.052 1.00 51.28 481 SER A CA 1
ATOM 3896 C C . SER A 1 481 ? -23.284 -16.914 3.536 1.00 51.28 481 SER A C 1
ATOM 3898 O O . SER A 1 481 ? -22.567 -17.794 4.072 1.00 51.28 481 SER A O 1
#